Protein AF-0000000081605946 (afdb_homodimer)

Radius of gyration: 24.4 Å; Cα contacts (8 Å, |Δi|>4): 758; chains: 2; bounding box: 61×69×58 Å

Sequence (498 aa):
MGLWIIFPICLSLVSFIGTWSVYGLAFSNNHVCALTDWGNGNYCRANHTDAGCCWVPTISSSGTYPPENSLFTATINAGSFMFFLFCIFHHAHIMERHSSQSMLSKFALVFGVIAAMGAFAAGNCNPVHVSLLHYLGAAISFMCACFYTAILTVLTGKCALSGYEKVLYPLRIISTVIQVIVTVIYTVLFAQSEYFYIHLSAVFEWMLSMNLELFELSYAVEFFFFSSYMLSNLLNKQDEVKPLIMTMSMGLWIIFPICLSLVSFIGTWSVYGLAFSNNHVCALTDWGNGNYCRANHTDAGCCWVPTISSSGTYPPENSLFTATINAGSFMFFLFCIFHHAHIMERHSSQSMLSKFALVFGVIAAMGAFAAGNCNPVHVSLLHYLGAAISFMCACFYTAILTVLTGKCALSGYEKVLYPLRIISTVIQVIVTVIYTVLFAQSEYFYIHLSAVFEWMLSMNLELFELSYAVEFFFFSSYMLSNLLNKQDEVKPLIMTMS

Solvent-accessible surface area (backbone atoms only — not comparable to full-atom values): 23675 Å² total; per-residue (Å²): 114,40,71,50,24,51,51,32,45,47,37,27,46,44,40,50,54,33,55,54,49,16,38,50,46,17,40,76,68,32,51,34,38,52,79,80,41,74,56,88,73,42,68,15,72,67,33,74,51,88,84,31,24,57,38,28,51,33,76,65,62,23,26,53,49,83,60,23,22,26,49,30,26,43,25,34,41,54,31,19,54,44,45,34,50,51,32,51,51,51,37,20,47,40,50,64,75,40,54,90,48,39,67,62,37,47,52,27,35,51,27,29,44,49,12,21,52,13,32,36,40,24,33,27,24,42,60,84,72,34,35,70,58,10,51,51,13,42,50,42,15,54,52,24,41,43,52,20,46,47,45,50,40,54,45,41,70,72,43,87,75,64,80,53,44,86,61,48,35,62,54,41,47,52,50,36,53,51,41,48,52,32,48,52,52,22,53,59,27,49,72,43,87,50,66,66,38,37,29,53,17,19,56,29,46,53,50,37,52,51,50,50,32,51,57,47,35,62,45,25,60,43,28,31,67,44,60,53,46,26,63,15,53,44,40,44,57,51,54,62,52,46,56,58,57,57,70,70,100,113,40,72,52,24,50,52,32,44,48,37,27,45,46,41,51,54,33,54,53,48,15,37,50,44,16,39,75,67,33,50,33,38,52,79,80,40,74,58,88,71,43,69,15,74,68,33,74,51,89,84,30,24,56,38,28,53,32,76,64,61,25,26,54,50,84,59,24,22,25,49,29,26,42,27,33,40,53,30,19,52,44,46,35,49,48,31,52,51,53,37,18,47,40,49,65,76,39,54,91,47,39,66,62,39,49,54,28,34,52,27,29,44,49,12,21,51,13,32,37,40,23,34,30,24,42,61,82,72,35,35,69,57,10,52,51,13,43,51,42,15,55,54,26,40,42,52,19,47,47,44,49,38,53,46,41,70,73,41,86,76,64,80,52,44,86,61,48,34,61,53,40,46,53,51,34,52,49,39,49,52,32,48,53,52,21,54,59,26,50,71,43,87,49,67,67,38,38,30,53,16,19,55,29,47,52,50,37,52,52,52,51,33,51,56,46,35,63,45,25,61,43,29,32,66,44,61,54,47,25,61,14,54,45,40,44,55,52,54,61,50,45,56,57,58,58,69,69,99

Structure (mmCIF, N/CA/C/O backbone):
data_AF-0000000081605946-model_v1
#
loop_
_entity.id
_entity.type
_entity.pdbx_description
1 polymer 'Transmembrane protein 150A-like'
#
loop_
_atom_site.group_PDB
_atom_site.id
_atom_site.type_symbol
_atom_site.label_atom_id
_atom_site.label_alt_id
_atom_site.label_comp_id
_atom_site.label_asym_id
_atom_site.label_entity_id
_atom_site.label_seq_id
_atom_site.pdbx_PDB_ins_code
_atom_site.Cartn_x
_atom_site.Cartn_y
_atom_site.Cartn_z
_atom_site.occupancy
_atom_site.B_iso_or_equiv
_atom_site.auth_seq_id
_atom_site.auth_comp_id
_atom_site.auth_asym_id
_atom_site.auth_atom_id
_atom_site.pdbx_PDB_model_num
ATOM 1 N N . MET A 1 1 ? 6.293 15.75 20.141 1 62.41 1 MET A N 1
ATOM 2 C CA . MET A 1 1 ? 7.68 15.617 19.703 1 62.41 1 MET A CA 1
ATOM 3 C C . MET A 1 1 ? 8.141 14.172 19.812 1 62.41 1 MET A C 1
ATOM 5 O O . MET A 1 1 ? 7.617 13.406 20.625 1 62.41 1 MET A O 1
ATOM 9 N N . GLY A 1 2 ? 8.609 13.641 18.719 1 74.88 2 GLY A N 1
ATOM 10 C CA . GLY A 1 2 ? 9.391 12.414 18.812 1 74.88 2 GLY A CA 1
ATOM 11 C C . GLY A 1 2 ? 8.703 11.219 18.188 1 74.88 2 GLY A C 1
ATOM 12 O O . GLY A 1 2 ? 9.359 10.305 17.688 1 74.88 2 GLY A O 1
ATOM 13 N N . LEU A 1 3 ? 7.414 11.297 18.141 1 81.5 3 LEU A N 1
ATOM 14 C CA . LEU A 1 3 ? 6.754 10.086 17.672 1 81.5 3 LEU A CA 1
ATOM 15 C C . LEU A 1 3 ? 7.008 9.883 16.188 1 81.5 3 LEU A C 1
ATOM 17 O O . LEU A 1 3 ? 7.027 8.742 15.703 1 81.5 3 LEU A O 1
ATOM 21 N N . TRP A 1 4 ? 7.434 10.875 15.562 1 88.62 4 TRP A N 1
ATOM 22 C CA . TRP A 1 4 ? 7.645 10.812 14.117 1 88.62 4 TRP A CA 1
ATOM 23 C C . TRP A 1 4 ? 8.891 10 13.781 1 88.62 4 TRP A C 1
ATOM 25 O O . TRP A 1 4 ? 9.07 9.57 12.641 1 88.62 4 TRP A O 1
ATOM 35 N N . ILE A 1 5 ? 9.703 9.805 14.805 1 91.62 5 ILE A N 1
ATOM 36 C CA . ILE A 1 5 ? 10.953 9.07 14.633 1 91.62 5 ILE A CA 1
ATOM 37 C C . ILE A 1 5 ? 10.656 7.625 14.227 1 91.62 5 ILE A C 1
ATOM 39 O O . ILE A 1 5 ? 11.5 6.953 13.625 1 91.62 5 ILE A O 1
ATOM 43 N N . ILE A 1 6 ? 9.5 7.203 14.477 1 91.88 6 ILE A N 1
ATOM 44 C CA . ILE A 1 6 ? 9.133 5.812 14.234 1 91.88 6 ILE A CA 1
ATOM 45 C C . ILE A 1 6 ? 8.992 5.57 12.734 1 91.88 6 ILE A C 1
ATOM 47 O O . ILE A 1 6 ? 9.203 4.453 12.258 1 91.88 6 ILE A O 1
ATOM 51 N N . PHE A 1 7 ? 8.758 6.547 11.992 1 93 7 PHE A N 1
ATOM 52 C CA . PHE A 1 7 ? 8.43 6.387 10.586 1 93 7 PHE A CA 1
ATOM 53 C C . PHE A 1 7 ? 9.648 5.914 9.797 1 93 7 PHE A C 1
ATOM 55 O O . PHE A 1 7 ? 9.617 4.852 9.172 1 93 7 PHE A O 1
ATOM 62 N N . PRO A 1 8 ? 10.766 6.688 9.828 1 96.44 8 PRO A N 1
ATOM 63 C CA . PRO A 1 8 ? 11.938 6.199 9.109 1 96.44 8 PRO A CA 1
ATOM 64 C C . PRO A 1 8 ? 12.461 4.871 9.656 1 96.44 8 PRO A C 1
ATOM 66 O O . PRO A 1 8 ? 12.977 4.047 8.906 1 96.44 8 PRO A O 1
ATOM 69 N N . ILE A 1 9 ? 12.305 4.664 10.898 1 97.25 9 ILE A N 1
ATOM 70 C CA . ILE A 1 9 ? 12.75 3.418 11.508 1 97.25 9 ILE A CA 1
ATOM 71 C C . ILE A 1 9 ? 11.898 2.258 10.992 1 97.25 9 ILE A C 1
ATOM 73 O O . ILE A 1 9 ? 12.43 1.242 10.539 1 97.25 9 ILE A O 1
ATOM 77 N N . CYS A 1 10 ? 10.617 2.426 10.992 1 97.31 10 CYS A N 1
ATOM 78 C CA . CYS A 1 10 ? 9.727 1.382 10.508 1 97.31 10 CYS A CA 1
ATOM 79 C C . CYS A 1 10 ? 9.93 1.137 9.016 1 97.31 10 CYS A C 1
ATOM 81 O O . CYS A 1 10 ? 9.938 -0.01 8.562 1 97.31 10 CYS A O 1
ATOM 83 N N . LEU A 1 11 ? 10.055 2.193 8.32 1 98.12 11 LEU A N 1
ATOM 84 C CA . LEU A 1 11 ? 10.305 2.068 6.887 1 98.12 11 LEU A CA 1
ATOM 85 C C . LEU A 1 11 ? 11.539 1.218 6.621 1 98.12 11 LEU A C 1
ATOM 87 O O . LEU A 1 11 ? 11.484 0.263 5.84 1 98.12 11 LEU A O 1
ATOM 91 N N . SER A 1 12 ? 12.641 1.519 7.289 1 98.12 12 SER A N 1
ATOM 92 C CA . SER A 1 12 ? 13.891 0.806 7.086 1 98.12 12 SER A CA 1
ATOM 93 C C . SER A 1 12 ? 13.797 -0.638 7.566 1 98.12 12 SER A C 1
ATOM 95 O O . SER A 1 12 ? 14.266 -1.557 6.895 1 98.12 12 SER A O 1
ATOM 97 N N . LEU A 1 13 ? 13.125 -0.828 8.656 1 97.12 13 LEU A N 1
ATOM 98 C CA . LEU A 1 13 ? 13.039 -2.166 9.234 1 97.12 13 LEU A CA 1
ATOM 99 C C . LEU A 1 13 ? 12.125 -3.057 8.398 1 97.12 13 LEU A C 1
ATOM 101 O O . LEU A 1 13 ? 12.445 -4.223 8.148 1 97.12 13 LEU A O 1
ATOM 105 N N . VAL A 1 14 ? 11.023 -2.557 7.996 1 97.94 14 VAL A N 1
ATOM 106 C CA . VAL A 1 14 ? 10.102 -3.326 7.172 1 97.94 14 VAL A CA 1
ATOM 107 C C . VAL A 1 14 ? 10.789 -3.719 5.863 1 97.94 14 VAL A C 1
ATOM 109 O O . VAL A 1 14 ? 10.68 -4.863 5.414 1 97.94 14 VAL A O 1
ATOM 112 N N . SER A 1 15 ? 11.469 -2.793 5.258 1 98.06 15 SER A N 1
ATOM 113 C CA . SER A 1 15 ? 12.148 -3.066 3.996 1 98.06 15 SER A CA 1
ATOM 114 C C . SER A 1 15 ? 13.289 -4.062 4.188 1 98.06 15 SER A C 1
ATOM 116 O O . SER A 1 15 ? 13.43 -5.004 3.402 1 98.06 15 SER A O 1
ATOM 118 N N . PHE A 1 16 ? 14.047 -3.871 5.258 1 97.75 16 PHE A N 1
ATOM 119 C CA . PHE A 1 16 ? 15.203 -4.727 5.516 1 97.75 16 PHE A CA 1
ATOM 120 C C . PHE A 1 16 ? 14.758 -6.129 5.906 1 97.75 16 PHE A C 1
ATOM 122 O O . PHE A 1 16 ? 15.102 -7.105 5.238 1 97.75 16 PHE A O 1
ATOM 129 N N . ILE A 1 17 ? 13.945 -6.203 6.914 1 98.06 17 ILE A N 1
ATOM 130 C CA . ILE A 1 17 ? 13.508 -7.5 7.41 1 98.06 17 ILE A CA 1
ATOM 131 C C . ILE A 1 17 ? 12.656 -8.195 6.348 1 98.06 17 ILE A C 1
ATOM 133 O O . ILE A 1 17 ? 12.789 -9.406 6.137 1 98.06 17 ILE A O 1
ATOM 137 N N . GLY A 1 18 ? 11.789 -7.434 5.695 1 98.38 18 GLY A N 1
ATOM 138 C CA . GLY A 1 18 ? 10.938 -8.008 4.668 1 98.38 18 GLY A CA 1
ATOM 139 C C . GLY A 1 18 ? 11.719 -8.617 3.518 1 98.38 18 GLY A C 1
ATOM 140 O O . GLY A 1 18 ? 11.5 -9.773 3.156 1 98.38 18 GLY A O 1
ATOM 141 N N . THR A 1 19 ? 12.664 -7.906 2.955 1 97.81 19 THR A N 1
ATOM 142 C CA . THR A 1 19 ? 13.414 -8.359 1.79 1 97.81 19 THR A CA 1
ATOM 143 C C . THR A 1 19 ? 14.266 -9.578 2.137 1 97.81 19 THR A C 1
ATOM 145 O O . THR A 1 19 ? 14.305 -10.555 1.386 1 97.81 19 THR A O 1
ATOM 148 N N . TRP A 1 20 ? 14.852 -9.555 3.246 1 97.62 20 TRP A N 1
ATOM 149 C CA . TRP A 1 20 ? 15.711 -10.672 3.633 1 97.62 20 TRP A CA 1
ATOM 150 C C . TRP A 1 20 ? 14.883 -11.891 4.012 1 97.62 20 TRP A C 1
ATOM 152 O O . TRP A 1 20 ? 15.297 -13.031 3.777 1 97.62 20 TRP A O 1
ATOM 162 N N . SER A 1 21 ? 13.742 -11.703 4.602 1 98.44 21 SER A N 1
ATOM 163 C CA . SER A 1 21 ? 12.844 -12.82 4.898 1 98.44 21 SER A CA 1
ATOM 164 C C . SER A 1 21 ? 12.305 -13.453 3.621 1 98.44 21 SER A C 1
ATOM 166 O O . SER A 1 21 ? 12.148 -14.672 3.543 1 98.44 21 SER A O 1
ATOM 168 N N . VAL A 1 22 ? 12 -12.633 2.66 1 98.12 22 VAL A N 1
ATOM 169 C CA . VAL A 1 22 ? 11.562 -13.141 1.365 1 98.12 22 VAL A CA 1
ATOM 170 C C . VAL A 1 22 ? 12.641 -14.039 0.766 1 98.12 22 VAL A C 1
ATOM 172 O O . VAL A 1 22 ? 12.352 -15.156 0.323 1 98.12 22 VAL A O 1
ATOM 175 N N . TYR A 1 23 ? 13.859 -13.562 0.77 1 96.12 23 TYR A N 1
ATOM 176 C CA . TYR A 1 23 ? 14.969 -14.375 0.272 1 96.12 23 TYR A CA 1
ATOM 177 C C . TYR A 1 23 ? 15.094 -15.672 1.063 1 96.12 23 TYR A C 1
ATOM 179 O O . TYR A 1 23 ? 15.242 -16.75 0.481 1 96.12 23 TYR A O 1
ATOM 187 N N . GLY A 1 24 ? 15.062 -15.516 2.385 1 96.44 24 GLY A N 1
ATOM 188 C CA . GLY A 1 24 ? 15.148 -16.703 3.219 1 96.44 24 GLY A CA 1
ATOM 189 C C . GLY A 1 24 ? 14.094 -17.75 2.883 1 96.44 24 GLY A C 1
ATOM 190 O O . GLY A 1 24 ? 14.398 -18.938 2.807 1 96.44 24 GLY A O 1
ATOM 191 N N . LEU A 1 25 ? 12.914 -17.328 2.703 1 96.56 25 LEU A N 1
ATOM 192 C CA . LEU A 1 25 ? 11.82 -18.234 2.359 1 96.56 25 LEU A CA 1
ATOM 193 C C . LEU A 1 25 ? 12.039 -18.844 0.984 1 96.56 25 LEU A C 1
ATOM 195 O O . LEU A 1 25 ? 11.836 -20.047 0.803 1 96.56 25 LEU A O 1
ATOM 199 N N . ALA A 1 26 ? 12.406 -18.062 0.041 1 94.5 26 ALA A N 1
ATOM 200 C CA . ALA A 1 26 ? 12.672 -18.562 -1.309 1 94.5 26 ALA A CA 1
ATOM 201 C C . ALA A 1 26 ? 13.797 -19.578 -1.308 1 94.5 26 ALA A C 1
ATOM 203 O O . ALA A 1 26 ? 13.711 -20.609 -1.993 1 94.5 26 ALA A O 1
ATOM 204 N N . PHE A 1 27 ? 14.812 -19.266 -0.57 1 91.94 27 PHE A N 1
ATOM 205 C CA . PHE A 1 27 ? 15.945 -20.172 -0.464 1 91.94 27 PHE A CA 1
ATOM 206 C C . PHE A 1 27 ? 15.531 -21.484 0.19 1 91.94 27 PHE A C 1
ATOM 208 O O . PHE A 1 27 ? 15.883 -22.562 -0.294 1 91.94 27 PHE A O 1
ATOM 215 N N . SER A 1 28 ? 14.781 -21.375 1.291 1 92.88 28 SER A N 1
ATOM 216 C CA . SER A 1 28 ? 14.312 -22.578 1.988 1 92.88 28 SER A CA 1
ATOM 217 C C . SER A 1 28 ? 13.422 -23.422 1.087 1 92.88 28 SER A C 1
ATOM 219 O O . SER A 1 28 ? 13.391 -24.656 1.22 1 92.88 28 SER A O 1
ATOM 221 N N . ASN A 1 29 ? 12.727 -22.812 0.135 1 91.81 29 ASN A N 1
ATOM 222 C CA . ASN A 1 29 ? 11.836 -23.516 -0.78 1 91.81 29 ASN A CA 1
ATOM 223 C C . ASN A 1 29 ? 12.562 -23.938 -2.053 1 91.81 29 ASN A C 1
ATOM 225 O O . ASN A 1 29 ? 11.938 -24.422 -2.994 1 91.81 29 ASN A O 1
ATOM 229 N N . ASN A 1 30 ? 13.867 -23.641 -2.127 1 89 30 ASN A N 1
ATOM 230 C CA . ASN A 1 30 ? 14.727 -24.016 -3.242 1 89 30 ASN A CA 1
ATOM 231 C C . ASN A 1 30 ? 14.312 -23.328 -4.535 1 89 30 ASN A C 1
ATOM 233 O O . ASN A 1 30 ? 14.398 -23.906 -5.613 1 89 30 ASN A O 1
ATOM 237 N N . HIS A 1 31 ? 13.734 -22.219 -4.363 1 89.5 31 HIS A N 1
ATOM 238 C CA . HIS A 1 31 ? 13.344 -21.453 -5.539 1 89.5 31 HIS A CA 1
ATOM 239 C C . HIS A 1 31 ? 14.492 -20.578 -6.031 1 89.5 31 HIS A C 1
ATOM 241 O O . HIS A 1 31 ? 14.469 -20.094 -7.172 1 89.5 31 HIS A O 1
ATOM 247 N N . VAL A 1 32 ? 15.492 -20.328 -5.125 1 88.69 32 VAL A N 1
ATOM 248 C CA . VAL A 1 32 ? 16.672 -19.531 -5.484 1 88.69 32 VAL A CA 1
ATOM 249 C C . VAL A 1 32 ? 17.922 -20.156 -4.875 1 88.69 32 VAL A C 1
ATOM 251 O O . VAL A 1 32 ? 17.828 -21 -3.973 1 88.69 32 VAL A O 1
ATOM 254 N N . CYS A 1 33 ? 19.062 -19.734 -5.426 1 84.38 33 CYS A N 1
ATOM 255 C CA . CYS A 1 33 ? 20.328 -20.25 -4.93 1 84.38 33 CYS A CA 1
ATOM 256 C C . CYS A 1 33 ? 20.844 -19.391 -3.781 1 84.38 33 CYS A C 1
ATOM 258 O O . CYS A 1 33 ? 20.344 -18.281 -3.549 1 84.38 33 CYS A O 1
ATOM 260 N N . ALA A 1 34 ? 21.781 -20.016 -3.062 1 83.12 34 ALA A N 1
ATOM 261 C CA . ALA A 1 34 ? 22.422 -19.281 -1.977 1 83.12 34 ALA A CA 1
ATOM 262 C C . ALA A 1 34 ? 23.188 -18.062 -2.512 1 83.12 34 ALA A C 1
ATOM 264 O O . ALA A 1 34 ? 23.797 -18.141 -3.582 1 83.12 34 ALA A O 1
ATOM 265 N N . LEU A 1 35 ? 23.203 -17.047 -1.703 1 80.44 35 LEU A N 1
ATOM 266 C CA . LEU A 1 35 ? 23.906 -15.836 -2.09 1 80.44 35 LEU A CA 1
ATOM 267 C C . LEU A 1 35 ? 25.406 -16.094 -2.184 1 80.44 35 LEU A C 1
ATOM 269 O O . LEU A 1 35 ? 26.125 -15.375 -2.893 1 80.44 35 LEU A O 1
ATOM 273 N N . THR A 1 36 ? 25.844 -17.109 -1.509 1 75.12 36 THR A N 1
ATOM 274 C CA . THR A 1 36 ? 27.281 -17.406 -1.437 1 75.12 36 THR A CA 1
ATOM 275 C C . THR A 1 36 ? 27.688 -18.375 -2.545 1 75.12 36 THR A C 1
ATOM 277 O O . THR A 1 36 ? 28.875 -18.625 -2.75 1 75.12 36 THR A O 1
ATOM 280 N N . ASP A 1 37 ? 26.75 -18.891 -3.148 1 70.31 37 ASP A N 1
ATOM 281 C CA . ASP A 1 37 ? 27.062 -19.906 -4.145 1 70.31 37 ASP A CA 1
ATOM 282 C C . ASP A 1 37 ? 27.344 -19.281 -5.508 1 70.31 37 ASP A C 1
ATOM 284 O O . ASP A 1 37 ? 26.422 -19.078 -6.309 1 70.31 37 ASP A O 1
ATOM 288 N N . TRP A 1 38 ? 28.625 -18.984 -5.703 1 63.56 38 TRP A N 1
ATOM 289 C CA . TRP A 1 38 ? 29.047 -18.359 -6.953 1 63.56 38 TRP A CA 1
ATOM 290 C C . TRP A 1 38 ? 29.609 -19.406 -7.914 1 63.56 38 TRP A C 1
ATOM 292 O O . TRP A 1 38 ? 30.188 -19.062 -8.945 1 63.56 38 TRP A O 1
ATOM 302 N N . GLY A 1 39 ? 29.484 -20.578 -7.453 1 59.94 39 GLY A N 1
ATOM 303 C CA . GLY A 1 39 ? 30.125 -21.609 -8.242 1 59.94 39 GLY A CA 1
ATOM 304 C C . GLY A 1 39 ? 29.266 -22.109 -9.391 1 59.94 39 GLY A C 1
ATOM 305 O O . GLY A 1 39 ? 28.062 -21.844 -9.438 1 59.94 39 GLY A O 1
ATOM 306 N N . ASN A 1 40 ? 29.906 -22.641 -10.359 1 58.53 40 ASN A N 1
ATOM 307 C CA . ASN A 1 40 ? 29.281 -23.328 -11.484 1 58.53 40 ASN A CA 1
ATOM 308 C C . ASN A 1 40 ? 28.562 -24.594 -11.031 1 58.53 40 ASN A C 1
ATOM 310 O O . ASN A 1 40 ? 28.984 -25.234 -10.062 1 58.53 40 ASN A O 1
ATOM 314 N N . GLY A 1 41 ? 27.281 -24.875 -11.562 1 58.88 41 GLY A N 1
ATOM 315 C CA . GLY A 1 41 ? 26.594 -26.125 -11.289 1 58.88 41 GLY A CA 1
ATOM 316 C C . GLY A 1 41 ? 25.547 -26 -10.203 1 58.88 41 GLY A C 1
ATOM 317 O O . GLY A 1 41 ? 25.016 -27.016 -9.742 1 58.88 41 GLY A O 1
ATOM 318 N N . ASN A 1 42 ? 25.469 -24.828 -9.688 1 58.25 42 ASN A N 1
ATOM 319 C CA . ASN A 1 42 ? 24.422 -24.703 -8.68 1 58.25 42 ASN A CA 1
ATOM 320 C C . ASN A 1 42 ? 23.031 -24.719 -9.312 1 58.25 42 ASN A C 1
ATOM 322 O O . ASN A 1 42 ? 22.844 -24.203 -10.422 1 58.25 42 ASN A O 1
ATOM 326 N N . TYR A 1 43 ? 22.156 -25.656 -8.805 1 60.12 43 TYR A N 1
ATOM 327 C CA . TYR A 1 43 ? 20.812 -25.812 -9.359 1 60.12 43 TYR A CA 1
ATOM 328 C C . TYR A 1 43 ? 19.75 -25.469 -8.32 1 60.12 43 TYR A C 1
ATOM 330 O O . TYR A 1 43 ? 19.938 -25.688 -7.125 1 60.12 43 TYR A O 1
ATOM 338 N N . CYS A 1 44 ? 18.922 -24.438 -8.727 1 61.19 44 CYS A N 1
ATOM 339 C CA . CYS A 1 44 ? 17.688 -24.312 -7.961 1 61.19 44 CYS A CA 1
ATOM 340 C C . CYS A 1 44 ? 16.5 -24.812 -8.758 1 61.19 44 CYS A C 1
ATOM 342 O O . CYS A 1 44 ? 16.625 -25.094 -9.953 1 61.19 44 CYS A O 1
ATOM 344 N N . ARG A 1 45 ? 15.555 -25.312 -8.055 1 58.91 45 ARG A N 1
ATOM 345 C CA . ARG A 1 45 ? 14.383 -25.906 -8.68 1 58.91 45 ARG A CA 1
ATOM 346 C C . ARG A 1 45 ? 13.82 -25 -9.766 1 58.91 45 ARG A C 1
ATOM 348 O O . ARG A 1 45 ? 13.234 -25.484 -10.734 1 58.91 45 ARG A O 1
ATOM 355 N N . ALA A 1 46 ? 13.945 -23.734 -9.477 1 58.12 46 ALA A N 1
ATOM 356 C CA . ALA A 1 46 ? 13.344 -22.812 -10.445 1 58.12 46 ALA A CA 1
ATOM 357 C C . ALA A 1 46 ? 14.148 -22.766 -11.742 1 58.12 46 ALA A C 1
ATOM 359 O O . ALA A 1 46 ? 13.633 -22.406 -12.797 1 58.12 46 ALA A O 1
ATOM 360 N N . ASN A 1 47 ? 15.367 -22.984 -11.711 1 57.28 47 ASN A N 1
ATOM 361 C CA . ASN A 1 47 ? 16.219 -22.984 -12.898 1 57.28 47 ASN A CA 1
ATOM 362 C C . ASN A 1 47 ? 16.719 -24.391 -13.227 1 57.28 47 ASN A C 1
ATOM 364 O O . ASN A 1 47 ? 17.625 -24.906 -12.562 1 57.28 47 ASN A O 1
ATOM 368 N N . HIS A 1 48 ? 15.852 -25.156 -13.906 1 49.78 48 HIS A N 1
ATOM 369 C CA . HIS A 1 48 ? 16.25 -26.484 -14.344 1 49.78 48 HIS A CA 1
ATOM 370 C C . HIS A 1 48 ? 17.156 -26.406 -15.57 1 49.78 48 HIS A C 1
ATOM 372 O O . HIS A 1 48 ? 17.391 -27.422 -16.234 1 49.78 48 HIS A O 1
ATOM 378 N N . THR A 1 49 ? 17.406 -25.234 -15.938 1 50.28 49 THR A N 1
ATOM 379 C CA . THR A 1 49 ? 18.141 -25.297 -17.203 1 50.28 49 THR A CA 1
ATOM 380 C C . THR A 1 49 ? 19.547 -25.844 -16.984 1 50.28 49 THR A C 1
ATOM 382 O O . THR A 1 49 ? 20.062 -25.844 -15.859 1 50.28 49 THR A O 1
ATOM 385 N N . ASP A 1 50 ? 20 -26.578 -17.938 1 45.88 50 ASP A N 1
ATOM 386 C CA . ASP A 1 50 ? 21.359 -27.094 -18.047 1 45.88 50 ASP A CA 1
ATOM 387 C C . ASP A 1 50 ? 22.359 -26.047 -17.578 1 45.88 50 ASP A C 1
ATOM 389 O O . ASP A 1 50 ? 23.547 -26.344 -17.375 1 45.88 50 ASP A O 1
ATOM 393 N N . ALA A 1 51 ? 22.078 -24.812 -17.953 1 46.28 51 ALA A N 1
ATOM 394 C CA . ALA A 1 51 ? 23.109 -23.797 -17.703 1 46.28 51 ALA A CA 1
ATOM 395 C C . ALA A 1 51 ? 23.297 -23.547 -16.219 1 46.28 51 ALA A C 1
ATOM 397 O O . ALA A 1 51 ? 24.234 -22.844 -15.805 1 46.28 51 ALA A O 1
ATOM 398 N N . GLY A 1 52 ? 22.75 -24.328 -15.328 1 49.62 52 GLY A N 1
ATOM 399 C CA . GLY A 1 52 ? 22.891 -24.156 -13.891 1 49.62 52 GLY A CA 1
ATOM 400 C C . GLY A 1 52 ? 22.109 -22.969 -13.352 1 49.62 52 GLY A C 1
ATOM 401 O O . GLY A 1 52 ? 21.531 -22.203 -14.125 1 49.62 52 GLY A O 1
ATOM 402 N N . CYS A 1 53 ? 21.672 -23.031 -12.07 1 54.25 53 CYS A N 1
ATOM 403 C CA . CYS A 1 53 ? 20.844 -22.078 -11.344 1 54.25 53 CYS A CA 1
ATOM 404 C C . CYS A 1 53 ? 21.547 -20.719 -11.234 1 54.25 53 CYS A C 1
ATOM 406 O O . CYS A 1 53 ? 22.75 -20.625 -11.531 1 54.25 53 CYS A O 1
ATOM 408 N N . CYS A 1 54 ? 20.766 -19.625 -10.695 1 60.19 54 CYS A N 1
ATOM 409 C CA . CYS A 1 54 ? 21.141 -18.234 -10.453 1 60.19 54 CYS A CA 1
ATOM 410 C C . CYS A 1 54 ? 22.328 -18.156 -9.508 1 60.19 54 CYS A C 1
ATOM 412 O O . CYS A 1 54 ? 22.438 -18.938 -8.562 1 60.19 54 CYS A O 1
ATOM 414 N N . TRP A 1 55 ? 23.469 -17.688 -9.93 1 71.62 55 TRP A N 1
ATOM 415 C CA . TRP A 1 55 ? 24.594 -17.359 -9.062 1 71.62 55 TRP A CA 1
ATOM 416 C C . TRP A 1 55 ? 24.141 -16.5 -7.887 1 71.62 55 TRP A C 1
ATOM 418 O O . TRP A 1 55 ? 24.281 -16.906 -6.727 1 71.62 55 TRP A O 1
ATOM 428 N N . VAL A 1 56 ? 23.5 -15.391 -8.062 1 82.81 56 VAL A N 1
ATOM 429 C CA . VAL A 1 56 ? 22.938 -14.492 -7.062 1 82.81 56 VAL A CA 1
ATOM 430 C C . VAL A 1 56 ? 21.531 -14.055 -7.488 1 82.81 56 VAL A C 1
ATOM 432 O O . VAL A 1 56 ? 21.375 -13.398 -8.523 1 82.81 56 VAL A O 1
ATOM 435 N N . PRO A 1 57 ? 20.641 -14.562 -6.676 1 89.19 57 PRO A N 1
ATOM 436 C CA . PRO A 1 57 ? 19.281 -14.141 -7.039 1 89.19 57 PRO A CA 1
ATOM 437 C C . PRO A 1 57 ? 19.047 -12.641 -6.844 1 89.19 57 PRO A C 1
ATOM 439 O O . PRO A 1 57 ? 19.594 -12.047 -5.914 1 89.19 57 PRO A O 1
ATOM 442 N N . THR A 1 58 ? 18.297 -12.07 -7.77 1 90.75 58 THR A N 1
ATOM 443 C CA . THR A 1 58 ? 17.828 -10.703 -7.555 1 90.75 58 THR A CA 1
ATOM 444 C C . THR A 1 58 ? 16.797 -10.648 -6.434 1 90.75 58 THR A C 1
ATOM 446 O O . THR A 1 58 ? 16.25 -11.68 -6.031 1 90.75 58 THR A O 1
ATOM 449 N N . ILE A 1 59 ? 16.578 -9.516 -5.988 1 94.62 59 ILE A N 1
ATOM 450 C CA . ILE A 1 59 ? 15.531 -9.328 -4.988 1 94.62 59 ILE A CA 1
ATOM 451 C C . ILE A 1 59 ? 14.188 -9.789 -5.555 1 94.62 59 ILE A C 1
ATOM 453 O O . ILE A 1 59 ? 13.438 -10.5 -4.887 1 94.62 59 ILE A O 1
ATOM 457 N N . SER A 1 60 ? 13.898 -9.445 -6.785 1 93.69 60 SER A N 1
ATOM 458 C CA . SER A 1 60 ? 12.641 -9.797 -7.43 1 93.69 60 SER A CA 1
ATOM 459 C C . SER A 1 60 ? 12.523 -11.297 -7.645 1 93.69 60 SER A C 1
ATOM 461 O O . SER A 1 60 ? 11.438 -11.867 -7.535 1 93.69 60 SER A O 1
ATOM 463 N N . SER A 1 61 ? 13.672 -11.945 -8.055 1 90.81 61 SER A N 1
ATOM 464 C CA . SER A 1 61 ? 13.617 -13.391 -8.266 1 90.81 61 SER A CA 1
ATOM 465 C C . SER A 1 61 ? 13.32 -14.125 -6.961 1 90.81 61 SER A C 1
ATOM 467 O O . SER A 1 61 ? 12.672 -15.172 -6.969 1 90.81 61 SER A O 1
ATOM 469 N N . SER A 1 62 ? 13.742 -13.555 -5.824 1 93.06 62 SER A N 1
ATOM 470 C CA . SER A 1 62 ? 13.477 -14.148 -4.516 1 93.06 62 SER A CA 1
ATOM 471 C C . SER A 1 62 ? 11.992 -14.078 -4.172 1 93.06 62 SER A C 1
ATOM 473 O O . SER A 1 62 ? 11.516 -14.812 -3.303 1 93.06 62 SER A O 1
ATOM 475 N N . GLY A 1 63 ? 11.258 -13.188 -4.801 1 95.44 63 GLY A N 1
ATOM 476 C CA . GLY A 1 63 ? 9.844 -12.992 -4.516 1 95.44 63 GLY A CA 1
ATOM 477 C C . GLY A 1 63 ? 8.945 -13.383 -5.668 1 95.44 63 GLY A C 1
ATOM 478 O O . GLY A 1 63 ? 7.832 -12.867 -5.801 1 95.44 63 GLY A O 1
ATOM 479 N N . THR A 1 64 ? 9.359 -14.281 -6.484 1 93.69 64 THR A N 1
ATOM 480 C CA . THR A 1 64 ? 8.672 -14.57 -7.734 1 93.69 64 THR A CA 1
ATOM 481 C C . THR A 1 64 ? 7.609 -15.648 -7.535 1 93.69 64 THR A C 1
ATOM 483 O O . THR A 1 64 ? 6.496 -15.539 -8.055 1 93.69 64 THR A O 1
ATOM 486 N N . TYR A 1 65 ? 7.875 -16.672 -6.754 1 93.5 65 TYR A N 1
ATOM 487 C CA . TYR A 1 65 ? 7.027 -17.859 -6.676 1 93.5 65 TYR A CA 1
ATOM 488 C C . TYR A 1 65 ? 6.328 -17.938 -5.324 1 93.5 65 TYR A C 1
ATOM 490 O O . TYR A 1 65 ? 6.844 -17.438 -4.32 1 93.5 65 TYR A O 1
ATOM 498 N N . PRO A 1 66 ? 5.172 -18.547 -5.359 1 94.31 66 PRO A N 1
ATOM 499 C CA . PRO A 1 66 ? 4.523 -18.797 -4.07 1 94.31 66 PRO A CA 1
ATOM 500 C C . PRO A 1 66 ? 5.285 -19.812 -3.213 1 94.31 66 PRO A C 1
ATOM 502 O O . PRO A 1 66 ? 5.938 -20.703 -3.746 1 94.31 66 PRO A O 1
ATOM 505 N N . PRO A 1 67 ? 5.297 -19.625 -1.869 1 95.94 67 PRO A N 1
ATOM 506 C CA . PRO A 1 67 ? 4.473 -18.656 -1.149 1 95.94 67 PRO A CA 1
ATOM 507 C C . PRO A 1 67 ? 5.211 -17.344 -0.886 1 95.94 67 PRO A C 1
ATOM 509 O O . PRO A 1 67 ? 4.605 -16.375 -0.421 1 95.94 67 PRO A O 1
ATOM 512 N N . GLU A 1 68 ? 6.523 -17.297 -1.172 1 96.62 68 GLU A N 1
ATOM 513 C CA . GLU A 1 68 ? 7.32 -16.141 -0.787 1 96.62 68 GLU A CA 1
ATOM 514 C C . GLU A 1 68 ? 6.922 -14.898 -1.588 1 96.62 68 GLU A C 1
ATOM 516 O O . GLU A 1 68 ? 7.203 -13.773 -1.181 1 96.62 68 GLU A O 1
ATOM 521 N N . ASN A 1 69 ? 6.258 -15.094 -2.732 1 97.44 69 ASN A N 1
ATOM 522 C CA . ASN A 1 69 ? 5.805 -13.93 -3.484 1 97.44 69 ASN A CA 1
ATOM 523 C C . ASN A 1 69 ? 4.785 -13.109 -2.693 1 97.44 69 ASN A C 1
ATOM 525 O O . ASN A 1 69 ? 4.703 -11.891 -2.855 1 97.44 69 ASN A O 1
ATOM 529 N N . SER A 1 70 ? 3.988 -13.766 -1.832 1 98.31 70 SER A N 1
ATOM 530 C CA . SER A 1 70 ? 3.049 -13.062 -0.961 1 98.31 70 SER A CA 1
ATOM 531 C C . SER A 1 70 ? 3.777 -12.133 0.006 1 98.31 70 SER A C 1
ATOM 533 O O . SER A 1 70 ? 3.363 -10.992 0.207 1 98.31 70 SER A O 1
ATOM 535 N N . LEU A 1 71 ? 4.789 -12.656 0.554 1 98.19 71 LEU A N 1
ATOM 536 C CA . LEU A 1 71 ? 5.582 -11.836 1.463 1 98.19 71 LEU A CA 1
ATOM 537 C C . LEU A 1 71 ? 6.301 -10.727 0.706 1 98.19 71 LEU A C 1
ATOM 539 O O . LEU A 1 71 ? 6.438 -9.609 1.217 1 98.19 71 LEU A O 1
ATOM 543 N N . PHE A 1 72 ? 6.781 -11.031 -0.473 1 98.62 72 PHE A N 1
ATOM 544 C CA . PHE A 1 72 ? 7.441 -10.039 -1.312 1 98.62 72 PHE A CA 1
ATOM 545 C C . PHE A 1 72 ? 6.504 -8.867 -1.603 1 98.62 72 PHE A C 1
ATOM 547 O O . PHE A 1 72 ? 6.863 -7.711 -1.378 1 98.62 72 PHE A O 1
ATOM 554 N N . THR A 1 73 ? 5.293 -9.117 -2.092 1 98.62 73 THR A N 1
ATOM 555 C CA . THR A 1 73 ? 4.336 -8.062 -2.416 1 98.62 73 THR A CA 1
ATOM 556 C C . THR A 1 73 ? 3.965 -7.27 -1.17 1 98.62 73 THR A C 1
ATOM 558 O O . THR A 1 73 ? 3.896 -6.039 -1.21 1 98.62 73 THR A O 1
ATOM 561 N N . ALA A 1 74 ? 3.75 -7.965 -0.055 1 98.69 74 ALA A N 1
ATOM 562 C CA . ALA A 1 74 ? 3.426 -7.281 1.194 1 98.69 74 ALA A CA 1
ATOM 563 C C . ALA A 1 74 ? 4.543 -6.328 1.605 1 98.69 74 ALA A C 1
ATOM 565 O O . ALA A 1 74 ? 4.285 -5.188 1.999 1 98.69 74 ALA A O 1
ATOM 566 N N . THR A 1 75 ? 5.754 -6.785 1.504 1 98.69 75 THR A N 1
ATOM 567 C CA . THR A 1 75 ? 6.922 -6.016 1.917 1 98.69 75 THR A CA 1
ATOM 568 C C . THR A 1 75 ? 7.086 -4.777 1.044 1 98.69 75 THR A C 1
ATOM 570 O O . THR A 1 75 ? 7.238 -3.664 1.557 1 98.69 75 THR A O 1
ATOM 573 N N . ILE A 1 76 ? 7.055 -4.973 -0.265 1 98.75 76 ILE A N 1
ATOM 574 C CA . ILE A 1 76 ? 7.312 -3.877 -1.192 1 98.75 76 ILE A CA 1
ATOM 575 C C . ILE A 1 76 ? 6.176 -2.861 -1.12 1 98.75 76 ILE A C 1
ATOM 577 O O . ILE A 1 76 ? 6.406 -1.652 -1.191 1 98.75 76 ILE A O 1
ATOM 581 N N . ASN A 1 77 ? 4.945 -3.318 -0.956 1 98.75 77 ASN A N 1
ATOM 582 C CA . ASN A 1 77 ? 3.816 -2.398 -0.838 1 98.75 77 ASN A CA 1
ATOM 583 C C . ASN A 1 77 ? 3.875 -1.606 0.465 1 98.75 77 ASN A C 1
ATOM 585 O O . ASN A 1 77 ? 3.688 -0.388 0.464 1 98.75 77 ASN A O 1
ATOM 589 N N . ALA A 1 78 ? 4.113 -2.301 1.582 1 98.5 78 ALA A N 1
ATOM 590 C CA . ALA A 1 78 ? 4.277 -1.583 2.844 1 98.5 78 ALA A CA 1
ATOM 591 C C . ALA A 1 78 ? 5.402 -0.557 2.752 1 98.5 78 ALA A C 1
ATOM 593 O O . ALA A 1 78 ? 5.238 0.589 3.178 1 98.5 78 ALA A O 1
ATOM 594 N N . GLY A 1 79 ? 6.512 -0.986 2.197 1 98.31 79 GLY A N 1
ATOM 595 C CA . GLY A 1 79 ? 7.641 -0.09 2.018 1 98.31 79 GLY A CA 1
ATOM 596 C C . GLY A 1 79 ? 7.328 1.095 1.123 1 98.31 79 GLY A C 1
ATOM 597 O O . GLY A 1 79 ? 7.715 2.227 1.427 1 98.31 79 GLY A O 1
ATOM 598 N N . SER A 1 80 ? 6.668 0.844 0.018 1 98.31 80 SER A N 1
ATOM 599 C CA . SER A 1 80 ? 6.359 1.909 -0.93 1 98.31 80 SER A CA 1
ATOM 600 C C . SER A 1 80 ? 5.414 2.938 -0.316 1 98.31 80 SER A C 1
ATOM 602 O O . SER A 1 80 ? 5.59 4.141 -0.512 1 98.31 80 SER A O 1
ATOM 604 N N . PHE A 1 81 ? 4.426 2.477 0.403 1 97.88 81 PHE A N 1
ATOM 605 C CA . PHE A 1 81 ? 3.486 3.389 1.047 1 97.88 81 PHE A CA 1
ATOM 606 C C . PHE A 1 81 ? 4.184 4.215 2.121 1 97.88 81 PHE A C 1
ATOM 608 O O . PHE A 1 81 ? 3.971 5.426 2.217 1 97.88 81 PHE A O 1
ATOM 615 N N . MET A 1 82 ? 4.988 3.574 2.92 1 97.81 82 MET A N 1
ATOM 616 C CA . MET A 1 82 ? 5.723 4.285 3.961 1 97.81 82 MET A CA 1
ATOM 617 C C . MET A 1 82 ? 6.695 5.289 3.35 1 97.81 82 MET A C 1
ATOM 619 O O . MET A 1 82 ? 6.871 6.391 3.875 1 97.81 82 MET A O 1
ATOM 623 N N . PHE A 1 83 ? 7.344 4.863 2.289 1 98.25 83 PHE A N 1
ATOM 624 C CA . PHE A 1 83 ? 8.273 5.762 1.609 1 98.25 83 PHE A CA 1
ATOM 625 C C . PHE A 1 83 ? 7.535 6.965 1.033 1 98.25 83 PHE A C 1
ATOM 627 O O . PHE A 1 83 ? 8.039 8.086 1.08 1 98.25 83 PHE A O 1
ATOM 634 N N . PHE A 1 84 ? 6.398 6.75 0.481 1 98.12 84 PHE A N 1
ATOM 635 C CA . PHE A 1 84 ? 5.531 7.812 -0.017 1 98.12 84 PHE A CA 1
ATOM 636 C C . PHE A 1 84 ? 5.246 8.836 1.076 1 98.12 84 PHE A C 1
ATOM 638 O O . PHE A 1 84 ? 5.41 10.039 0.868 1 98.12 84 PHE A O 1
ATOM 645 N N . LEU A 1 85 ? 4.863 8.367 2.223 1 94.94 85 LEU A N 1
ATOM 646 C CA . LEU A 1 85 ? 4.582 9.242 3.352 1 94.94 85 LEU A CA 1
ATOM 647 C C . LEU A 1 85 ? 5.852 9.93 3.84 1 94.94 85 LEU A C 1
ATOM 649 O O . LEU A 1 85 ? 5.828 11.109 4.203 1 94.94 85 LEU A O 1
ATOM 653 N N . PHE A 1 86 ? 6.938 9.156 3.881 1 96.19 86 PHE A N 1
ATOM 654 C CA . PHE A 1 86 ? 8.234 9.711 4.242 1 96.19 86 PHE A CA 1
ATOM 655 C C . PHE A 1 86 ? 8.547 10.953 3.41 1 96.19 86 PHE A C 1
ATOM 657 O O . PHE A 1 86 ? 8.961 11.984 3.949 1 96.19 86 PHE A O 1
ATOM 664 N N . CYS A 1 87 ? 8.312 10.867 2.137 1 96.75 87 CYS A N 1
ATOM 665 C CA . CYS A 1 87 ? 8.602 11.969 1.226 1 96.75 87 CYS A CA 1
ATOM 666 C C . CYS A 1 87 ? 7.715 13.172 1.528 1 96.75 87 CYS A C 1
ATOM 668 O O . CYS A 1 87 ? 8.188 14.312 1.529 1 96.75 87 CYS A O 1
ATOM 670 N N . ILE A 1 88 ? 6.508 12.93 1.811 1 93.25 88 ILE A N 1
ATOM 671 C CA . ILE A 1 88 ? 5.559 14 2.098 1 93.25 88 ILE A CA 1
ATOM 672 C C . ILE A 1 88 ? 5.938 14.695 3.402 1 93.25 88 ILE A C 1
ATOM 674 O O . ILE A 1 88 ? 5.973 15.922 3.473 1 93.25 88 ILE A O 1
ATOM 678 N N . PHE A 1 89 ? 6.23 13.898 4.383 1 92.62 89 PHE A N 1
ATOM 679 C CA . PHE A 1 89 ? 6.555 14.445 5.691 1 92.62 89 PHE A CA 1
ATOM 680 C C . PHE A 1 89 ? 7.848 15.25 5.637 1 92.62 89 PHE A C 1
ATOM 682 O O . PHE A 1 89 ? 7.949 16.328 6.238 1 92.62 89 PHE A O 1
ATOM 689 N N . HIS A 1 90 ? 8.789 14.711 4.996 1 94.06 90 HIS A N 1
ATOM 690 C CA . HIS A 1 90 ? 10.047 15.445 4.879 1 94.06 90 HIS A CA 1
ATOM 691 C C . HIS A 1 90 ? 9.852 16.766 4.145 1 94.06 90 HIS A C 1
ATOM 693 O O . HIS A 1 90 ? 10.398 17.797 4.551 1 94.06 90 HIS A O 1
ATOM 699 N N . HIS A 1 91 ? 9.133 16.719 3.07 1 93.31 91 HIS A N 1
ATOM 700 C CA . HIS A 1 91 ? 8.805 17.938 2.34 1 93.31 91 HIS A CA 1
ATOM 701 C C . HIS A 1 91 ? 8.109 18.953 3.246 1 93.31 91 HIS A C 1
ATOM 703 O O . HIS A 1 91 ? 8.445 20.141 3.238 1 93.31 91 HIS A O 1
ATOM 709 N N . ALA A 1 92 ? 7.16 18.484 4.012 1 89.81 92 ALA A N 1
ATOM 710 C CA . ALA A 1 92 ? 6.426 19.359 4.93 1 89.81 92 ALA A CA 1
ATOM 711 C C . ALA A 1 92 ? 7.367 20 5.945 1 89.81 92 ALA A C 1
ATOM 713 O O . ALA A 1 92 ? 7.207 21.172 6.293 1 89.81 92 ALA A O 1
ATOM 714 N N . HIS A 1 93 ? 8.273 19.25 6.336 1 89.75 93 HIS A N 1
ATOM 715 C CA . HIS A 1 93 ? 9.227 19.75 7.316 1 89.75 93 HIS A CA 1
ATOM 716 C C . HIS A 1 93 ? 10.094 20.859 6.73 1 89.75 93 HIS A C 1
ATOM 718 O O . HIS A 1 93 ? 10.352 21.859 7.395 1 89.75 93 HIS A O 1
ATOM 724 N N . ILE A 1 94 ? 10.531 20.688 5.551 1 92.12 94 ILE A N 1
ATOM 725 C CA . ILE A 1 94 ? 11.344 21.688 4.879 1 92.12 94 ILE A CA 1
ATOM 726 C C . ILE A 1 94 ? 10.508 22.953 4.652 1 92.12 94 ILE A C 1
ATOM 728 O O . ILE A 1 94 ? 10.984 24.062 4.887 1 92.12 94 ILE A O 1
ATOM 732 N N . MET A 1 95 ? 9.312 22.781 4.238 1 89.12 95 MET A N 1
ATOM 733 C CA . MET A 1 95 ? 8.43 23.922 3.965 1 89.12 95 MET A CA 1
ATOM 734 C C . MET A 1 95 ? 8.148 24.719 5.238 1 89.12 95 MET A C 1
ATOM 736 O O . MET A 1 95 ? 7.98 25.938 5.191 1 89.12 95 MET A O 1
ATOM 740 N N . GLU A 1 96 ? 8.117 24.062 6.281 1 85.25 96 GLU A N 1
ATOM 741 C CA . GLU A 1 96 ? 7.852 24.703 7.559 1 85.25 96 GLU A CA 1
ATOM 742 C C . GLU A 1 96 ? 9.078 25.484 8.039 1 85.25 96 GLU A C 1
ATOM 744 O O . GLU A 1 96 ? 8.945 26.594 8.555 1 85.25 96 GLU A O 1
ATOM 749 N N . ARG A 1 97 ? 10.219 25 7.848 1 86.44 97 ARG A N 1
ATOM 750 C CA . ARG A 1 97 ? 11.398 25.547 8.516 1 86.44 97 ARG A CA 1
ATOM 751 C C . ARG A 1 97 ? 12.266 26.328 7.531 1 86.44 97 ARG A C 1
ATOM 753 O O . ARG A 1 97 ? 12.992 27.234 7.926 1 86.44 97 ARG A O 1
ATOM 760 N N . HIS A 1 98 ? 12.242 25.891 6.355 1 89.12 98 HIS A N 1
ATOM 761 C CA . HIS A 1 98 ? 13.148 26.484 5.367 1 89.12 98 HIS A CA 1
ATOM 762 C C . HIS A 1 98 ? 12.438 26.688 4.031 1 89.12 98 HIS A C 1
ATOM 764 O O . HIS A 1 98 ? 12.891 26.188 3.002 1 89.12 98 HIS A O 1
ATOM 770 N N . SER A 1 99 ? 11.523 27.547 3.996 1 86.88 99 SER A N 1
ATOM 771 C CA . SER A 1 99 ? 10.688 27.797 2.824 1 86.88 99 SER A CA 1
ATOM 772 C C . SER A 1 99 ? 11.523 28.312 1.653 1 86.88 99 SER A C 1
ATOM 774 O O . SER A 1 99 ? 11.102 28.219 0.499 1 86.88 99 SER A O 1
ATOM 776 N N . SER A 1 100 ? 12.742 28.844 1.893 1 90.5 100 SER A N 1
ATOM 777 C CA . SER A 1 100 ? 13.625 29.312 0.833 1 90.5 100 SER A CA 1
ATOM 778 C C . SER A 1 100 ? 14.086 28.156 -0.054 1 90.5 100 SER A C 1
ATOM 780 O O . SER A 1 100 ? 14.5 28.375 -1.195 1 90.5 100 SER A O 1
ATOM 782 N N . GLN A 1 101 ? 14.008 26.922 0.475 1 94.25 101 GLN A N 1
ATOM 783 C CA . GLN A 1 101 ? 14.422 25.75 -0.287 1 94.25 101 GLN A CA 1
ATOM 784 C C . GLN A 1 101 ? 13.211 24.984 -0.83 1 94.25 101 GLN A C 1
ATOM 786 O O . GLN A 1 101 ? 13.273 23.781 -1.039 1 94.25 101 GLN A O 1
ATOM 791 N N . SER A 1 102 ? 12.148 25.672 -1.026 1 92.75 102 SER A N 1
ATOM 792 C CA . SER A 1 102 ? 10.883 25.062 -1.434 1 92.75 102 SER A CA 1
ATOM 793 C C . SER A 1 102 ? 11.008 24.375 -2.787 1 92.75 102 SER A C 1
ATOM 795 O O . SER A 1 102 ? 10.453 23.297 -2.992 1 92.75 102 SER A O 1
ATOM 797 N N . MET A 1 103 ? 11.742 25.031 -3.689 1 95.44 103 MET A N 1
ATOM 798 C CA . MET A 1 103 ? 11.867 24.453 -5.023 1 95.44 103 MET A CA 1
ATOM 799 C C . MET A 1 103 ? 12.609 23.125 -4.973 1 95.44 103 MET A C 1
ATOM 801 O O . MET A 1 103 ? 12.164 22.141 -5.559 1 95.44 103 MET A O 1
ATOM 805 N N . LEU A 1 104 ? 13.711 23.078 -4.34 1 96.56 104 LEU A N 1
ATOM 806 C CA . LEU A 1 104 ? 14.484 21.859 -4.199 1 96.56 104 LEU A CA 1
ATOM 807 C C . LEU A 1 104 ? 13.664 20.781 -3.486 1 96.56 104 LEU A C 1
ATOM 809 O O . LEU A 1 104 ? 13.711 19.609 -3.863 1 96.56 104 LEU A O 1
ATOM 813 N N . SER A 1 105 ? 12.977 21.219 -2.516 1 96.38 105 SER A N 1
ATOM 814 C CA . SER A 1 105 ? 12.133 20.281 -1.768 1 96.38 105 SER A CA 1
ATOM 815 C C . SER A 1 105 ? 11.023 19.719 -2.645 1 96.38 105 SER A C 1
ATOM 817 O O . SER A 1 105 ? 10.68 18.531 -2.535 1 96.38 105 SER A O 1
ATOM 819 N N . LYS A 1 106 ? 10.453 20.5 -3.447 1 96.5 106 LYS A N 1
ATOM 820 C CA . LYS A 1 106 ? 9.422 20.047 -4.371 1 96.5 106 LYS A CA 1
ATOM 821 C C . LYS A 1 106 ? 9.977 19.016 -5.355 1 96.5 106 LYS A C 1
ATOM 823 O O . LYS A 1 106 ? 9.32 18.016 -5.656 1 96.5 106 LYS A O 1
ATOM 828 N N . PHE A 1 107 ? 11.141 19.297 -5.859 1 97.69 107 PHE A N 1
ATOM 829 C CA . PHE A 1 107 ? 11.789 18.328 -6.742 1 97.69 107 PHE A CA 1
ATOM 830 C C . PHE A 1 107 ? 12.016 17.016 -6.02 1 97.69 107 PHE A C 1
ATOM 832 O O . PHE A 1 107 ? 11.781 15.938 -6.582 1 97.69 107 PHE A O 1
ATOM 839 N N . ALA A 1 108 ? 12.461 17.062 -4.809 1 98.25 108 ALA A N 1
ATOM 840 C CA . ALA A 1 108 ? 12.648 15.859 -4.008 1 98.25 108 ALA A CA 1
ATOM 841 C C . ALA A 1 108 ? 11.336 15.094 -3.854 1 98.25 108 ALA A C 1
ATOM 843 O O . ALA A 1 108 ? 11.297 13.875 -4.047 1 98.25 108 ALA A O 1
ATOM 844 N N . LEU A 1 109 ? 10.32 15.836 -3.57 1 97.75 109 LEU A N 1
ATOM 845 C CA . LEU A 1 109 ? 9.008 15.227 -3.406 1 97.75 109 LEU A CA 1
ATOM 846 C C . LEU A 1 109 ? 8.578 14.508 -4.68 1 97.75 109 LEU A C 1
ATOM 848 O O . LEU A 1 109 ? 8.102 13.367 -4.621 1 97.75 109 LEU A O 1
ATOM 852 N N . VAL A 1 110 ? 8.789 15.141 -5.805 1 98.38 110 VAL A N 1
ATOM 853 C CA . VAL A 1 110 ? 8.391 14.562 -7.082 1 98.38 110 VAL A CA 1
ATOM 854 C C . VAL A 1 110 ? 9.172 13.273 -7.336 1 98.38 110 VAL A C 1
ATOM 856 O O . VAL A 1 110 ? 8.578 12.234 -7.629 1 98.38 110 VAL A O 1
ATOM 859 N N . PHE A 1 111 ? 10.438 13.297 -7.18 1 98.69 111 PHE A N 1
ATOM 860 C CA . PHE A 1 111 ? 11.258 12.102 -7.395 1 98.69 111 PHE A CA 1
ATOM 861 C C . PHE A 1 111 ? 10.906 11.016 -6.383 1 98.69 111 PHE A C 1
ATOM 863 O O . PHE A 1 111 ? 10.867 9.836 -6.723 1 98.69 111 PHE A O 1
ATOM 870 N N . GLY A 1 112 ? 10.672 11.43 -5.168 1 98.69 112 GLY A N 1
ATOM 871 C CA . GLY A 1 112 ? 10.297 10.477 -4.137 1 98.69 112 GLY A CA 1
ATOM 872 C C . GLY A 1 112 ? 8.977 9.781 -4.414 1 98.69 112 GLY A C 1
ATOM 873 O O . GLY A 1 112 ? 8.875 8.562 -4.305 1 98.69 112 GLY A O 1
ATOM 874 N N . VAL A 1 113 ? 7.996 10.562 -4.801 1 98.31 113 VAL A N 1
ATOM 875 C CA . VAL A 1 113 ? 6.672 10.016 -5.078 1 98.31 113 VAL A CA 1
ATOM 876 C C . VAL A 1 113 ? 6.738 9.094 -6.293 1 98.31 113 VAL A C 1
ATOM 878 O O . VAL A 1 113 ? 6.16 8.008 -6.285 1 98.31 113 VAL A O 1
ATOM 881 N N . ILE A 1 114 ? 7.449 9.461 -7.312 1 98.75 114 ILE A N 1
ATOM 882 C CA . ILE A 1 114 ? 7.59 8.625 -8.5 1 98.75 114 ILE A CA 1
ATOM 883 C C . ILE A 1 114 ? 8.344 7.348 -8.148 1 98.75 114 ILE A C 1
ATOM 885 O O . ILE A 1 114 ? 8.016 6.27 -8.648 1 98.75 114 ILE A O 1
ATOM 889 N N . ALA A 1 115 ? 9.328 7.469 -7.312 1 98.88 115 ALA A N 1
ATOM 890 C CA . ALA A 1 115 ? 10.047 6.285 -6.852 1 98.88 115 ALA A CA 1
ATOM 891 C C . ALA A 1 115 ? 9.117 5.328 -6.117 1 98.88 115 ALA A C 1
ATOM 893 O O . ALA A 1 115 ? 9.172 4.113 -6.324 1 98.88 115 ALA A O 1
ATOM 894 N N . ALA A 1 116 ? 8.281 5.871 -5.262 1 98.75 116 ALA A N 1
ATOM 895 C CA . ALA A 1 116 ? 7.316 5.055 -4.527 1 98.75 116 ALA A CA 1
ATOM 896 C C . ALA A 1 116 ? 6.34 4.371 -5.48 1 98.75 116 ALA A C 1
ATOM 898 O O . ALA A 1 116 ? 6.016 3.193 -5.309 1 98.75 116 ALA A O 1
ATOM 899 N N . MET A 1 117 ? 5.887 5.043 -6.484 1 98.62 117 MET A N 1
ATOM 900 C CA . MET A 1 117 ? 4.98 4.477 -7.48 1 98.62 117 MET A CA 1
ATOM 901 C C . MET A 1 117 ? 5.668 3.373 -8.273 1 98.62 117 MET A C 1
ATOM 903 O O . MET A 1 117 ? 5.043 2.365 -8.617 1 98.62 117 MET A O 1
ATOM 907 N N . GLY A 1 118 ? 6.895 3.635 -8.648 1 98.81 118 GLY A N 1
ATOM 908 C CA . GLY A 1 118 ? 7.66 2.6 -9.328 1 98.81 118 GLY A CA 1
ATOM 909 C C . GLY A 1 118 ? 7.793 1.326 -8.516 1 98.81 118 GLY A C 1
ATOM 910 O O . GLY A 1 118 ? 7.625 0.225 -9.039 1 98.81 118 GLY A O 1
ATOM 911 N N . ALA A 1 119 ? 8.117 1.471 -7.246 1 98.75 119 ALA A N 1
ATOM 912 C CA . ALA A 1 119 ? 8.219 0.317 -6.355 1 98.75 119 ALA A CA 1
ATOM 913 C C . ALA A 1 119 ? 6.871 -0.39 -6.223 1 98.75 119 ALA A C 1
ATOM 915 O O . ALA A 1 119 ? 6.809 -1.621 -6.188 1 98.75 119 ALA A O 1
ATOM 916 N N . PHE A 1 120 ? 5.832 0.372 -6.117 1 98.81 120 PHE A N 1
ATOM 917 C CA . PHE A 1 120 ? 4.484 -0.182 -6.066 1 98.81 120 PHE A CA 1
ATOM 918 C C . PHE A 1 120 ? 4.207 -1.044 -7.289 1 98.81 120 PHE A C 1
ATOM 920 O O . PHE A 1 120 ? 3.709 -2.164 -7.168 1 98.81 120 PHE A O 1
ATOM 927 N N . ALA A 1 121 ? 4.52 -0.534 -8.414 1 98.62 121 ALA A N 1
ATOM 928 C CA . ALA A 1 121 ? 4.328 -1.286 -9.656 1 98.62 121 ALA A CA 1
ATOM 929 C C . ALA A 1 121 ? 5.184 -2.549 -9.664 1 98.62 121 ALA A C 1
ATOM 931 O O . ALA A 1 121 ? 4.688 -3.643 -9.938 1 98.62 121 ALA A O 1
ATOM 932 N N . ALA A 1 122 ? 6.434 -2.371 -9.367 1 98.56 122 ALA A N 1
ATOM 933 C CA . ALA A 1 122 ? 7.355 -3.506 -9.367 1 98.56 122 ALA A CA 1
ATOM 934 C C . ALA A 1 122 ? 6.926 -4.562 -8.359 1 98.56 122 ALA A C 1
ATOM 936 O O . ALA A 1 122 ? 7.027 -5.766 -8.625 1 98.56 122 ALA A O 1
ATOM 937 N N . GLY A 1 123 ? 6.441 -4.105 -7.207 1 98.38 123 GLY A N 1
ATOM 938 C CA . GLY A 1 123 ? 6.07 -5.016 -6.137 1 98.38 123 GLY A CA 1
ATOM 939 C C . GLY A 1 123 ? 4.82 -5.816 -6.438 1 98.38 123 GLY A C 1
ATOM 940 O O . GLY A 1 123 ? 4.664 -6.941 -5.961 1 98.38 123 GLY A O 1
ATOM 941 N N . ASN A 1 124 ? 3.943 -5.301 -7.227 1 98.56 124 ASN A N 1
ATOM 942 C CA . ASN A 1 124 ? 2.672 -5.973 -7.477 1 98.56 124 ASN A CA 1
ATOM 943 C C . ASN A 1 124 ? 2.699 -6.738 -8.797 1 98.56 124 ASN A C 1
ATOM 945 O O . ASN A 1 124 ? 1.85 -7.602 -9.031 1 98.56 124 ASN A O 1
ATOM 949 N N . CYS A 1 125 ? 3.607 -6.441 -9.688 1 98.31 125 CYS A N 1
ATOM 950 C CA . CYS A 1 125 ? 3.727 -7.141 -10.961 1 98.31 125 CYS A CA 1
ATOM 951 C C . CYS A 1 125 ? 4.746 -8.273 -10.867 1 98.31 125 CYS A C 1
ATOM 953 O O . CYS A 1 125 ? 5.922 -8.031 -10.586 1 98.31 125 CYS A O 1
ATOM 955 N N . ASN A 1 126 ? 4.27 -9.477 -11.102 1 97 126 ASN A N 1
ATOM 956 C CA . ASN A 1 126 ? 5.156 -10.633 -11.078 1 97 126 ASN A CA 1
ATOM 957 C C . ASN A 1 126 ? 6.207 -10.555 -12.188 1 97 126 ASN A C 1
ATOM 959 O O . ASN A 1 126 ? 5.875 -10.312 -13.352 1 97 126 ASN A O 1
ATOM 963 N N . PRO A 1 127 ? 7.461 -10.75 -11.812 1 94.38 127 PRO A N 1
ATOM 964 C CA . PRO A 1 127 ? 8.523 -10.547 -12.805 1 94.38 127 PRO A CA 1
ATOM 965 C C . PRO A 1 127 ? 8.461 -11.555 -13.953 1 94.38 127 PRO A C 1
ATOM 967 O O . PRO A 1 127 ? 9.047 -11.328 -15.016 1 94.38 127 PRO A O 1
ATOM 970 N N . VAL A 1 128 ? 7.809 -12.672 -13.812 1 92.88 128 VAL A N 1
ATOM 971 C CA . VAL A 1 128 ? 7.711 -13.688 -14.859 1 92.88 128 VAL A CA 1
ATOM 972 C C . VAL A 1 128 ? 6.465 -13.438 -15.703 1 92.88 128 VAL A C 1
ATOM 974 O O . VAL A 1 128 ? 6.531 -13.438 -16.938 1 92.88 128 VAL A O 1
ATOM 977 N N . HIS A 1 129 ? 5.387 -13.086 -15.094 1 94.56 129 HIS A N 1
ATOM 978 C CA . HIS A 1 129 ? 4.098 -13.055 -15.773 1 94.56 129 HIS A CA 1
ATOM 979 C C . HIS A 1 129 ? 3.771 -11.648 -16.266 1 94.56 129 HIS A C 1
ATOM 981 O O . HIS A 1 129 ? 2.98 -11.484 -17.203 1 94.56 129 HIS A O 1
ATOM 987 N N . VAL A 1 130 ? 4.266 -10.711 -15.57 1 97.38 130 VAL A N 1
ATOM 988 C CA . VAL A 1 130 ? 4.07 -9.312 -15.938 1 97.38 130 VAL A CA 1
ATOM 989 C C . VAL A 1 130 ? 5.414 -8.586 -15.945 1 97.38 130 VAL A C 1
ATOM 991 O O . VAL A 1 130 ? 5.57 -7.555 -15.289 1 97.38 130 VAL A O 1
ATOM 994 N N . SER A 1 131 ? 6.32 -8.992 -16.812 1 95.81 131 SER A N 1
ATOM 995 C CA . SER A 1 131 ? 7.738 -8.641 -16.766 1 95.81 131 SER A CA 1
ATOM 996 C C . SER A 1 131 ? 7.957 -7.176 -17.141 1 95.81 131 SER A C 1
ATOM 998 O O . SER A 1 131 ? 8.688 -6.461 -16.453 1 95.81 131 SER A O 1
ATOM 1000 N N . LEU A 1 132 ? 7.324 -6.711 -18.172 1 96.56 132 LEU A N 1
ATOM 1001 C CA . LEU A 1 132 ? 7.547 -5.352 -18.656 1 96.56 132 LEU A CA 1
ATOM 1002 C C . LEU A 1 132 ? 7.23 -4.336 -17.562 1 96.56 132 LEU A C 1
ATOM 1004 O O . LEU A 1 132 ? 8.055 -3.473 -17.25 1 96.56 132 LEU A O 1
ATOM 1008 N N . LEU A 1 133 ? 6.086 -4.434 -16.938 1 97.75 133 LEU A N 1
ATOM 1009 C CA . LEU A 1 133 ? 5.672 -3.473 -15.922 1 97.75 133 LEU A CA 1
ATOM 1010 C C . LEU A 1 133 ? 6.52 -3.615 -14.664 1 97.75 133 LEU A C 1
ATOM 1012 O O . LEU A 1 133 ? 6.836 -2.623 -14.008 1 97.75 133 LEU A O 1
ATOM 1016 N N . HIS A 1 134 ? 6.871 -4.836 -14.336 1 97.75 134 HIS A N 1
ATOM 1017 C CA . HIS A 1 134 ? 7.73 -5.07 -13.18 1 97.75 134 HIS A CA 1
ATOM 1018 C C . HIS A 1 134 ? 9.07 -4.355 -13.344 1 97.75 134 HIS A C 1
ATOM 1020 O O . HIS A 1 134 ? 9.469 -3.57 -12.477 1 97.75 134 HIS A O 1
ATOM 1026 N N . TYR A 1 135 ? 9.719 -4.547 -14.469 1 95.88 135 TYR A N 1
ATOM 1027 C CA . TYR A 1 135 ? 11.078 -4.047 -14.641 1 95.88 135 TYR A CA 1
ATOM 1028 C C . TYR A 1 135 ? 11.078 -2.549 -14.914 1 95.88 135 TYR A C 1
ATOM 1030 O O . TYR A 1 135 ? 12 -1.835 -14.516 1 95.88 135 TYR A O 1
ATOM 1038 N N . LEU A 1 136 ? 10.062 -2.068 -15.578 1 97.75 136 LEU A N 1
ATOM 1039 C CA . LEU A 1 136 ? 9.922 -0.623 -15.703 1 97.75 136 LEU A CA 1
ATOM 1040 C C . LEU A 1 136 ? 9.719 0.025 -14.336 1 97.75 136 LEU A C 1
ATOM 1042 O O . LEU A 1 136 ? 10.328 1.055 -14.039 1 97.75 136 LEU A O 1
ATOM 1046 N N . GLY A 1 137 ? 8.867 -0.561 -13.547 1 98.56 137 GLY A N 1
ATOM 1047 C CA . GLY A 1 137 ? 8.664 -0.065 -12.195 1 98.56 137 GLY A CA 1
ATOM 1048 C C . GLY A 1 137 ? 9.93 -0.072 -11.359 1 98.56 137 GLY A C 1
ATOM 1049 O O . GLY A 1 137 ? 10.227 0.906 -10.672 1 98.56 137 GLY A O 1
ATOM 1050 N N . ALA A 1 138 ? 10.633 -1.167 -11.43 1 97.94 138 ALA A N 1
ATOM 1051 C CA . ALA A 1 138 ? 11.883 -1.283 -10.688 1 97.94 138 ALA A CA 1
ATOM 1052 C C . ALA A 1 138 ? 12.891 -0.229 -11.133 1 97.94 138 ALA A C 1
ATOM 1054 O O . ALA A 1 138 ? 13.523 0.431 -10.305 1 97.94 138 ALA A O 1
ATOM 1055 N N . ALA A 1 139 ? 13.008 -0.06 -12.43 1 97.31 139 ALA A N 1
ATOM 1056 C CA . ALA A 1 139 ? 13.938 0.917 -12.984 1 97.31 139 ALA A CA 1
ATOM 1057 C C . ALA A 1 139 ? 13.586 2.332 -12.539 1 97.31 139 ALA A C 1
ATOM 1059 O O . ALA A 1 139 ? 14.453 3.09 -12.102 1 97.31 139 ALA A O 1
ATOM 1060 N N . ILE A 1 140 ? 12.375 2.656 -12.609 1 98.44 140 ILE A N 1
ATOM 1061 C CA . ILE A 1 140 ? 11.898 3.975 -12.203 1 98.44 140 ILE A CA 1
ATOM 1062 C C . ILE A 1 140 ? 12.141 4.18 -10.711 1 98.44 140 ILE A C 1
ATOM 1064 O O . ILE A 1 140 ? 12.625 5.234 -10.289 1 98.44 140 ILE A O 1
ATOM 1068 N N . SER A 1 141 ? 11.82 3.219 -9.961 1 98.69 141 SER A N 1
ATOM 1069 C CA . SER A 1 141 ? 11.992 3.318 -8.508 1 98.69 141 SER A CA 1
ATOM 1070 C C . SER A 1 141 ? 13.453 3.561 -8.141 1 98.69 141 SER A C 1
ATOM 1072 O O . SER A 1 141 ? 13.758 4.48 -7.383 1 98.69 141 SER A O 1
ATOM 1074 N N . PHE A 1 142 ? 14.352 2.797 -8.711 1 98.38 142 PHE A N 1
ATOM 1075 C CA . PHE A 1 142 ? 15.758 2.885 -8.359 1 98.38 142 PHE A CA 1
ATOM 1076 C C . PHE A 1 142 ? 16.359 4.211 -8.828 1 98.38 142 PHE A C 1
ATOM 1078 O O . PHE A 1 142 ? 17.094 4.859 -8.094 1 98.38 142 PHE A O 1
ATOM 1085 N N . MET A 1 143 ? 15.992 4.605 -10.008 1 98.06 143 MET A N 1
ATOM 1086 C CA . MET A 1 143 ? 16.547 5.84 -10.562 1 98.06 143 MET A CA 1
ATOM 1087 C C . MET A 1 143 ? 16.016 7.055 -9.805 1 98.06 143 MET A C 1
ATOM 1089 O O . MET A 1 143 ? 16.797 7.926 -9.414 1 98.06 143 MET A O 1
ATOM 1093 N N . CYS A 1 144 ? 14.781 7.098 -9.602 1 98.69 144 CYS A N 1
ATOM 1094 C CA . CYS A 1 144 ? 14.188 8.242 -8.922 1 98.69 144 CYS A CA 1
ATOM 1095 C C . CYS A 1 144 ? 14.594 8.281 -7.457 1 98.69 144 CYS A C 1
ATOM 1097 O O . CYS A 1 144 ? 14.75 9.359 -6.879 1 98.69 144 CYS A O 1
ATOM 1099 N N . ALA A 1 145 ? 14.734 7.105 -6.863 1 98.38 145 ALA A N 1
ATOM 1100 C CA . ALA A 1 145 ? 15.242 7.074 -5.492 1 98.38 145 ALA A CA 1
ATOM 1101 C C . ALA A 1 145 ? 16.656 7.637 -5.422 1 98.38 145 ALA A C 1
ATOM 1103 O O . ALA A 1 145 ? 17.031 8.305 -4.449 1 98.38 145 ALA A O 1
ATOM 1104 N N . CYS A 1 146 ? 17.406 7.336 -6.43 1 98.19 146 CYS A N 1
ATOM 1105 C CA . CYS A 1 146 ? 18.766 7.867 -6.5 1 98.19 146 CYS A CA 1
ATOM 1106 C C . CYS A 1 146 ? 18.75 9.391 -6.562 1 98.19 146 CYS A C 1
ATOM 1108 O O . CYS A 1 146 ? 19.484 10.047 -5.816 1 98.19 146 CYS A O 1
ATOM 1110 N N . PHE A 1 147 ? 17.938 9.961 -7.379 1 98.38 147 PHE A N 1
ATOM 1111 C CA . PHE A 1 147 ? 17.812 11.406 -7.461 1 98.38 147 PHE A CA 1
ATOM 1112 C C . PHE A 1 147 ? 17.281 11.977 -6.148 1 98.38 147 PHE A C 1
ATOM 1114 O O . PHE A 1 147 ? 17.734 13.031 -5.695 1 98.38 147 PHE A O 1
ATOM 1121 N N . TYR A 1 148 ? 16.359 11.328 -5.609 1 98.62 148 TYR A N 1
ATOM 1122 C CA . TYR A 1 148 ? 15.797 11.75 -4.328 1 98.62 148 TYR A CA 1
ATOM 1123 C C . TYR A 1 148 ? 16.891 11.859 -3.27 1 98.62 148 TYR A C 1
ATOM 1125 O O . TYR A 1 148 ? 16.969 12.859 -2.557 1 98.62 148 TYR A O 1
ATOM 1133 N N . THR A 1 149 ? 17.719 10.828 -3.152 1 98.25 149 THR A N 1
ATOM 1134 C CA . THR A 1 149 ? 18.781 10.805 -2.154 1 98.25 149 THR A CA 1
ATOM 1135 C C . THR A 1 149 ? 19.766 11.945 -2.389 1 98.25 149 THR A C 1
ATOM 1137 O O . THR A 1 149 ? 20.219 12.578 -1.436 1 98.25 149 THR A O 1
ATOM 1140 N N . ALA A 1 150 ? 20.031 12.203 -3.613 1 98.5 150 ALA A N 1
ATOM 1141 C CA . ALA A 1 150 ? 20.953 13.297 -3.945 1 98.5 150 ALA A CA 1
ATOM 1142 C C . ALA A 1 150 ? 20.391 14.641 -3.506 1 98.5 150 ALA A C 1
ATOM 1144 O O . ALA A 1 150 ? 21.078 15.438 -2.875 1 98.5 150 ALA A O 1
ATOM 1145 N N . ILE A 1 151 ? 19.156 14.859 -3.799 1 98.44 151 ILE A N 1
ATOM 1146 C CA . ILE A 1 151 ? 18.531 16.141 -3.465 1 98.44 151 ILE A CA 1
ATOM 1147 C C . ILE A 1 151 ? 18.406 16.266 -1.948 1 98.44 151 ILE A C 1
ATOM 1149 O O . ILE A 1 151 ? 18.656 17.344 -1.395 1 98.44 151 ILE A O 1
ATOM 1153 N N . LEU A 1 152 ? 18.078 15.188 -1.268 1 97.75 152 LEU A N 1
ATOM 1154 C CA . LEU A 1 152 ? 17.969 15.242 0.186 1 97.75 152 LEU A CA 1
ATOM 1155 C C . LEU A 1 152 ? 19.312 15.555 0.819 1 97.75 152 LEU A C 1
ATOM 1157 O O . LEU A 1 152 ? 19.375 16.234 1.851 1 97.75 152 LEU A O 1
ATOM 1161 N N . THR A 1 153 ? 20.344 15 0.254 1 97.62 153 THR A N 1
ATOM 1162 C CA . THR A 1 153 ? 21.688 15.281 0.753 1 97.62 153 THR A CA 1
ATOM 1163 C C . THR A 1 153 ? 22.016 16.766 0.586 1 97.62 153 THR A C 1
ATOM 1165 O O . THR A 1 153 ? 22.547 17.391 1.502 1 97.62 153 THR A O 1
ATOM 1168 N N . VAL A 1 154 ? 21.688 17.375 -0.551 1 97.06 154 VAL A N 1
ATOM 1169 C CA . VAL A 1 154 ? 21.891 18.797 -0.77 1 97.06 154 VAL A CA 1
ATOM 1170 C C . VAL A 1 154 ? 21.094 19.594 0.264 1 97.06 154 VAL A C 1
ATOM 1172 O O . VAL A 1 154 ? 21.609 20.547 0.849 1 97.06 154 VAL A O 1
ATOM 1175 N N . LEU A 1 155 ? 19.906 19.172 0.52 1 96.25 155 LEU A N 1
ATOM 1176 C CA . LEU A 1 155 ? 19.047 19.859 1.486 1 96.25 1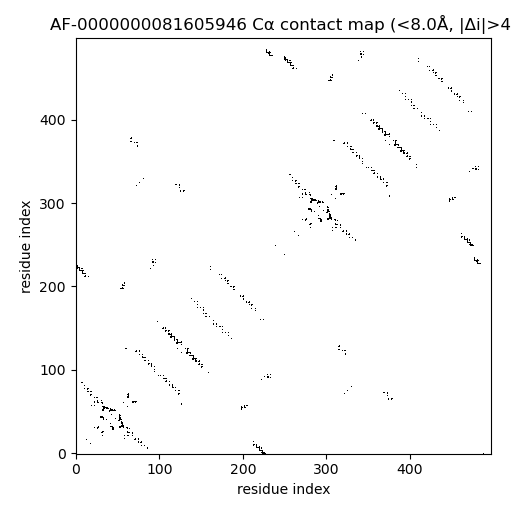55 LEU A CA 1
ATOM 1177 C C . LEU A 1 155 ? 19.625 19.75 2.893 1 96.25 155 LEU A C 1
ATOM 1179 O O . LEU A 1 155 ? 19.484 20.672 3.697 1 96.25 155 LEU A O 1
ATOM 1183 N N . THR A 1 156 ? 20.219 18.594 3.184 1 94.88 156 THR A N 1
ATOM 1184 C CA . THR A 1 156 ? 20.859 18.438 4.477 1 94.88 156 THR A CA 1
ATOM 1185 C C . THR A 1 156 ? 21.969 19.469 4.668 1 94.88 156 THR A C 1
ATOM 1187 O O . THR A 1 156 ? 22.141 20.016 5.762 1 94.88 156 THR A O 1
ATOM 1190 N N . GLY A 1 157 ? 22.672 19.781 3.672 1 93.94 157 GLY A N 1
ATOM 1191 C CA . GLY A 1 157 ? 23.734 20.766 3.727 1 93.94 157 GLY A CA 1
ATOM 1192 C C . GLY A 1 157 ? 23.219 22.188 3.818 1 93.94 157 GLY A C 1
ATOM 1193 O O . GLY A 1 157 ? 23.828 23.031 4.473 1 93.94 157 GLY A O 1
ATOM 1194 N N . LYS A 1 158 ? 22.109 22.406 3.262 1 93.19 158 LYS A N 1
ATOM 1195 C CA . LYS A 1 158 ? 21.594 23.766 3.162 1 93.19 158 LYS A CA 1
ATOM 1196 C C . LYS A 1 158 ? 20.734 24.109 4.371 1 93.19 158 LYS A C 1
ATOM 1198 O O . LYS A 1 158 ? 20.609 25.281 4.734 1 93.19 158 LYS A O 1
ATOM 1203 N N . CYS A 1 159 ? 20.109 23.031 4.863 1 88.25 159 CYS A N 1
ATOM 1204 C CA . CYS A 1 159 ? 19.125 23.281 5.906 1 88.25 159 CYS A CA 1
ATOM 1205 C C . CYS A 1 159 ? 19.609 22.75 7.25 1 88.25 159 CYS A C 1
ATOM 1207 O O . CYS A 1 159 ? 20.109 21.625 7.336 1 88.25 159 CYS A O 1
ATOM 1209 N N . ALA A 1 160 ? 19.781 23.562 8.195 1 80.06 160 ALA A N 1
ATOM 1210 C CA . ALA A 1 160 ? 20.031 23.078 9.547 1 80.06 160 ALA A CA 1
ATOM 1211 C C . ALA A 1 160 ? 18.75 22.578 10.195 1 80.06 160 ALA A C 1
ATOM 1213 O O . ALA A 1 160 ? 18.078 23.312 10.93 1 80.06 160 ALA A O 1
ATOM 1214 N N . LEU A 1 161 ? 18.422 21.312 10.016 1 76.44 161 LEU A N 1
ATOM 1215 C CA . LEU A 1 161 ? 17.125 20.797 10.43 1 76.44 161 LEU A CA 1
ATOM 1216 C C . LEU A 1 161 ? 17.219 20.109 11.789 1 76.44 161 LEU A C 1
ATOM 1218 O O . LEU A 1 161 ? 16.234 20.016 12.516 1 76.44 161 LEU A O 1
ATOM 1222 N N . SER A 1 162 ? 18.328 19.562 12.18 1 77.12 162 SER A N 1
ATOM 1223 C CA . SER A 1 162 ? 18.438 18.75 13.375 1 77.12 162 SER A CA 1
ATOM 1224 C C . SER A 1 162 ? 19.547 19.266 14.297 1 77.12 162 SER A C 1
ATOM 1226 O O . SER A 1 162 ? 19.562 18.938 15.492 1 77.12 162 SER A O 1
ATOM 1228 N N . GLY A 1 163 ? 20.422 20.016 13.867 1 83.94 163 GLY A N 1
ATOM 1229 C CA . GLY A 1 163 ? 21.594 20.422 14.617 1 83.94 163 GLY A CA 1
ATOM 1230 C C . GLY A 1 163 ? 22.734 19.406 14.547 1 83.94 163 GLY A C 1
ATOM 1231 O O . GLY A 1 163 ? 23.812 19.656 15.07 1 83.94 163 GLY A O 1
ATOM 1232 N N . TYR A 1 164 ? 22.5 18.234 13.938 1 87.56 164 TYR A N 1
ATOM 1233 C CA . TYR A 1 164 ? 23.484 17.172 13.852 1 87.56 164 TYR A CA 1
ATOM 1234 C C . TYR A 1 164 ? 24.062 17.062 12.445 1 87.56 164 TYR A C 1
ATOM 1236 O O . TYR A 1 164 ? 24.578 16.016 12.055 1 87.56 164 TYR A O 1
ATOM 1244 N N . GLU A 1 165 ? 23.906 18.109 11.703 1 88.38 165 GLU A N 1
ATOM 1245 C CA . GLU A 1 165 ? 24.281 18.094 10.289 1 88.38 165 GLU A CA 1
ATOM 1246 C C . GLU A 1 165 ? 25.797 17.891 10.133 1 88.38 165 GLU A C 1
ATOM 1248 O O . GLU A 1 165 ? 26.25 17.344 9.125 1 88.38 165 GLU A O 1
ATOM 1253 N N . LYS A 1 166 ? 26.594 18.328 11.125 1 89.62 166 LYS A N 1
ATOM 1254 C CA . LYS A 1 166 ? 28.047 18.172 11.039 1 89.62 166 LYS A CA 1
ATOM 1255 C C . LYS A 1 166 ? 28.438 16.703 10.867 1 89.62 166 LYS A C 1
ATOM 1257 O O . LYS A 1 166 ? 29.438 16.406 10.211 1 89.62 166 LYS A O 1
ATOM 1262 N N . VAL A 1 167 ? 27.703 15.844 11.422 1 92.88 167 VAL A N 1
ATOM 1263 C CA . VAL A 1 167 ? 27.984 14.414 11.344 1 92.88 167 VAL A CA 1
ATOM 1264 C C . VAL A 1 167 ? 27.156 13.781 10.234 1 92.88 167 VAL A C 1
ATOM 1266 O O . VAL A 1 167 ? 27.656 12.953 9.461 1 92.88 167 VAL A O 1
ATOM 1269 N N . LEU A 1 168 ? 25.969 14.188 10.125 1 95.06 168 LEU A N 1
ATOM 1270 C CA . LEU A 1 168 ? 25.031 13.547 9.211 1 95.06 168 LEU A CA 1
ATOM 1271 C C . LEU A 1 168 ? 25.328 13.93 7.766 1 95.06 168 LEU A C 1
ATOM 1273 O O . LEU A 1 168 ? 25.172 13.109 6.859 1 95.06 168 LEU A O 1
ATOM 1277 N N . TYR A 1 169 ? 25.734 15.125 7.598 1 96.12 169 TYR A N 1
ATOM 1278 C CA . TYR A 1 169 ? 25.922 15.602 6.23 1 96.12 169 TYR A CA 1
ATOM 1279 C C . TYR A 1 169 ? 27.016 14.797 5.52 1 96.12 169 TYR A C 1
ATOM 1281 O O . TYR A 1 169 ? 26.766 14.234 4.445 1 96.12 169 TYR A O 1
ATOM 1289 N N . PRO A 1 170 ? 28.234 14.711 6.07 1 96.81 170 PRO A N 1
ATOM 1290 C CA . PRO A 1 170 ? 29.25 13.906 5.387 1 96.81 170 PRO A CA 1
ATOM 1291 C C . PRO A 1 170 ? 28.812 12.453 5.211 1 96.81 170 PRO A C 1
ATOM 1293 O O . PRO A 1 170 ? 29.125 11.836 4.191 1 96.81 170 PRO A O 1
ATOM 1296 N N . LEU A 1 171 ? 28.156 11.805 6.145 1 97.19 171 LEU A N 1
ATOM 1297 C CA . LEU A 1 171 ? 27.688 10.438 6.035 1 97.19 171 LEU A CA 1
ATOM 1298 C C . LEU A 1 171 ? 26.688 10.297 4.883 1 97.19 171 LEU A C 1
ATOM 1300 O O . LEU A 1 171 ? 26.75 9.328 4.125 1 97.19 171 LEU A O 1
ATOM 1304 N N . ARG A 1 172 ? 25.844 11.266 4.754 1 97.75 172 ARG A N 1
ATOM 1305 C CA . ARG A 1 172 ? 24.844 11.234 3.693 1 97.75 172 ARG A CA 1
ATOM 1306 C C . ARG A 1 172 ? 25.484 11.5 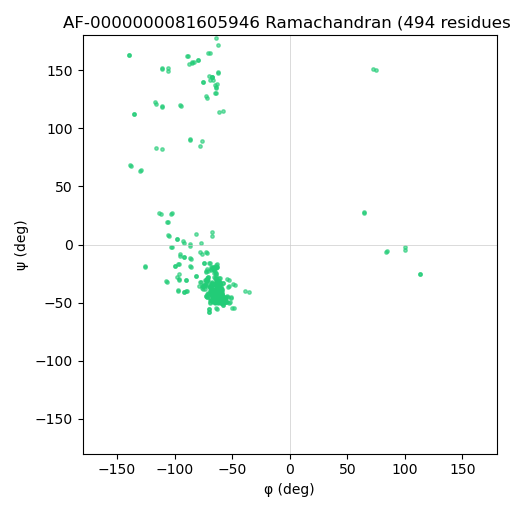2.332 1 97.75 172 ARG A C 1
ATOM 1308 O O . ARG A 1 172 ? 25.031 10.969 1.315 1 97.75 172 ARG A O 1
ATOM 1315 N N . ILE A 1 173 ? 26.516 12.305 2.309 1 98.19 173 ILE A N 1
ATOM 1316 C CA . ILE A 1 173 ? 27.266 12.484 1.073 1 98.19 173 ILE A CA 1
ATOM 1317 C C . ILE A 1 173 ? 27.875 11.148 0.64 1 98.19 173 ILE A C 1
ATOM 1319 O O . ILE A 1 173 ? 27.734 10.75 -0.52 1 98.19 173 ILE A O 1
ATOM 1323 N N . ILE A 1 174 ? 28.516 10.469 1.553 1 98.56 174 ILE A N 1
ATOM 1324 C CA . ILE A 1 174 ? 29.125 9.18 1.251 1 98.56 174 ILE A CA 1
ATOM 1325 C C . ILE A 1 174 ? 28.062 8.203 0.767 1 98.56 174 ILE A C 1
ATOM 1327 O O . ILE A 1 174 ? 28.234 7.547 -0.261 1 98.56 174 ILE A O 1
ATOM 1331 N N . SER A 1 175 ? 27.016 8.109 1.445 1 98.62 175 SER A N 1
ATOM 1332 C CA . SER A 1 175 ? 25.906 7.215 1.085 1 98.62 175 SER A CA 1
ATOM 1333 C C . SER A 1 175 ? 25.375 7.535 -0.305 1 98.62 175 SER A C 1
ATOM 1335 O O . SER A 1 175 ? 25.094 6.629 -1.091 1 98.62 175 SER A O 1
ATOM 1337 N N . THR A 1 176 ? 25.203 8.805 -0.552 1 98.69 176 THR A N 1
ATOM 1338 C CA . THR A 1 176 ? 24.672 9.242 -1.84 1 98.69 176 THR A CA 1
ATOM 1339 C C . THR A 1 176 ? 25.641 8.875 -2.969 1 98.69 176 THR A C 1
ATOM 1341 O O . THR A 1 176 ? 25.203 8.414 -4.027 1 98.69 176 THR A O 1
ATOM 1344 N N . VAL A 1 177 ? 26.875 9.117 -2.744 1 98.69 177 VAL A N 1
ATOM 1345 C CA . VAL A 1 177 ? 27.891 8.766 -3.746 1 98.69 177 VAL A CA 1
ATOM 1346 C C . VAL A 1 177 ? 27.828 7.262 -4.016 1 98.69 177 VAL A C 1
ATOM 1348 O O . VAL A 1 177 ? 27.828 6.832 -5.172 1 98.69 177 VAL A O 1
ATOM 1351 N N . ILE A 1 178 ? 27.812 6.48 -3.002 1 98.69 178 ILE A N 1
ATOM 1352 C CA . ILE A 1 178 ? 27.672 5.035 -3.146 1 98.69 178 ILE A CA 1
ATOM 1353 C C . ILE A 1 178 ? 26.406 4.707 -3.912 1 98.69 178 ILE A C 1
ATOM 1355 O O . ILE A 1 178 ? 26.422 3.9 -4.848 1 98.69 178 ILE A O 1
ATOM 1359 N N . GLN A 1 179 ? 25.297 5.32 -3.57 1 98.75 179 GLN A N 1
ATOM 1360 C CA . GLN A 1 179 ? 24.016 5.066 -4.207 1 98.75 179 GLN A CA 1
ATOM 1361 C C . GLN A 1 179 ? 24.078 5.328 -5.707 1 98.75 179 GLN A C 1
ATOM 1363 O O . GLN A 1 179 ? 23.578 4.535 -6.504 1 98.75 179 GLN A O 1
ATOM 1368 N N . VAL A 1 180 ? 24.641 6.426 -6.047 1 98.56 180 VAL A N 1
ATOM 1369 C CA . VAL A 1 180 ? 24.75 6.793 -7.457 1 98.56 180 VAL A CA 1
ATOM 1370 C C . VAL A 1 180 ? 25.594 5.77 -8.195 1 98.56 180 VAL A C 1
ATOM 1372 O O . VAL A 1 180 ? 25.203 5.258 -9.25 1 98.56 180 VAL A O 1
ATOM 1375 N N . ILE A 1 181 ? 26.734 5.41 -7.648 1 98.62 181 ILE A N 1
ATOM 1376 C CA . ILE A 1 181 ? 27.656 4.488 -8.289 1 98.62 181 ILE A CA 1
ATOM 1377 C C . ILE A 1 181 ? 27 3.119 -8.445 1 98.62 181 ILE A C 1
ATOM 1379 O O . ILE A 1 181 ? 27 2.549 -9.539 1 98.62 181 ILE A O 1
ATOM 1383 N N . VAL A 1 182 ? 26.438 2.635 -7.418 1 98.5 182 VAL A N 1
ATOM 1384 C CA . VAL A 1 182 ? 25.844 1.304 -7.426 1 98.5 182 VAL A CA 1
ATOM 1385 C C . VAL A 1 182 ? 24.656 1.275 -8.383 1 98.5 182 VAL A C 1
ATOM 1387 O O . VAL A 1 182 ? 24.438 0.285 -9.078 1 98.5 182 VAL A O 1
ATOM 1390 N N . THR A 1 183 ? 23.844 2.344 -8.391 1 98.31 183 THR A N 1
ATOM 1391 C CA . THR A 1 183 ? 22.688 2.396 -9.281 1 98.31 183 THR A CA 1
ATOM 1392 C C . THR A 1 183 ? 23.141 2.367 -10.742 1 98.31 183 THR A C 1
ATOM 1394 O O . THR A 1 183 ? 22.547 1.662 -11.562 1 98.31 183 THR A O 1
ATOM 1397 N N . VAL A 1 184 ? 24.156 3.125 -11.086 1 98 184 VAL A N 1
ATOM 1398 C CA . VAL A 1 184 ? 24.656 3.164 -12.453 1 98 184 VAL A CA 1
ATOM 1399 C C . VAL A 1 184 ? 25.203 1.79 -12.844 1 98 184 VAL A C 1
ATOM 1401 O O . VAL A 1 184 ? 24.859 1.261 -13.906 1 98 184 VAL A O 1
ATOM 1404 N N . ILE A 1 185 ? 26.016 1.158 -12.023 1 98 185 ILE A N 1
ATOM 1405 C CA . ILE A 1 185 ? 26.594 -0.151 -12.312 1 98 185 ILE A CA 1
ATOM 1406 C C . ILE A 1 185 ? 25.469 -1.185 -12.453 1 98 185 ILE A C 1
ATOM 1408 O O . ILE A 1 185 ? 25.469 -1.971 -13.406 1 98 185 ILE A O 1
ATOM 1412 N N . TYR A 1 186 ? 24.531 -1.195 -11.5 1 97.31 186 TYR A N 1
ATOM 1413 C CA . TYR A 1 186 ? 23.391 -2.1 -11.57 1 97.31 186 TYR A CA 1
ATOM 1414 C C . TYR A 1 186 ? 22.672 -1.971 -12.914 1 97.31 186 TYR A C 1
ATOM 1416 O O . TYR A 1 186 ? 22.406 -2.973 -13.578 1 97.31 186 TYR A O 1
ATOM 1424 N N . THR A 1 187 ? 22.359 -0.708 -13.297 1 96.62 187 THR A N 1
ATOM 1425 C CA . THR A 1 187 ? 21.578 -0.451 -14.5 1 96.62 187 THR A CA 1
ATOM 1426 C C . THR A 1 187 ? 22.312 -0.929 -15.742 1 96.62 187 THR A C 1
ATOM 1428 O O . THR A 1 187 ? 21.734 -1.583 -16.609 1 96.62 187 THR A O 1
ATOM 1431 N N . VAL A 1 188 ? 23.562 -0.665 -15.859 1 96.69 188 VAL A N 1
ATOM 1432 C CA . VAL A 1 188 ? 24.375 -1.035 -17.016 1 96.69 188 VAL A CA 1
ATOM 1433 C C . VAL A 1 188 ? 24.5 -2.555 -17.094 1 96.69 188 VAL A C 1
ATOM 1435 O O . VAL A 1 188 ? 24.344 -3.141 -18.172 1 96.69 188 VAL A O 1
ATOM 1438 N N . LEU A 1 189 ? 24.75 -3.188 -15.969 1 95.62 189 LEU A N 1
ATOM 1439 C CA . LEU A 1 189 ? 24.922 -4.637 -15.945 1 95.62 189 LEU A CA 1
ATOM 1440 C C . LEU A 1 189 ? 23.594 -5.336 -16.25 1 95.62 189 LEU A C 1
ATOM 1442 O O . LEU A 1 189 ? 23.562 -6.297 -17.016 1 95.62 189 LEU A O 1
ATOM 1446 N N . PHE A 1 190 ? 22.531 -4.879 -15.68 1 93.31 190 PHE A N 1
ATOM 1447 C CA . PHE A 1 190 ? 21.219 -5.508 -15.836 1 93.31 190 PHE A CA 1
ATOM 1448 C C . PHE A 1 190 ? 20.734 -5.41 -17.281 1 93.31 190 PHE A C 1
ATOM 1450 O O . PHE A 1 190 ? 20 -6.27 -17.75 1 93.31 190 PHE A O 1
ATOM 1457 N N . ALA A 1 191 ? 21.156 -4.422 -17.969 1 92.38 191 ALA A N 1
ATOM 1458 C CA . ALA A 1 191 ? 20.734 -4.203 -19.359 1 92.38 191 ALA A CA 1
ATOM 1459 C C . ALA A 1 191 ? 21.484 -5.145 -20.297 1 92.38 191 ALA A C 1
ATOM 1461 O O . ALA A 1 191 ? 21.125 -5.246 -21.484 1 92.38 191 ALA A O 1
ATOM 1462 N N . GLN A 1 192 ? 22.422 -5.852 -19.766 1 90.38 192 GLN A N 1
ATOM 1463 C CA . GLN A 1 192 ? 23.156 -6.801 -20.594 1 90.38 192 GLN A CA 1
ATOM 1464 C C . GLN A 1 192 ? 22.359 -8.094 -20.781 1 90.38 192 GLN A C 1
ATOM 1466 O O . GLN A 1 192 ? 21.438 -8.367 -20.031 1 90.38 192 GLN A O 1
ATOM 1471 N N . SER A 1 193 ? 22.672 -8.859 -21.812 1 85.75 193 SER A N 1
ATOM 1472 C CA . SER A 1 193 ? 21.953 -10.086 -22.125 1 85.75 193 SER A CA 1
ATOM 1473 C C . SER A 1 193 ? 22.656 -11.312 -21.562 1 85.75 193 SER A C 1
ATOM 1475 O O . SER A 1 193 ? 22.031 -12.367 -21.391 1 85.75 193 SER A O 1
ATOM 1477 N N . GLU A 1 194 ? 23.938 -11.047 -21.234 1 83.94 194 GLU A N 1
ATOM 1478 C CA . GLU A 1 194 ? 2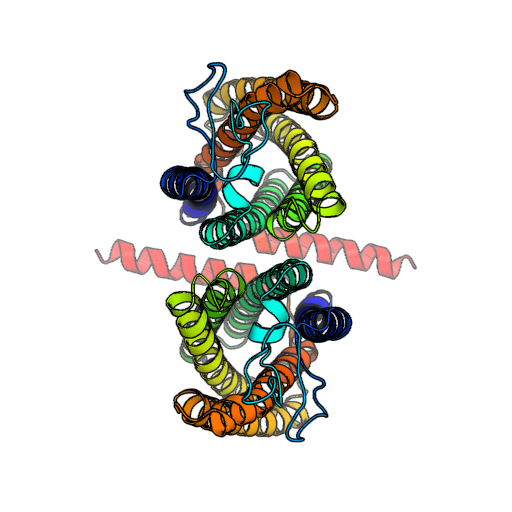4.719 -12.188 -20.766 1 83.94 194 GLU A CA 1
ATOM 1479 C C . GLU A 1 194 ? 24.344 -12.562 -19.328 1 83.94 194 GLU A C 1
ATOM 1481 O O . GLU A 1 194 ? 24.219 -11.688 -18.469 1 83.94 194 GLU A O 1
ATOM 1486 N N . TYR A 1 195 ? 24.281 -13.805 -19.094 1 80.12 195 TYR A N 1
ATOM 1487 C CA . TYR A 1 195 ? 23.828 -14.391 -17.844 1 80.12 195 TYR A CA 1
ATOM 1488 C C . TYR A 1 195 ? 24.688 -13.914 -16.672 1 80.12 195 TYR A C 1
ATOM 1490 O O . TYR A 1 195 ? 24.172 -13.539 -15.625 1 80.12 195 TYR A O 1
ATOM 1498 N N . PHE A 1 196 ? 25.953 -13.875 -16.891 1 80.06 196 PHE A N 1
ATOM 1499 C CA . PHE A 1 196 ? 26.875 -13.469 -15.836 1 80.06 196 PHE A CA 1
ATOM 1500 C C . PHE A 1 196 ? 26.594 -12.039 -15.391 1 80.06 196 PHE A C 1
ATOM 1502 O O . PHE A 1 196 ? 26.578 -11.75 -14.195 1 80.06 196 PHE A O 1
ATOM 1509 N N . TYR A 1 197 ? 26.375 -11.164 -16.328 1 87.12 197 TYR A N 1
ATOM 1510 C CA . TYR A 1 197 ? 26.188 -9.75 -16.016 1 87.12 197 TYR A CA 1
ATOM 1511 C C . TYR A 1 197 ? 24.875 -9.531 -15.266 1 87.12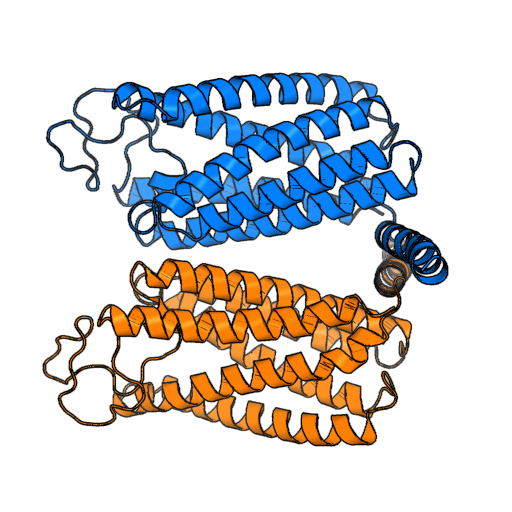 197 TYR A C 1
ATOM 1513 O O . TYR A 1 197 ? 24.797 -8.695 -14.367 1 87.12 197 TYR A O 1
ATOM 1521 N N . ILE A 1 198 ? 23.938 -10.281 -15.562 1 84 198 ILE A N 1
ATOM 1522 C CA . ILE A 1 198 ? 22.641 -10.172 -14.883 1 84 198 ILE A CA 1
ATOM 1523 C C . ILE A 1 198 ? 22.781 -10.602 -13.43 1 84 198 ILE A C 1
ATOM 1525 O O . ILE A 1 198 ? 22.266 -9.945 -12.523 1 84 198 ILE A O 1
ATOM 1529 N N . HIS A 1 199 ? 23.484 -11.602 -13.227 1 84.06 199 HIS A N 1
ATOM 1530 C CA . HIS A 1 199 ? 23.656 -12.086 -11.859 1 84.06 199 HIS A CA 1
ATOM 1531 C C . HIS A 1 199 ? 24.594 -11.188 -11.07 1 84.06 199 HIS A C 1
ATOM 1533 O O . HIS A 1 199 ? 24.438 -11.023 -9.859 1 84.06 199 HIS A O 1
ATOM 1539 N N . LEU A 1 200 ? 25.578 -10.672 -11.773 1 88.75 200 LEU A N 1
ATOM 1540 C CA . LEU A 1 200 ? 26.422 -9.68 -11.109 1 88.75 200 LEU A CA 1
ATOM 1541 C C . LEU A 1 200 ? 25.625 -8.438 -10.742 1 88.75 200 LEU A C 1
ATOM 1543 O O . LEU A 1 200 ? 25.844 -7.84 -9.688 1 88.75 200 LEU A O 1
ATOM 1547 N N . SER A 1 201 ? 24.734 -8.094 -11.547 1 93.12 201 SER A N 1
ATOM 1548 C CA . SER A 1 201 ? 23.891 -6.941 -11.258 1 93.12 201 SER A CA 1
ATOM 1549 C C . SER A 1 201 ? 23.062 -7.168 -10 1 93.12 201 SER A C 1
ATOM 1551 O O . SER A 1 201 ? 22.75 -6.219 -9.273 1 93.12 201 SER A O 1
ATOM 1553 N N . ALA A 1 202 ? 22.719 -8.406 -9.711 1 92.06 202 ALA A N 1
ATOM 1554 C CA . ALA A 1 202 ? 21.969 -8.727 -8.5 1 92.06 202 ALA A CA 1
ATOM 1555 C C . ALA A 1 202 ? 22.719 -8.312 -7.246 1 92.06 202 ALA A C 1
ATOM 1557 O O . ALA A 1 202 ? 22.125 -7.836 -6.281 1 92.06 202 ALA A O 1
ATOM 1558 N N . VAL A 1 203 ? 24 -8.484 -7.281 1 92.56 203 VAL A N 1
ATOM 1559 C CA . VAL A 1 203 ? 24.828 -8.062 -6.156 1 92.56 203 VAL A CA 1
ATOM 1560 C C . VAL A 1 203 ? 24.672 -6.559 -5.934 1 92.56 203 VAL A C 1
ATOM 1562 O O . VAL A 1 203 ? 24.453 -6.109 -4.805 1 92.56 203 VAL A O 1
ATOM 1565 N N . PHE A 1 204 ? 24.703 -5.844 -6.973 1 95.69 204 PHE A N 1
ATOM 1566 C CA . PHE A 1 204 ? 24.594 -4.395 -6.887 1 95.69 204 PHE A CA 1
ATOM 1567 C C . PHE A 1 204 ? 23.172 -3.979 -6.535 1 95.69 204 PHE A C 1
ATOM 1569 O O . PHE A 1 204 ? 22.953 -2.959 -5.875 1 95.69 204 PHE A O 1
ATOM 1576 N N . GLU A 1 205 ? 22.25 -4.746 -6.938 1 96.06 205 GLU A N 1
ATOM 1577 C CA . GLU A 1 205 ? 20.859 -4.504 -6.531 1 96.06 205 GLU A CA 1
ATOM 1578 C C . GLU A 1 205 ? 20.703 -4.598 -5.016 1 96.06 205 GLU A C 1
ATOM 1580 O O . GLU A 1 205 ? 20.062 -3.746 -4.395 1 96.06 205 GLU A O 1
ATOM 1585 N N . TRP A 1 206 ? 21.25 -5.594 -4.453 1 95.81 206 TRP A N 1
ATOM 1586 C CA . TRP A 1 206 ? 21.203 -5.77 -3.006 1 95.81 206 TRP A CA 1
ATOM 1587 C C . TRP A 1 206 ? 21.922 -4.629 -2.293 1 95.81 206 TRP A C 1
ATOM 1589 O O . TRP A 1 206 ? 21.422 -4.102 -1.295 1 95.81 206 TRP A O 1
ATOM 1599 N N . MET A 1 207 ? 23.047 -4.254 -2.812 1 97.12 207 MET A N 1
ATOM 1600 C CA . MET A 1 207 ? 23.797 -3.135 -2.238 1 97.12 207 MET A CA 1
ATOM 1601 C C . MET A 1 207 ? 22.969 -1.849 -2.309 1 97.12 207 MET A C 1
ATOM 1603 O O . MET A 1 207 ? 22.922 -1.091 -1.339 1 97.12 207 MET A O 1
ATOM 1607 N N . LEU A 1 208 ? 22.422 -1.641 -3.432 1 97.94 208 LEU A N 1
ATOM 1608 C CA . LEU A 1 208 ? 21.594 -0.471 -3.676 1 97.94 208 LEU A CA 1
ATOM 1609 C C . LEU A 1 208 ? 20.438 -0.405 -2.672 1 97.94 208 LEU A C 1
ATOM 1611 O O . LEU A 1 208 ? 20.203 0.641 -2.064 1 97.94 208 LEU A O 1
ATOM 1615 N N . SER A 1 209 ? 19.75 -1.497 -2.486 1 97.44 209 SER A N 1
ATOM 1616 C CA . SER A 1 209 ? 18.625 -1.571 -1.577 1 97.44 209 SER A CA 1
ATOM 1617 C C . SER A 1 209 ? 19.047 -1.339 -0.132 1 97.44 209 SER A C 1
ATOM 1619 O O . SER A 1 209 ? 18.422 -0.558 0.589 1 97.44 209 SER A O 1
ATOM 1621 N N . MET A 1 210 ? 20.109 -1.92 0.274 1 97.81 210 MET A N 1
ATOM 1622 C CA . MET A 1 210 ? 20.594 -1.782 1.646 1 97.81 210 MET A CA 1
ATOM 1623 C C . MET A 1 210 ? 21.047 -0.352 1.923 1 97.81 210 MET A C 1
ATOM 1625 O O . MET A 1 210 ? 20.75 0.206 2.98 1 97.81 210 MET A O 1
ATOM 1629 N N . ASN A 1 211 ? 21.75 0.176 1.015 1 98.38 211 ASN A N 1
ATOM 1630 C CA . ASN A 1 211 ? 22.219 1.551 1.176 1 98.38 211 ASN A CA 1
ATOM 1631 C C . ASN A 1 211 ? 21.047 2.527 1.264 1 98.38 211 ASN A C 1
ATOM 1633 O O . ASN A 1 211 ? 21.078 3.473 2.053 1 98.38 211 ASN A O 1
ATOM 1637 N N . LEU A 1 212 ? 20.078 2.326 0.449 1 98.19 212 LEU A N 1
ATOM 1638 C CA . LEU A 1 212 ? 18.891 3.182 0.483 1 98.19 212 LEU A CA 1
ATOM 1639 C C . LEU A 1 212 ? 18.203 3.094 1.838 1 98.19 212 LEU A C 1
ATOM 1641 O O . LEU A 1 212 ? 17.766 4.109 2.389 1 98.19 212 LEU A O 1
ATOM 1645 N N . GLU A 1 213 ? 18.078 1.914 2.381 1 98.12 213 GLU A N 1
ATOM 1646 C CA . GLU A 1 213 ? 17.438 1.717 3.68 1 98.12 213 GLU A CA 1
ATOM 1647 C C . GLU A 1 213 ? 18.219 2.416 4.789 1 98.12 213 GLU A C 1
ATOM 1649 O O . GLU A 1 213 ? 17.625 3.021 5.684 1 98.12 213 GLU A O 1
ATOM 1654 N N . LEU A 1 214 ? 19.484 2.312 4.695 1 97.88 214 LEU A N 1
ATOM 1655 C CA . LEU A 1 214 ? 20.312 2.992 5.68 1 97.88 214 LEU A CA 1
ATOM 1656 C C . LEU A 1 214 ? 20.188 4.508 5.551 1 97.88 214 LEU A C 1
ATOM 1658 O O . LEU A 1 214 ? 20.156 5.219 6.555 1 97.88 214 LEU A O 1
ATOM 1662 N N . PHE A 1 215 ? 20.188 4.961 4.359 1 98.06 215 PHE A N 1
ATOM 1663 C CA . PHE A 1 215 ? 20 6.383 4.102 1 98.06 215 PHE A CA 1
ATOM 1664 C C . PHE A 1 215 ? 18.688 6.879 4.715 1 98.06 215 PHE A C 1
ATOM 1666 O O . PHE A 1 215 ? 18.672 7.91 5.387 1 98.06 215 PHE A O 1
ATOM 1673 N N . GLU A 1 216 ? 17.625 6.172 4.488 1 97.69 216 GLU A N 1
ATOM 1674 C CA . GLU A 1 216 ? 16.312 6.52 5.047 1 97.69 216 GLU A CA 1
ATOM 1675 C C . GLU A 1 216 ? 16.344 6.484 6.574 1 97.69 216 GLU A C 1
ATOM 1677 O O . GLU A 1 216 ? 15.758 7.352 7.227 1 97.69 216 GLU A O 1
ATOM 1682 N N . LEU A 1 217 ? 17 5.492 7.082 1 97.56 217 LEU A N 1
ATOM 1683 C CA . LEU A 1 217 ? 17.109 5.348 8.531 1 97.56 217 LEU A CA 1
ATOM 1684 C C . LEU A 1 217 ? 17.812 6.551 9.148 1 97.56 217 LEU A C 1
ATOM 1686 O O . LEU A 1 217 ? 17.453 6.984 10.25 1 97.56 217 LEU A O 1
ATOM 1690 N N . SER A 1 218 ? 18.75 7.129 8.5 1 96.69 218 SER A N 1
ATOM 1691 C CA . SER A 1 218 ? 19.516 8.25 9.016 1 96.69 218 SER A CA 1
ATOM 1692 C C . SER A 1 218 ? 18.641 9.469 9.25 1 96.69 218 SER A C 1
ATOM 1694 O O . SER A 1 218 ? 19.016 10.375 10 1 96.69 218 SER A O 1
ATOM 1696 N N . TYR A 1 219 ? 17.484 9.523 8.695 1 96.56 219 TYR A N 1
ATOM 1697 C CA . TYR A 1 219 ? 16.609 10.68 8.852 1 96.56 219 TYR A CA 1
ATOM 1698 C C . TYR A 1 219 ? 15.75 10.562 10.102 1 96.56 219 TYR A C 1
ATOM 1700 O O . TYR A 1 219 ? 14.945 11.445 10.398 1 96.56 219 TYR A O 1
ATOM 1708 N N . ALA A 1 220 ? 15.945 9.461 10.805 1 95.25 220 ALA A N 1
ATOM 1709 C CA . ALA A 1 220 ? 15.289 9.336 12.109 1 95.25 220 ALA A CA 1
ATOM 1710 C C . ALA A 1 220 ? 15.625 10.523 13 1 95.25 220 ALA A C 1
ATOM 1712 O O . ALA A 1 220 ? 14.789 10.969 13.789 1 95.25 220 ALA A O 1
ATOM 1713 N N . VAL A 1 221 ? 16.734 11.086 12.836 1 93.31 221 VAL A N 1
ATOM 1714 C CA . VAL A 1 221 ? 17.172 12.211 13.656 1 93.31 221 VAL A CA 1
ATOM 1715 C C . VAL A 1 221 ? 16.297 13.43 13.375 1 93.31 221 VAL A C 1
ATOM 1717 O O . VAL A 1 221 ? 15.766 14.055 14.297 1 93.31 221 VAL A O 1
ATOM 1720 N N . GLU A 1 222 ? 16.062 13.789 12.141 1 91.94 222 GLU A N 1
ATOM 1721 C CA . GLU A 1 222 ? 15.227 14.93 11.781 1 91.94 222 GLU A CA 1
ATOM 1722 C C . GLU A 1 222 ? 13.773 14.688 12.195 1 91.94 222 GLU A C 1
ATOM 1724 O O . GLU A 1 222 ? 13.102 15.609 12.672 1 91.94 222 GLU A O 1
ATOM 1729 N N . PHE A 1 223 ? 13.367 13.477 11.977 1 91.88 223 PHE A N 1
ATOM 1730 C CA . PHE A 1 223 ? 11.969 13.148 12.25 1 91.88 223 PHE A CA 1
ATOM 1731 C C . PHE A 1 223 ? 11.672 13.25 13.742 1 91.88 223 PHE A C 1
ATOM 1733 O O . PHE A 1 223 ? 10.531 13.484 14.133 1 91.88 223 PHE A O 1
ATOM 1740 N N . PHE A 1 224 ? 12.711 13.109 14.508 1 89.94 224 PHE A N 1
ATOM 1741 C CA . PHE A 1 224 ? 12.555 13.281 15.945 1 89.94 224 PHE A CA 1
ATOM 1742 C C . PHE A 1 224 ? 12.141 14.703 16.281 1 89.94 224 PHE A C 1
ATOM 1744 O O . PHE A 1 224 ? 11.445 14.938 17.281 1 89.94 224 PHE A O 1
ATOM 1751 N N . PHE A 1 225 ? 12.461 15.656 15.422 1 85.25 225 PHE A N 1
ATOM 1752 C CA . PHE A 1 225 ? 12.234 17.062 15.719 1 85.25 225 PHE A CA 1
ATOM 1753 C C . PHE A 1 225 ? 11.039 17.609 14.953 1 85.25 225 PHE A C 1
ATOM 1755 O O . PHE A 1 225 ? 10.781 18.812 14.945 1 85.25 225 PHE A O 1
ATOM 1762 N N . PHE A 1 226 ? 10.32 16.781 14.297 1 85.19 226 PHE A N 1
ATOM 1763 C CA . PHE A 1 226 ? 9.141 17.203 13.562 1 85.19 226 PHE A CA 1
ATOM 1764 C C . PHE A 1 226 ? 8.078 17.75 14.508 1 85.19 226 PHE A C 1
ATOM 1766 O O . PHE A 1 226 ? 7.867 17.219 15.594 1 85.19 226 PHE A O 1
ATOM 1773 N N . SER A 1 227 ? 7.559 18.875 14.07 1 79.06 227 SER A N 1
ATOM 1774 C CA . SER A 1 227 ? 6.438 19.438 14.82 1 79.06 227 SER A CA 1
ATOM 1775 C C . SER A 1 227 ? 5.117 18.781 14.406 1 79.06 227 SER A C 1
ATOM 1777 O O . SER A 1 227 ? 4.984 18.297 13.281 1 79.06 227 SER A O 1
ATOM 1779 N N . SER A 1 228 ? 4.148 18.812 15.234 1 73.31 228 SER A N 1
ATOM 1780 C CA . SER A 1 228 ? 2.824 18.281 14.93 1 73.31 228 SER A CA 1
ATOM 1781 C C . SER A 1 228 ? 2.088 19.188 13.938 1 73.31 228 SER A C 1
ATOM 1783 O O . SER A 1 228 ? 1.077 18.781 13.359 1 73.31 228 SER A O 1
ATOM 1785 N N . TYR A 1 229 ? 2.678 20.297 13.656 1 73.38 229 TYR A N 1
ATOM 1786 C CA . TYR A 1 229 ? 1.987 21.281 12.82 1 73.38 229 TYR A CA 1
ATOM 1787 C C . TYR A 1 229 ? 2.537 21.266 11.398 1 73.38 229 TYR A C 1
ATOM 1789 O O . TYR A 1 229 ? 2.012 21.953 10.516 1 73.38 229 TYR A O 1
ATOM 1797 N N . MET A 1 230 ? 3.465 20.469 11.234 1 76.25 230 MET A N 1
ATOM 1798 C CA . MET A 1 230 ? 4.184 20.516 9.961 1 76.25 230 MET A CA 1
ATOM 1799 C C . MET A 1 230 ? 3.246 20.234 8.797 1 76.25 230 MET A C 1
ATOM 1801 O O . MET A 1 230 ? 3.275 20.922 7.781 1 76.25 230 MET A O 1
ATOM 1805 N N . LEU A 1 231 ? 2.406 19.281 8.93 1 73.06 231 LEU A N 1
ATOM 1806 C CA . LEU A 1 231 ? 1.502 18.906 7.848 1 73.06 231 LEU A CA 1
ATOM 1807 C C . LEU A 1 231 ? 0.459 20 7.609 1 73.06 231 LEU A C 1
ATOM 1809 O O . LEU A 1 231 ? 0.124 20.297 6.461 1 73.06 231 LEU A O 1
ATOM 1813 N N . SER A 1 232 ? 0.031 20.594 8.594 1 72.38 232 SER A N 1
ATOM 1814 C CA . SER A 1 232 ? -0.947 21.672 8.469 1 72.38 232 SER A CA 1
ATOM 1815 C C . SER A 1 232 ? -0.342 22.891 7.781 1 72.38 232 SER A C 1
ATOM 1817 O O . SER A 1 232 ? -0.987 23.516 6.938 1 72.38 232 SER A O 1
ATOM 1819 N N . ASN A 1 233 ? 0.804 23.203 8.133 1 73.31 233 ASN A N 1
ATOM 1820 C CA . ASN A 1 233 ? 1.484 24.344 7.508 1 73.31 233 ASN A CA 1
ATOM 1821 C C . ASN A 1 233 ? 1.665 24.125 6.008 1 73.31 233 ASN A C 1
ATOM 1823 O O . ASN A 1 233 ? 1.521 25.062 5.223 1 73.31 233 ASN A O 1
ATOM 1827 N N . LEU A 1 234 ? 1.901 22.922 5.68 1 74 234 LEU A N 1
ATOM 1828 C CA . LEU A 1 234 ? 2.053 22.578 4.27 1 74 234 LEU A CA 1
ATOM 1829 C C . LEU A 1 234 ? 0.736 22.766 3.523 1 74 234 LEU A C 1
ATOM 1831 O O . LEU A 1 234 ? 0.708 23.359 2.441 1 74 234 LEU A O 1
ATOM 1835 N N . LEU A 1 235 ? -0.283 22.281 4.066 1 72.06 235 LEU A N 1
ATOM 1836 C CA . LEU A 1 235 ? -1.591 22.328 3.424 1 72.06 235 LEU A CA 1
ATOM 1837 C C . LEU A 1 235 ? -2.102 23.75 3.342 1 72.06 235 LEU A C 1
ATOM 1839 O O . LEU A 1 235 ? -2.746 24.141 2.359 1 72.06 235 LEU A O 1
ATOM 1843 N N . ASN A 1 236 ? -1.799 24.641 4.285 1 70.31 236 ASN A N 1
ATOM 1844 C CA . ASN A 1 236 ? -2.201 26.047 4.297 1 70.31 236 ASN A CA 1
ATOM 1845 C C . ASN A 1 236 ? -1.438 26.859 3.254 1 70.31 236 ASN A C 1
ATOM 1847 O O . ASN A 1 236 ? -2.002 27.75 2.625 1 70.31 236 ASN A O 1
ATOM 1851 N N . LYS A 1 237 ? -0.259 26.656 3.141 1 69.75 237 LYS A N 1
ATOM 1852 C CA . LYS A 1 237 ? 0.542 27.359 2.139 1 69.75 237 LYS A CA 1
ATOM 1853 C C . LYS A 1 237 ? 0.037 27.062 0.729 1 69.75 237 LYS A C 1
ATOM 1855 O O . LYS A 1 237 ? 0.054 27.938 -0.137 1 69.75 237 LYS A O 1
ATOM 1860 N N . GLN A 1 238 ? -0.468 25.891 0.539 1 66.31 238 GLN A N 1
ATOM 1861 C CA . GLN A 1 238 ? -1.025 25.516 -0.759 1 66.31 238 GLN A CA 1
ATOM 1862 C C . GLN A 1 238 ? -2.336 26.266 -1.022 1 66.31 238 GLN A C 1
ATOM 1864 O O . GLN A 1 238 ? -2.602 26.672 -2.15 1 66.31 238 GLN A O 1
ATOM 1869 N N . ASP A 1 239 ? -3.154 26.344 0.012 1 62.41 239 ASP A N 1
ATOM 1870 C CA . ASP A 1 239 ? -4.426 27.047 -0.102 1 62.41 239 ASP A CA 1
ATOM 1871 C C . ASP A 1 239 ? -4.211 28.531 -0.397 1 62.41 239 ASP A C 1
ATOM 1873 O O . ASP A 1 239 ? -5.027 29.156 -1.07 1 62.41 239 ASP A O 1
ATOM 1877 N N . GLU A 1 240 ? -3.135 29.016 0.131 1 57.16 240 GLU A N 1
ATOM 1878 C CA . GLU A 1 240 ? -2.805 30.406 -0.117 1 57.16 240 GLU A CA 1
ATOM 1879 C C . GLU A 1 240 ? -2.361 30.625 -1.561 1 57.16 240 GLU A C 1
ATOM 1881 O O . GLU A 1 240 ? -2.584 31.703 -2.131 1 57.16 240 GLU A O 1
ATOM 1886 N N . VAL A 1 241 ? -1.824 29.703 -2.07 1 54.56 241 VAL A N 1
ATOM 1887 C CA . VAL A 1 241 ? -1.31 29.844 -3.428 1 54.56 241 VAL A CA 1
ATOM 1888 C C . VAL A 1 241 ? -2.445 29.656 -4.434 1 54.56 241 VAL A C 1
ATOM 1890 O O . VAL A 1 241 ? -2.436 30.266 -5.508 1 54.56 241 VAL A O 1
ATOM 1893 N N . LYS A 1 242 ? -3.537 28.938 -4.242 1 55.59 242 LYS A N 1
ATOM 1894 C CA . LYS A 1 242 ? -4.645 28.656 -5.148 1 55.59 242 LYS A CA 1
ATOM 1895 C C . LYS A 1 242 ? -5.48 29.906 -5.406 1 55.59 242 LYS A C 1
ATOM 1897 O O . LYS A 1 242 ? -5.914 30.141 -6.535 1 55.59 242 LYS A O 1
ATOM 1902 N N . PRO A 1 243 ? -5.879 30.609 -4.418 1 47.06 243 PRO A N 1
ATOM 1903 C CA . PRO A 1 243 ? -6.668 31.781 -4.824 1 47.06 243 PRO A CA 1
ATOM 1904 C C . PRO A 1 243 ? -5.945 32.656 -5.852 1 47.06 243 PRO A C 1
ATOM 1906 O O . PRO A 1 243 ? -6.59 33.344 -6.625 1 47.06 243 PRO A O 1
ATOM 1909 N N . LEU A 1 244 ? -4.699 32.719 -5.652 1 43.41 244 LEU A N 1
ATOM 1910 C CA . LEU A 1 244 ? -4.012 33.625 -6.555 1 43.41 244 LEU A CA 1
ATOM 1911 C C . LEU A 1 244 ? -4.105 33.156 -7.996 1 43.41 244 LEU A C 1
ATOM 1913 O O . LEU A 1 244 ? -4.215 33.969 -8.922 1 43.41 244 LEU A O 1
ATOM 1917 N N . ILE A 1 245 ? -4.113 31.875 -8.172 1 46.12 245 ILE A N 1
ATOM 1918 C CA . ILE A 1 245 ? -4.191 31.391 -9.539 1 46.12 245 ILE A CA 1
ATOM 1919 C C . ILE A 1 245 ? -5.629 31.484 -10.047 1 46.12 245 ILE A C 1
ATOM 1921 O O . ILE A 1 245 ? -5.863 31.656 -11.242 1 46.12 245 ILE A O 1
ATOM 1925 N N . MET A 1 246 ? -6.66 31.25 -9.211 1 43.41 246 MET A N 1
ATOM 1926 C CA . MET A 1 246 ? -8.039 31.359 -9.672 1 43.41 246 MET A CA 1
ATOM 1927 C C . MET A 1 246 ? -8.43 32.812 -9.875 1 43.41 246 MET A C 1
ATOM 1929 O O . MET A 1 246 ? -9.328 33.125 -10.656 1 43.41 246 MET A O 1
ATOM 1933 N N . THR A 1 247 ? -7.988 33.719 -9.109 1 42.81 247 THR A N 1
ATOM 1934 C CA . THR A 1 247 ? -8.344 35.125 -9.344 1 42.81 247 THR A CA 1
ATOM 1935 C C . THR A 1 247 ? -7.648 35.656 -10.594 1 42.81 247 THR A C 1
ATOM 1937 O O . THR A 1 247 ? -7.98 36.75 -11.086 1 42.81 247 THR A O 1
ATOM 1940 N N . MET A 1 248 ? -6.625 35.062 -10.953 1 39.88 248 MET A N 1
ATOM 1941 C CA . MET A 1 248 ? -6.008 35.625 -12.156 1 39.88 248 MET A CA 1
ATOM 1942 C C . MET A 1 248 ? -6.641 35.031 -13.414 1 39.88 248 MET A C 1
ATOM 1944 O O . MET A 1 248 ? -6.297 35.438 -14.523 1 39.88 248 MET A O 1
ATOM 1948 N N . SER A 1 249 ? -7.434 33.938 -13.273 1 33.91 249 SER A N 1
ATOM 1949 C CA . SER A 1 249 ? -8.117 33.656 -14.523 1 33.91 249 SER A CA 1
ATOM 1950 C C . SER A 1 249 ? -9.461 34.344 -14.609 1 33.91 249 SER A C 1
ATOM 1952 O O . SER A 1 249 ? -10.164 34.469 -13.602 1 33.91 249 SER A O 1
ATOM 1954 N N . MET B 1 1 ? -9.781 24.406 -0.17 1 62.34 1 MET B N 1
ATOM 1955 C CA . MET B 1 1 ? -11.094 23.766 -0.088 1 62.34 1 MET B CA 1
ATOM 1956 C C . MET B 1 1 ? -11.359 22.922 -1.326 1 62.34 1 MET B C 1
ATOM 1958 O O . MET B 1 1 ? -10.789 23.172 -2.391 1 62.34 1 MET B O 1
ATOM 1962 N N . GLY B 1 2 ? -11.648 21.688 -1.108 1 75.5 2 GLY B N 1
ATOM 1963 C CA . GLY B 1 2 ? -12.25 20.906 -2.182 1 75.5 2 GLY B CA 1
ATOM 1964 C C . GLY B 1 2 ? -11.352 19.812 -2.701 1 75.5 2 GLY B C 1
ATOM 1965 O O . GLY B 1 2 ? -11.828 18.766 -3.162 1 75.5 2 GLY B O 1
ATOM 1966 N N . LEU B 1 3 ? -10.078 20.016 -2.535 1 81.12 3 LEU B N 1
ATOM 1967 C CA . LEU B 1 3 ? -9.211 19.016 -3.154 1 81.12 3 LEU B CA 1
ATOM 1968 C C . LEU B 1 3 ? -9.32 17.688 -2.434 1 81.12 3 LEU B C 1
ATOM 1970 O O . LEU B 1 3 ? -9.141 16.625 -3.047 1 81.12 3 LEU B O 1
ATOM 1974 N N . TRP B 1 4 ? -9.852 17.719 -1.302 1 88.62 4 TRP B N 1
ATOM 1975 C CA . TRP B 1 4 ? -9.945 16.516 -0.494 1 88.62 4 TRP B CA 1
ATOM 1976 C C . TRP B 1 4 ? -11.023 15.578 -1.028 1 88.62 4 TRP B C 1
ATOM 1978 O O . TRP B 1 4 ? -11.055 14.391 -0.691 1 88.62 4 TRP B O 1
ATOM 1988 N N . ILE B 1 5 ? -11.867 16.141 -1.866 1 91.81 5 ILE B N 1
ATOM 1989 C CA . ILE B 1 5 ? -12.977 15.391 -2.438 1 91.81 5 ILE B CA 1
ATOM 1990 C C . ILE B 1 5 ? -12.438 14.258 -3.314 1 91.81 5 ILE B C 1
ATOM 1992 O O . ILE B 1 5 ? -13.125 13.266 -3.547 1 91.81 5 ILE B O 1
ATOM 1996 N N . ILE B 1 6 ? -11.25 14.383 -3.711 1 91.88 6 ILE B N 1
ATOM 1997 C CA . ILE B 1 6 ? -10.664 13.422 -4.637 1 91.88 6 ILE B CA 1
ATOM 1998 C C . ILE B 1 6 ? -10.398 12.102 -3.914 1 91.88 6 ILE B C 1
ATOM 2000 O O . ILE B 1 6 ? -10.414 11.031 -4.531 1 91.88 6 ILE B O 1
ATOM 2004 N N . PHE B 1 7 ? -10.266 12.133 -2.672 1 93 7 PHE B N 1
ATOM 2005 C CA . PHE B 1 7 ? -9.828 10.961 -1.924 1 93 7 PHE B CA 1
ATOM 2006 C C . PHE B 1 7 ? -10.906 9.891 -1.916 1 93 7 PHE B C 1
ATOM 2008 O O . PHE B 1 7 ? -10.68 8.766 -2.385 1 93 7 PHE B O 1
ATOM 2015 N N . PRO B 1 8 ? -12.109 10.211 -1.41 1 96.44 8 PRO B N 1
ATOM 2016 C CA . PRO B 1 8 ? -13.156 9.188 -1.453 1 96.44 8 PRO B CA 1
ATOM 2017 C C . PRO B 1 8 ? -13.516 8.766 -2.877 1 96.44 8 PRO B C 1
ATOM 2019 O O . PRO B 1 8 ? -13.859 7.609 -3.117 1 96.44 8 PRO B O 1
ATOM 2022 N N . ILE B 1 9 ? -13.414 9.656 -3.771 1 97.25 9 ILE B N 1
ATOM 2023 C CA . ILE B 1 9 ? -13.711 9.344 -5.164 1 97.25 9 ILE B CA 1
ATOM 2024 C C . ILE B 1 9 ? -12.672 8.367 -5.707 1 97.25 9 ILE B C 1
ATOM 2026 O O . ILE B 1 9 ? -13.016 7.336 -6.285 1 97.25 9 ILE B O 1
ATOM 2030 N N . CYS B 1 10 ? -11.43 8.656 -5.492 1 97.25 10 CYS B N 1
ATOM 2031 C CA . CYS B 1 10 ? -10.359 7.781 -5.965 1 97.25 10 CYS B CA 1
ATOM 2032 C C . CYS B 1 10 ? -10.422 6.422 -5.277 1 97.25 10 CYS B C 1
ATOM 2034 O O . CYS B 1 10 ? -10.227 5.391 -5.918 1 97.25 10 CYS B O 1
ATOM 2036 N N . LEU B 1 11 ? -10.664 6.469 -4.023 1 98.12 11 LEU B N 1
ATOM 2037 C CA . LEU B 1 11 ? -10.789 5.223 -3.277 1 98.12 11 LEU B CA 1
ATOM 2038 C C . LEU B 1 11 ? -11.867 4.332 -3.887 1 98.12 11 LEU B C 1
ATOM 2040 O O . LEU B 1 11 ? -11.617 3.156 -4.172 1 98.12 11 LEU B O 1
ATOM 2044 N N . SER B 1 12 ? -13.023 4.879 -4.129 1 98.12 12 SER B N 1
ATOM 2045 C CA . SER B 1 12 ? -14.148 4.113 -4.668 1 98.12 12 SER B CA 1
ATOM 2046 C C . SER B 1 12 ? -13.875 3.664 -6.098 1 98.12 12 SER B C 1
ATOM 2048 O O . SER B 1 12 ? -14.156 2.521 -6.461 1 98.12 12 SER B O 1
ATOM 2050 N N . LEU B 1 13 ? -13.258 4.523 -6.852 1 97.06 13 LEU B N 1
ATOM 2051 C CA . LEU B 1 13 ? -13.016 4.207 -8.258 1 97.06 13 LEU B CA 1
ATOM 2052 C C . LEU B 1 13 ? -11.93 3.145 -8.391 1 97.06 13 LEU B C 1
ATOM 2054 O O . LEU B 1 13 ? -12.062 2.215 -9.188 1 97.06 13 LEU B O 1
ATOM 2058 N N . VAL B 1 14 ? -10.891 3.283 -7.676 1 97.88 14 VAL B N 1
ATOM 2059 C CA . VAL B 1 14 ? -9.812 2.305 -7.719 1 97.88 14 VAL B CA 1
ATOM 2060 C C . VAL B 1 14 ? -10.336 0.935 -7.297 1 97.88 14 VAL B C 1
ATOM 2062 O O . VAL B 1 14 ? -10.031 -0.077 -7.93 1 97.88 14 VAL B O 1
ATOM 2065 N N . SER B 1 15 ? -11.109 0.901 -6.25 1 98 15 SER B N 1
ATOM 2066 C CA . SER B 1 15 ? -11.656 -0.361 -5.758 1 98 15 SER B CA 1
ATOM 2067 C C . SER B 1 15 ? -12.648 -0.96 -6.746 1 98 15 SER B C 1
ATOM 2069 O O . SER B 1 15 ? -12.602 -2.158 -7.035 1 98 15 SER B O 1
ATOM 2071 N N . PHE B 1 16 ? -13.492 -0.102 -7.293 1 97.69 16 PHE B N 1
ATOM 2072 C CA . PHE B 1 16 ? -14.531 -0.563 -8.211 1 97.69 16 PHE B CA 1
ATOM 2073 C C . PHE B 1 16 ? -13.914 -1.018 -9.531 1 97.69 16 PHE B C 1
ATOM 2075 O O . PHE B 1 16 ? -14.078 -2.174 -9.93 1 97.69 16 PHE B O 1
ATOM 2082 N N . ILE B 1 17 ? -13.18 -0.143 -10.133 1 98.06 17 ILE B N 1
ATOM 2083 C CA . ILE B 1 17 ? -12.594 -0.454 -11.43 1 98.06 17 ILE B CA 1
ATOM 2084 C C . ILE B 1 17 ? -11.578 -1.588 -11.281 1 98.06 17 ILE B C 1
ATOM 2086 O O . ILE B 1 17 ? -11.516 -2.488 -12.125 1 98.06 17 ILE B O 1
ATOM 2090 N N . GLY B 1 18 ? -10.797 -1.534 -10.227 1 98.38 18 GLY B N 1
ATOM 2091 C CA . GLY B 1 18 ? -9.797 -2.566 -10 1 98.38 18 GLY B CA 1
ATOM 2092 C C . GLY B 1 18 ? -10.398 -3.951 -9.852 1 98.38 18 GLY B C 1
ATOM 2093 O O . GLY B 1 18 ? -9.992 -4.891 -10.539 1 98.38 18 GLY B O 1
ATOM 2094 N N . THR B 1 19 ? -11.398 -4.117 -9.016 1 97.81 19 THR B N 1
ATOM 2095 C CA . THR B 1 19 ? -11.984 -5.422 -8.727 1 97.81 19 THR B CA 1
ATOM 2096 C C . THR B 1 19 ? -12.68 -5.984 -9.969 1 97.81 19 THR B C 1
ATOM 2098 O O . THR B 1 19 ? -12.516 -7.16 -10.297 1 97.81 19 THR B O 1
ATOM 2101 N N . TRP B 1 20 ? -13.336 -5.18 -10.664 1 97.56 20 TRP B N 1
ATOM 2102 C CA . TRP B 1 20 ? -14.047 -5.652 -11.844 1 97.56 20 TRP B CA 1
ATOM 2103 C C . TRP B 1 20 ? -13.078 -5.949 -12.984 1 97.56 20 TRP B C 1
ATOM 2105 O O . TRP B 1 20 ? -13.305 -6.863 -13.781 1 97.56 20 TRP B O 1
ATOM 2115 N N . SER B 1 21 ? -12.023 -5.191 -13.102 1 98.44 21 SER B N 1
ATOM 2116 C CA . SER B 1 21 ? -10.992 -5.484 -14.102 1 98.44 21 SER B CA 1
ATOM 2117 C C . SER B 1 21 ? -10.281 -6.797 -13.797 1 98.44 21 SER B C 1
ATOM 2119 O O . SER B 1 21 ? -9.945 -7.555 -14.703 1 98.44 21 SER B O 1
ATOM 2121 N N . VAL B 1 22 ? -10.039 -7.043 -12.539 1 98.19 22 VAL B N 1
ATOM 2122 C CA . VAL B 1 22 ? -9.438 -8.312 -12.133 1 98.19 22 VAL B CA 1
ATOM 2123 C C . VAL B 1 22 ? -10.336 -9.469 -12.57 1 98.19 22 VAL B C 1
ATOM 2125 O O . VAL B 1 22 ? -9.859 -10.438 -13.172 1 98.19 22 VAL B O 1
ATOM 2128 N N . TYR B 1 23 ? -11.609 -9.367 -12.289 1 96.12 23 TYR B N 1
ATOM 2129 C CA . TYR B 1 23 ? -12.547 -10.398 -12.719 1 96.12 23 TYR B CA 1
ATOM 2130 C C . TYR B 1 23 ? -12.531 -10.547 -14.234 1 96.12 23 TYR B C 1
ATOM 2132 O O . TYR B 1 23 ? -12.477 -11.672 -14.75 1 96.12 23 TYR B O 1
ATOM 2140 N N . GLY B 1 24 ? -12.617 -9.398 -14.906 1 96.44 24 GLY B N 1
ATOM 2141 C CA . GLY B 1 24 ? -12.578 -9.445 -16.359 1 96.44 24 GLY B CA 1
ATOM 2142 C C . GLY B 1 24 ? -11.367 -10.18 -16.906 1 96.44 24 GLY B C 1
ATOM 2143 O O . GLY B 1 24 ? -11.484 -10.984 -17.828 1 96.44 24 GLY B O 1
ATOM 2144 N N . LEU B 1 25 ? -10.258 -9.906 -16.375 1 96.62 25 LEU B N 1
ATOM 2145 C CA . LEU B 1 25 ? -9.023 -10.547 -16.812 1 96.62 25 LEU B CA 1
ATOM 2146 C C . LEU B 1 25 ? -9.047 -12.039 -16.484 1 96.62 25 LEU B C 1
ATOM 2148 O O . LEU B 1 25 ? -8.664 -12.867 -17.312 1 96.62 25 LEU B O 1
ATOM 2152 N N . ALA B 1 26 ? -9.477 -12.375 -15.32 1 94.56 26 ALA B N 1
ATOM 2153 C CA . ALA B 1 26 ? -9.562 -13.781 -14.922 1 94.56 26 ALA B CA 1
ATOM 2154 C C . ALA B 1 26 ? -10.523 -14.547 -15.82 1 94.56 26 ALA B C 1
ATOM 2156 O O . ALA B 1 26 ? -10.25 -15.68 -16.219 1 94.56 26 ALA B O 1
ATOM 2157 N N . PHE B 1 27 ? -11.625 -13.914 -16.094 1 92.06 27 PHE B N 1
ATOM 2158 C CA . PHE B 1 27 ? -12.625 -14.523 -16.969 1 92.06 27 PHE B CA 1
ATOM 2159 C C . PHE B 1 27 ? -12.062 -14.719 -18.375 1 92.06 27 PHE B C 1
ATOM 2161 O O . PHE B 1 27 ? -12.219 -15.789 -18.969 1 92.06 27 PHE B O 1
ATOM 2168 N N . SER B 1 28 ? -11.422 -13.672 -18.891 1 92.88 28 SER B N 1
ATOM 2169 C CA . SER B 1 28 ? -10.828 -13.75 -20.234 1 92.88 28 SER B CA 1
ATOM 2170 C C . SER B 1 28 ? -9.773 -14.844 -20.297 1 92.88 28 SER B C 1
ATOM 2172 O O . SER B 1 28 ? -9.57 -15.453 -21.344 1 92.88 28 SER B O 1
ATOM 2174 N N . ASN B 1 29 ? -9.102 -15.148 -19.172 1 91.94 29 ASN B N 1
ATOM 2175 C CA . ASN B 1 29 ? -8.055 -16.156 -19.125 1 91.94 29 ASN B CA 1
ATOM 2176 C C . ASN B 1 29 ? -8.617 -17.531 -18.734 1 91.94 29 ASN B C 1
ATOM 2178 O O . ASN B 1 29 ? -7.863 -18.469 -18.516 1 91.94 29 ASN B O 1
ATOM 2182 N N . ASN B 1 30 ? -9.945 -17.594 -18.562 1 89.19 30 ASN B N 1
ATOM 2183 C CA . ASN B 1 30 ? -10.664 -18.828 -18.25 1 89.19 30 ASN B CA 1
ATOM 2184 C C . ASN B 1 30 ? -10.258 -19.391 -16.891 1 89.19 30 ASN B C 1
ATOM 2186 O O . ASN B 1 30 ? -10.172 -20.609 -16.703 1 89.19 30 ASN B O 1
ATOM 2190 N N . HIS B 1 31 ? -9.859 -18.516 -16.062 1 89.62 31 HIS B N 1
ATOM 2191 C CA . HIS B 1 31 ? -9.508 -18.938 -14.711 1 89.62 31 HIS B CA 1
ATOM 2192 C C . HIS B 1 31 ? -10.727 -18.969 -13.805 1 89.62 31 HIS B C 1
ATOM 2194 O O . HIS B 1 31 ? -10.695 -19.578 -12.742 1 89.62 31 HIS B O 1
ATOM 2200 N N . VAL B 1 32 ? -11.82 -18.25 -14.227 1 88.75 32 VAL B N 1
ATOM 2201 C CA . VAL B 1 32 ? -13.07 -18.25 -13.477 1 88.75 32 VAL B CA 1
ATOM 2202 C C . VAL B 1 32 ? -14.25 -18.312 -14.445 1 88.75 32 VAL B C 1
ATOM 2204 O O . VAL B 1 32 ? -14.094 -18.062 -15.641 1 88.75 32 VAL B O 1
ATOM 2207 N N . CYS B 1 33 ? -15.398 -18.672 -13.875 1 84.5 33 CYS B N 1
ATOM 2208 C CA . CYS B 1 33 ? -16.625 -18.75 -14.68 1 84.5 33 CYS B CA 1
ATOM 2209 C C . CYS B 1 33 ? -17.344 -17.422 -14.719 1 84.5 33 CYS B C 1
ATOM 2211 O O . CYS B 1 33 ? -17.016 -16.5 -13.961 1 84.5 33 CYS B O 1
ATOM 2213 N N . ALA B 1 34 ? -18.219 -17.359 -15.727 1 82.69 34 ALA B N 1
ATOM 2214 C CA . ALA B 1 34 ? -19.031 -16.141 -15.836 1 82.69 34 ALA B CA 1
ATOM 2215 C C . ALA B 1 34 ? -19.922 -15.969 -14.609 1 82.69 34 ALA B C 1
ATOM 2217 O O . ALA B 1 34 ? -20.438 -16.953 -14.055 1 82.69 34 AL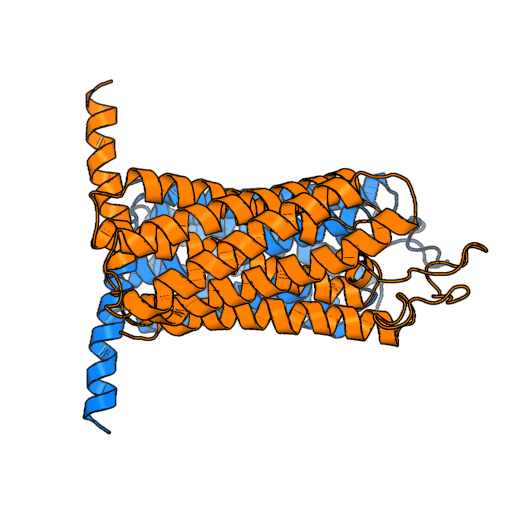A B O 1
ATOM 2218 N N . LEU B 1 35 ? -20.156 -14.734 -14.281 1 79.75 35 LEU B N 1
ATOM 2219 C CA . LEU B 1 35 ? -21.016 -14.438 -13.133 1 79.75 35 LEU B CA 1
ATOM 2220 C C . LEU B 1 35 ? -22.453 -14.875 -13.391 1 79.75 35 LEU B C 1
ATOM 2222 O O . LEU B 1 35 ? -23.203 -15.117 -12.453 1 79.75 35 LEU B O 1
ATOM 2226 N N . THR B 1 36 ? -22.766 -15.016 -14.633 1 74.75 36 THR B N 1
ATOM 2227 C CA . THR B 1 36 ? -24.141 -15.344 -15.023 1 74.75 36 THR B CA 1
ATOM 2228 C C . THR B 1 36 ? -24.312 -16.859 -15.133 1 74.75 36 THR B C 1
ATOM 2230 O O . THR B 1 36 ? -25.422 -17.344 -15.312 1 74.75 36 THR B O 1
ATOM 2233 N N . ASP B 1 37 ? -23.25 -17.484 -15.078 1 69.81 37 ASP B N 1
ATOM 2234 C CA . ASP B 1 37 ? -23.312 -18.922 -15.289 1 69.81 37 ASP B CA 1
ATOM 2235 C C . ASP B 1 37 ? -23.609 -19.656 -13.984 1 69.81 37 ASP B C 1
ATOM 2237 O O . ASP B 1 37 ? -22.703 -19.984 -13.227 1 69.81 37 ASP B O 1
ATOM 2241 N N . TRP B 1 38 ? -24.922 -19.828 -13.773 1 63.72 38 TRP B N 1
ATOM 2242 C CA . TRP B 1 38 ? -25.344 -20.516 -12.562 1 63.72 38 TRP B CA 1
ATOM 2243 C C . TRP B 1 38 ? -25.641 -21.984 -12.836 1 63.72 38 TRP B C 1
ATOM 2245 O O . TRP B 1 38 ? -26.188 -22.688 -11.984 1 63.72 38 TRP B O 1
ATOM 2255 N N . GLY B 1 39 ? -25.359 -22.297 -14.047 1 59.66 39 GLY B N 1
ATOM 2256 C CA . GLY B 1 39 ? -25.781 -23.641 -14.438 1 59.66 39 GLY B CA 1
ATOM 2257 C C . GLY B 1 39 ? -24.75 -24.703 -14.117 1 59.66 39 GLY B C 1
ATOM 2258 O O . GLY B 1 39 ? -23.578 -24.391 -13.844 1 59.66 39 GLY B O 1
ATOM 2259 N N . ASN B 1 40 ? -25.188 -25.891 -13.961 1 58.41 40 ASN B N 1
ATOM 2260 C CA . ASN B 1 40 ? -24.375 -27.094 -13.828 1 58.41 40 ASN B CA 1
ATOM 2261 C C . ASN B 1 40 ? -23.562 -27.359 -15.086 1 58.41 40 ASN B C 1
ATOM 2263 O O . ASN B 1 40 ? -23.984 -27.031 -16.188 1 58.41 40 ASN B O 1
ATOM 2267 N N . GLY B 1 41 ? -22.234 -27.766 -14.938 1 59.03 41 GLY B N 1
ATOM 2268 C CA . GLY B 1 41 ? -21.422 -28.188 -16.062 1 59.03 41 GLY B CA 1
ATOM 2269 C C . GLY B 1 41 ? -20.484 -27.109 -16.562 1 59.03 41 GLY B C 1
ATOM 2270 O O . GLY B 1 41 ? -19.812 -27.297 -17.578 1 59.03 41 GLY B O 1
ATOM 2271 N N . ASN B 1 42 ? -20.609 -25.953 -15.977 1 59.25 42 ASN B N 1
ATOM 2272 C CA . ASN B 1 42 ? -19.656 -24.953 -16.422 1 59.25 42 ASN B CA 1
ATOM 2273 C C . ASN B 1 42 ? -18.25 -25.234 -15.898 1 59.25 42 ASN B C 1
ATOM 2275 O O . ASN B 1 42 ? -18.078 -25.75 -14.797 1 59.25 42 ASN B O 1
ATOM 2279 N N . TYR B 1 43 ? -17.25 -25.266 -16.844 1 61.38 43 TYR B N 1
ATOM 2280 C CA . TYR B 1 43 ? -15.875 -25.594 -16.484 1 61.38 43 TYR B CA 1
ATOM 2281 C C . TYR B 1 43 ? -14.945 -24.422 -16.766 1 61.38 43 TYR B C 1
ATOM 2283 O O . TYR B 1 43 ? -15.172 -23.641 -17.688 1 61.38 43 TYR B O 1
ATOM 2291 N N . CYS B 1 44 ? -14.266 -24.016 -15.633 1 62.41 44 CYS B N 1
ATOM 2292 C CA . CYS B 1 44 ? -13.109 -23.172 -15.898 1 62.41 44 CYS B CA 1
ATOM 2293 C C . CYS B 1 44 ? -11.805 -23.938 -15.703 1 62.41 44 CYS B C 1
ATOM 2295 O O . CYS B 1 44 ? -11.82 -25.078 -15.227 1 62.41 44 CYS B O 1
ATOM 2297 N N . ARG B 1 45 ? -10.844 -23.531 -16.406 1 59.78 45 ARG B N 1
ATOM 2298 C CA . ARG B 1 45 ? -9.562 -24.234 -16.406 1 59.78 45 ARG B CA 1
ATOM 2299 C C . ARG B 1 45 ? -9.094 -24.5 -14.977 1 59.78 45 ARG B C 1
ATOM 2301 O O . ARG B 1 45 ? -8.398 -25.484 -14.719 1 59.78 45 ARG B O 1
ATOM 2308 N N . ALA B 1 46 ? -9.438 -23.562 -14.141 1 58.91 46 ALA B N 1
ATOM 2309 C CA . ALA B 1 46 ? -8.938 -23.703 -12.773 1 58.91 46 ALA B CA 1
ATOM 2310 C C . ALA B 1 46 ? -9.664 -24.828 -12.047 1 58.91 46 ALA B C 1
ATOM 2312 O O . ALA B 1 46 ? -9.141 -25.406 -11.086 1 58.91 46 ALA B O 1
ATOM 2313 N N . ASN B 1 47 ? -10.828 -25.078 -12.352 1 57.72 47 ASN B N 1
ATOM 2314 C CA . ASN B 1 47 ? -11.602 -26.141 -11.711 1 57.72 47 ASN B CA 1
ATOM 2315 C C . ASN B 1 47 ? -11.992 -27.234 -12.711 1 57.72 47 ASN B C 1
ATOM 2317 O O . ASN B 1 47 ? -12.914 -27.047 -13.508 1 57.72 47 ASN B O 1
ATOM 2321 N N . HIS B 1 48 ? -11.055 -28.156 -12.938 1 50.75 48 HIS B N 1
ATOM 2322 C CA . HIS B 1 48 ? -11.352 -29.281 -13.805 1 50.75 48 HIS B CA 1
ATOM 2323 C C . HIS B 1 48 ? -12.117 -30.359 -13.055 1 50.75 48 HIS B C 1
ATOM 2325 O O . HIS B 1 48 ? -12.18 -31.516 -13.5 1 50.75 48 HIS B O 1
ATOM 2331 N N . THR B 1 49 ? -12.492 -30.016 -11.922 1 50.66 49 THR B N 1
ATOM 2332 C CA . THR B 1 49 ? -13.094 -31.156 -11.258 1 50.66 49 THR B CA 1
ATOM 2333 C C . THR B 1 49 ? -14.422 -31.516 -11.914 1 50.66 49 THR B C 1
ATOM 2335 O O . THR B 1 49 ? -15.023 -30.703 -12.609 1 50.66 49 THR B O 1
ATOM 2338 N N . ASP B 1 50 ? -14.664 -32.781 -12.008 1 46.62 50 ASP B N 1
ATOM 2339 C CA . ASP B 1 50 ? -15.93 -33.375 -12.461 1 46.62 50 ASP B CA 1
ATOM 2340 C C . ASP B 1 50 ? -17.109 -32.531 -11.984 1 46.62 50 ASP B C 1
ATOM 2342 O O . ASP B 1 50 ? -18.234 -32.719 -12.453 1 46.62 50 ASP B O 1
ATOM 2346 N N . ALA B 1 51 ? -17.016 -32.062 -10.758 1 46.88 51 ALA B N 1
ATOM 2347 C CA . ALA B 1 51 ? -18.172 -31.422 -10.164 1 46.88 51 ALA B CA 1
ATOM 2348 C C . ALA B 1 51 ? -18.484 -30.109 -10.875 1 46.88 51 ALA B C 1
ATOM 2350 O O . ALA B 1 51 ? -19.531 -29.5 -10.633 1 46.88 51 ALA B O 1
ATOM 2351 N N . GLY B 1 52 ? -17.844 -29.797 -11.922 1 51.06 52 GLY B N 1
ATOM 2352 C CA . GLY B 1 52 ? -18.078 -28.547 -12.633 1 51.06 52 GLY B CA 1
ATOM 2353 C C . GLY B 1 52 ? -17.5 -27.344 -11.93 1 51.06 52 GLY B C 1
ATOM 2354 O O . GLY B 1 52 ? -17 -27.453 -10.805 1 51.06 52 GLY B O 1
ATOM 2355 N N . CYS B 1 53 ? -17.094 -26.281 -12.695 1 55.5 53 CYS B N 1
ATOM 2356 C CA . CYS B 1 53 ? -16.438 -25.062 -12.25 1 55.5 53 CYS B CA 1
ATOM 2357 C C . CYS B 1 53 ? -17.328 -24.25 -11.336 1 55.5 53 CYS B C 1
ATOM 2359 O O . CYS B 1 53 ? -18.516 -24.562 -11.195 1 55.5 53 CYS B O 1
ATOM 2361 N N . CYS B 1 54 ? -16.75 -23.016 -10.789 1 60.78 54 CYS B N 1
ATOM 2362 C CA . CYS B 1 54 ? -17.328 -22.047 -9.875 1 60.78 54 CYS B CA 1
ATOM 2363 C C . CYS B 1 54 ? -18.578 -21.406 -10.469 1 60.78 54 CYS B C 1
ATOM 2365 O O . CYS B 1 54 ? -18.625 -21.141 -11.664 1 60.78 54 CYS B O 1
ATOM 2367 N N . TRP B 1 55 ? -19.719 -21.641 -9.898 1 71.88 55 TRP B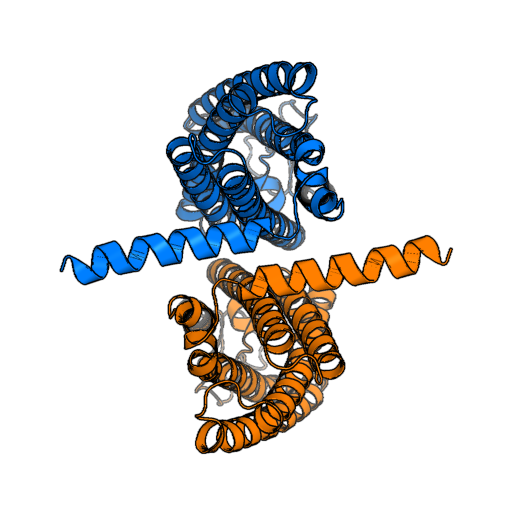 N 1
ATOM 2368 C CA . TRP B 1 55 ? -20.938 -20.906 -10.25 1 71.88 55 TRP B CA 1
ATOM 2369 C C . TRP B 1 55 ? -20.703 -19.406 -10.227 1 71.88 55 TRP B C 1
ATOM 2371 O O . TRP B 1 55 ? -20.844 -18.734 -11.25 1 71.88 55 TRP B O 1
ATOM 2381 N N . VAL B 1 56 ? -20.234 -18.812 -9.18 1 82.81 56 VAL B N 1
ATOM 2382 C CA . VAL B 1 56 ? -19.875 -17.406 -9.016 1 82.81 56 VAL B CA 1
ATOM 2383 C C . VAL B 1 56 ? -18.531 -17.297 -8.305 1 82.81 56 VAL B C 1
ATOM 2385 O O . VAL B 1 56 ? -18.406 -17.719 -7.156 1 82.81 56 VAL B O 1
ATOM 2388 N N . PRO B 1 57 ? -17.625 -16.812 -9.117 1 89.25 57 PRO B N 1
ATOM 2389 C CA . PRO B 1 57 ? -16.328 -16.672 -8.453 1 89.25 57 PRO B CA 1
ATOM 2390 C C . PRO B 1 57 ? -16.328 -15.594 -7.363 1 89.25 57 PRO B C 1
ATOM 2392 O O . PRO B 1 57 ? -17.016 -14.578 -7.496 1 89.25 57 PRO B O 1
ATOM 2395 N N . THR B 1 58 ? -15.586 -15.883 -6.301 1 90.81 58 THR B N 1
ATOM 2396 C CA . THR B 1 58 ? -15.344 -14.844 -5.305 1 90.81 58 THR B CA 1
ATOM 2397 C C . THR B 1 58 ? -14.406 -13.773 -5.859 1 90.81 58 THR B C 1
ATOM 2399 O O . THR B 1 58 ? -13.75 -13.984 -6.879 1 90.81 58 THR B O 1
ATOM 2402 N N . ILE B 1 59 ? -14.383 -12.719 -5.207 1 94.62 59 ILE B N 1
ATOM 2403 C CA . ILE B 1 59 ? -13.445 -11.672 -5.578 1 94.62 59 ILE B CA 1
ATOM 2404 C C . ILE B 1 59 ? -12.016 -12.203 -5.496 1 94.62 59 ILE B C 1
ATOM 2406 O O . ILE B 1 59 ? -11.211 -11.992 -6.41 1 94.62 59 ILE B O 1
ATOM 2410 N N . SER B 1 60 ? -11.703 -12.953 -4.473 1 93.75 60 SER B N 1
ATOM 2411 C CA . SER B 1 60 ? -10.367 -13.492 -4.258 1 93.75 60 SER B CA 1
ATOM 2412 C C . SER B 1 60 ? -10.016 -14.531 -5.32 1 93.75 60 SER B C 1
ATOM 2414 O O . SER B 1 60 ? -8.867 -14.625 -5.754 1 93.75 60 SER B O 1
ATOM 2416 N N . SER B 1 61 ? -11.023 -15.398 -5.676 1 90.81 61 SER B N 1
ATOM 2417 C CA . SER B 1 61 ? -10.75 -16.406 -6.691 1 90.81 61 SER B CA 1
ATOM 2418 C C . SER B 1 61 ? -10.438 -15.766 -8.039 1 90.81 61 SER B C 1
ATOM 2420 O O . SER B 1 61 ? -9.641 -16.297 -8.82 1 90.81 61 SER B O 1
ATOM 2422 N N . SER B 1 62 ? -11.023 -14.594 -8.305 1 93 62 SER B N 1
ATOM 2423 C CA . SER B 1 62 ? -10.758 -13.867 -9.547 1 93 62 SER B CA 1
ATOM 2424 C C . SER B 1 62 ? -9.328 -13.344 -9.586 1 93 62 SER B C 1
ATOM 2426 O O . SER B 1 62 ? -8.805 -13.031 -10.656 1 93 62 SER B O 1
ATOM 2428 N N . GLY B 1 63 ? -8.695 -13.203 -8.438 1 95.44 63 GLY B N 1
ATOM 2429 C CA . GLY B 1 63 ? -7.352 -12.664 -8.344 1 95.44 63 GLY B CA 1
ATOM 2430 C C . GLY B 1 63 ? -6.324 -13.688 -7.906 1 95.44 63 GLY B C 1
ATOM 2431 O O . GLY B 1 63 ? -5.289 -13.328 -7.336 1 95.44 63 GLY B O 1
ATOM 2432 N N . THR B 1 64 ? -6.547 -14.914 -8.156 1 93.81 64 THR B N 1
ATOM 2433 C CA . THR B 1 64 ? -5.734 -15.984 -7.59 1 93.81 64 THR B CA 1
ATOM 2434 C C . THR B 1 64 ? -4.547 -16.297 -8.492 1 93.81 64 THR B C 1
ATOM 2436 O O . THR B 1 64 ? -3.428 -16.484 -8.016 1 93.81 64 THR B O 1
ATOM 2439 N N . TYR B 1 65 ? -4.719 -16.312 -9.797 1 93.62 65 TYR B N 1
ATOM 2440 C CA . TYR B 1 65 ? -3.717 -16.828 -10.727 1 93.62 65 TYR B CA 1
ATOM 2441 C C . TYR B 1 65 ? -3.109 -15.688 -11.547 1 93.62 65 TYR B C 1
ATOM 2443 O O . TYR B 1 65 ? -3.762 -14.672 -11.789 1 93.62 65 TYR B O 1
ATOM 2451 N N . PRO B 1 66 ? -1.879 -15.914 -11.938 1 94.38 66 PRO B N 1
ATOM 2452 C CA . PRO B 1 66 ? -1.291 -14.945 -12.859 1 94.38 66 PRO B CA 1
ATOM 2453 C C . PRO B 1 66 ? -1.95 -14.961 -14.234 1 94.38 66 PRO B C 1
ATOM 2455 O O . PRO B 1 66 ? -2.418 -16 -14.688 1 94.38 66 PRO B O 1
ATOM 2458 N N . PRO B 1 67 ? -2.09 -13.789 -14.891 1 96 67 PRO B N 1
ATOM 2459 C CA . PRO B 1 67 ? -1.477 -12.516 -14.492 1 96 67 PRO B CA 1
ATOM 2460 C C . PRO B 1 67 ? -2.416 -11.648 -13.656 1 96 67 PRO B C 1
ATOM 2462 O O . PRO B 1 67 ? -1.997 -10.617 -13.117 1 96 67 PRO B O 1
ATOM 2465 N N . GLU B 1 68 ? -3.693 -12.031 -13.555 1 96.69 68 GLU B N 1
ATOM 2466 C CA . GLU B 1 68 ? -4.68 -11.156 -12.922 1 96.69 68 GLU B CA 1
ATOM 2467 C C . GLU B 1 68 ? -4.41 -11.016 -11.422 1 96.69 68 GLU B C 1
ATOM 2469 O O . GLU B 1 68 ? -4.887 -10.07 -10.789 1 96.69 68 GLU B O 1
ATOM 2474 N N . ASN B 1 69 ? -3.639 -11.945 -10.844 1 97.44 69 ASN B N 1
ATOM 2475 C CA . ASN B 1 69 ? -3.305 -11.797 -9.43 1 97.44 69 ASN B CA 1
ATOM 2476 C C . ASN B 1 69 ? -2.475 -10.539 -9.18 1 97.44 69 ASN B C 1
ATOM 2478 O O . ASN B 1 69 ? -2.553 -9.938 -8.102 1 97.44 69 ASN B O 1
ATOM 2482 N N . SER B 1 70 ? -1.647 -10.125 -10.148 1 98.31 70 SER B N 1
ATOM 2483 C CA . SER B 1 70 ? -0.886 -8.883 -10.047 1 98.31 70 SER B CA 1
ATOM 2484 C C . SER B 1 70 ? -1.81 -7.672 -9.945 1 98.31 70 SER B C 1
ATOM 2486 O O . SER B 1 70 ? -1.587 -6.781 -9.117 1 98.31 70 SER B O 1
ATOM 2488 N N . LEU B 1 71 ? -2.768 -7.699 -10.773 1 98.19 71 LEU B N 1
ATOM 2489 C CA . LEU B 1 71 ? -3.734 -6.605 -10.734 1 98.19 71 LEU B CA 1
ATOM 2490 C C . LEU B 1 71 ? -4.551 -6.648 -9.445 1 98.19 71 LEU B C 1
ATOM 2492 O O . LEU B 1 71 ? -4.879 -5.605 -8.883 1 98.19 71 LEU B O 1
ATOM 2496 N N . PHE B 1 72 ? -4.902 -7.84 -9.023 1 98.62 72 PHE B N 1
ATOM 2497 C CA . PHE B 1 72 ? -5.633 -8.008 -7.773 1 98.62 72 PHE B CA 1
ATOM 2498 C C . PHE B 1 72 ? -4.855 -7.422 -6.602 1 98.62 72 PHE B C 1
ATOM 2500 O O . PHE B 1 72 ? -5.387 -6.613 -5.84 1 98.62 72 PHE B O 1
ATOM 2507 N N . THR B 1 73 ? -3.596 -7.777 -6.418 1 98.62 73 THR B N 1
ATOM 2508 C CA . THR B 1 73 ? -2.773 -7.285 -5.316 1 98.62 73 THR B CA 1
ATOM 2509 C C . THR B 1 73 ? -2.611 -5.77 -5.402 1 98.62 73 THR B C 1
ATOM 2511 O O . THR B 1 73 ? -2.721 -5.07 -4.395 1 98.62 73 THR B O 1
ATOM 2514 N N . ALA B 1 74 ? -2.375 -5.258 -6.609 1 98.69 74 ALA B N 1
ATOM 2515 C CA . ALA B 1 74 ? -2.24 -3.814 -6.789 1 98.69 74 ALA B CA 1
ATOM 2516 C C . ALA B 1 74 ? -3.512 -3.088 -6.355 1 98.69 74 ALA B C 1
ATOM 2518 O O . ALA B 1 74 ? -3.445 -2.068 -5.668 1 98.69 74 ALA B O 1
ATOM 2519 N N . THR B 1 75 ? -4.637 -3.615 -6.754 1 98.69 75 THR B N 1
ATOM 2520 C CA . THR B 1 75 ? -5.926 -2.998 -6.473 1 98.69 75 THR B CA 1
ATOM 2521 C C . THR B 1 75 ? -6.207 -2.986 -4.973 1 98.69 75 THR B C 1
ATOM 2523 O O . THR B 1 75 ? -6.551 -1.946 -4.406 1 98.69 75 THR B O 1
ATOM 2526 N N . ILE B 1 76 ? -6.043 -4.145 -4.34 1 98.75 76 ILE B N 1
ATOM 2527 C CA . ILE B 1 76 ? -6.387 -4.273 -2.928 1 98.75 76 ILE B CA 1
ATOM 2528 C C . ILE B 1 76 ? -5.41 -3.465 -2.082 1 98.75 76 ILE B C 1
ATOM 2530 O O . ILE B 1 76 ? -5.797 -2.85 -1.087 1 98.75 76 ILE B O 1
ATOM 253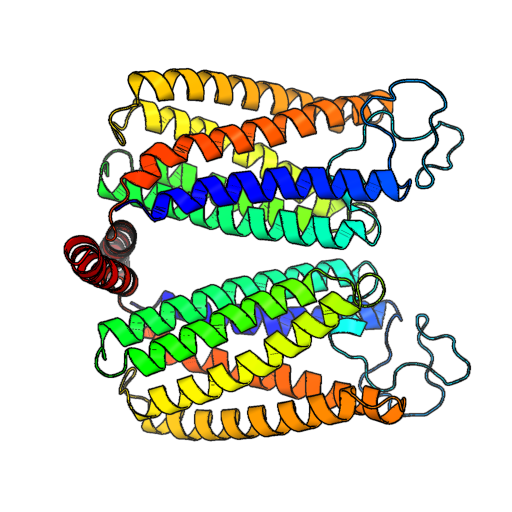4 N N . ASN B 1 77 ? -4.152 -3.428 -2.467 1 98.81 77 ASN B N 1
ATOM 2535 C CA . ASN B 1 77 ? -3.174 -2.641 -1.727 1 98.81 77 ASN B CA 1
ATOM 2536 C C . ASN B 1 77 ? -3.426 -1.143 -1.881 1 98.81 77 ASN B C 1
ATOM 2538 O O . ASN B 1 77 ? -3.381 -0.397 -0.901 1 98.81 77 ASN B O 1
ATOM 2542 N N . ALA B 1 78 ? -3.666 -0.693 -3.111 1 98.56 78 ALA B N 1
ATOM 2543 C CA . ALA B 1 78 ? -4.012 0.712 -3.309 1 98.56 78 ALA B CA 1
ATOM 2544 C C . ALA B 1 78 ? -5.27 1.082 -2.525 1 98.56 78 ALA B C 1
ATOM 2546 O O . ALA B 1 78 ? -5.309 2.121 -1.86 1 98.56 78 ALA B O 1
ATOM 2547 N N . GLY B 1 79 ? -6.254 0.227 -2.602 1 98.31 79 GLY B N 1
ATOM 2548 C CA . GLY B 1 79 ? -7.496 0.455 -1.878 1 98.31 79 GLY B CA 1
ATOM 2549 C C . GLY B 1 79 ? -7.312 0.483 -0.372 1 98.31 79 GLY B C 1
ATOM 2550 O O . GLY B 1 79 ? -7.867 1.346 0.311 1 98.31 79 GLY B O 1
ATOM 2551 N N . SER B 1 80 ? -6.562 -0.477 0.15 1 98.31 80 SER B N 1
ATOM 2552 C CA . SER B 1 80 ? -6.367 -0.548 1.595 1 98.31 80 SER B CA 1
ATOM 2553 C C . SER B 1 80 ? -5.613 0.674 2.111 1 98.31 80 SER B C 1
ATOM 2555 O O . SER B 1 80 ? -5.93 1.198 3.182 1 98.31 80 SER B O 1
ATOM 2557 N N . PHE B 1 81 ? -4.633 1.097 1.382 1 98.19 81 PHE B N 1
ATOM 2558 C CA . PHE B 1 81 ? -3.879 2.279 1.785 1 98.19 81 PHE B CA 1
ATOM 2559 C C . PHE B 1 81 ? -4.766 3.52 1.758 1 98.19 81 PHE B C 1
ATOM 2561 O O . PHE B 1 81 ? -4.746 4.32 2.693 1 98.19 81 PHE B O 1
ATOM 2568 N N . MET B 1 82 ? -5.496 3.703 0.695 1 98 82 MET B N 1
ATOM 2569 C CA . MET B 1 82 ? -6.395 4.852 0.583 1 98 82 MET B CA 1
ATOM 2570 C C . MET B 1 82 ? -7.461 4.812 1.671 1 98 82 MET B C 1
ATOM 2572 O O . MET B 1 82 ? -7.84 5.855 2.209 1 98 82 MET B O 1
ATOM 2576 N N . PHE B 1 83 ? -7.961 3.627 1.926 1 98.25 83 PHE B N 1
ATOM 2577 C CA . PHE B 1 83 ? -8.961 3.482 2.98 1 98.25 83 PHE B CA 1
ATOM 2578 C C . PHE B 1 83 ? -8.367 3.84 4.34 1 98.25 83 PHE B C 1
ATOM 2580 O O . PHE B 1 83 ? -9.023 4.469 5.164 1 98.25 83 PHE B O 1
ATOM 2587 N N . PHE B 1 84 ? -7.156 3.438 4.582 1 98.19 84 PHE B N 1
ATOM 2588 C CA . PHE B 1 84 ? -6.422 3.791 5.789 1 98.19 84 PHE B CA 1
ATOM 2589 C C . PHE B 1 84 ? -6.359 5.305 5.961 1 98.19 84 PHE B C 1
ATOM 2591 O O . PHE B 1 84 ? -6.68 5.828 7.031 1 98.19 84 PHE B O 1
ATOM 2598 N N . LEU B 1 85 ? -5.996 5.996 4.906 1 95.06 85 LEU B N 1
ATOM 2599 C CA . LEU B 1 85 ? -5.922 7.453 4.941 1 95.06 85 LEU B CA 1
ATOM 2600 C C . LEU B 1 85 ? -7.309 8.062 5.117 1 95.06 85 LEU B C 1
ATOM 2602 O O . LEU B 1 85 ? -7.473 9.047 5.84 1 95.06 85 LEU B O 1
ATOM 2606 N N . PHE B 1 86 ? -8.273 7.484 4.406 1 96.19 86 PHE B N 1
ATOM 2607 C CA . PHE B 1 86 ? -9.664 7.918 4.535 1 96.19 86 PHE B CA 1
ATOM 2608 C C . PHE B 1 86 ? -10.086 7.941 6 1 96.19 86 PHE B C 1
ATOM 2610 O O . PHE B 1 86 ? -10.68 8.922 6.461 1 96.19 86 PHE B O 1
ATOM 2617 N N . CYS B 1 87 ? -9.766 6.914 6.711 1 96.75 87 CYS B N 1
ATOM 2618 C CA . CYS B 1 87 ? -10.141 6.801 8.117 1 96.75 87 CYS B CA 1
ATOM 2619 C C . CYS B 1 87 ? -9.461 7.879 8.953 1 96.75 87 CYS B C 1
ATOM 2621 O O . CYS B 1 87 ? -10.086 8.484 9.82 1 96.75 87 CYS B O 1
ATOM 2623 N N . ILE B 1 88 ? -8.25 8.133 8.68 1 93.25 88 ILE B N 1
ATOM 2624 C CA . ILE B 1 88 ? -7.484 9.125 9.422 1 93.25 88 ILE B CA 1
ATOM 2625 C C . ILE B 1 88 ? -8.055 10.523 9.156 1 93.25 88 ILE B C 1
ATOM 2627 O O . ILE B 1 88 ? -8.266 11.297 10.094 1 93.25 88 ILE B O 1
ATOM 2631 N N . PHE B 1 89 ? -8.297 10.781 7.914 1 92.69 89 PHE B N 1
ATOM 2632 C CA . PHE B 1 89 ? -8.789 12.102 7.539 1 92.69 89 PHE B CA 1
ATOM 2633 C C . PHE B 1 89 ? -10.18 12.352 8.109 1 92.69 89 PHE B C 1
ATOM 2635 O O . PHE B 1 89 ? -10.477 13.445 8.586 1 92.69 89 PHE B O 1
ATOM 2642 N N . HIS B 1 90 ? -10.984 11.383 8 1 94.19 90 HIS B N 1
ATOM 2643 C CA . HIS B 1 90 ? -12.328 11.547 8.555 1 94.19 90 HIS B CA 1
ATOM 2644 C C . HIS B 1 90 ? -12.273 11.773 10.062 1 94.19 90 HIS B C 1
ATOM 2646 O O . HIS B 1 90 ? -12.992 12.617 10.594 1 94.19 90 HIS B O 1
ATOM 2652 N N . HIS B 1 91 ? -11.484 10.992 10.734 1 93.31 91 HIS B N 1
ATOM 2653 C CA . HIS B 1 91 ? -11.281 11.188 12.164 1 93.31 91 HIS B CA 1
ATOM 2654 C C . HIS B 1 91 ? -10.805 12.602 12.469 1 93.31 91 HIS B C 1
ATOM 2656 O O . HIS B 1 91 ? -11.32 13.25 13.391 1 93.31 91 HIS B O 1
ATOM 2662 N N . ALA B 1 92 ? -9.852 13.078 11.711 1 89.81 92 ALA B N 1
ATOM 2663 C CA . ALA B 1 92 ? -9.32 14.422 11.898 1 89.81 92 ALA B CA 1
ATOM 2664 C C . ALA B 1 92 ? -10.422 15.469 11.727 1 89.81 92 ALA B C 1
ATOM 2666 O O . ALA B 1 92 ? -10.453 16.469 12.461 1 89.81 92 ALA B O 1
ATOM 2667 N N . HIS B 1 93 ? -11.234 15.211 10.828 1 89.81 93 HIS B N 1
ATOM 2668 C CA . HIS B 1 93 ? -12.32 16.141 10.555 1 89.81 93 HIS B CA 1
ATOM 2669 C C . HIS B 1 93 ? -13.289 16.219 11.727 1 89.81 93 HIS B C 1
ATOM 2671 O O . HIS B 1 93 ? -13.742 17.297 12.102 1 89.81 93 HIS B O 1
ATOM 2677 N N . ILE B 1 94 ? -13.617 15.109 12.273 1 92.25 94 ILE B N 1
ATOM 2678 C CA . ILE B 1 94 ? -14.516 15.055 13.422 1 92.25 94 ILE B CA 1
ATOM 2679 C C . ILE B 1 94 ? -13.859 15.742 14.617 1 92.25 94 ILE B C 1
ATOM 2681 O O . ILE B 1 94 ? -14.5 16.531 15.32 1 92.25 94 ILE B O 1
ATOM 2685 N N . MET B 1 95 ? -12.625 15.484 14.82 1 89.12 95 MET B N 1
ATOM 2686 C CA . MET B 1 95 ? -11.898 16.062 15.953 1 89.12 95 MET B CA 1
ATOM 2687 C C . MET B 1 95 ? -11.828 17.578 15.828 1 89.12 95 MET B C 1
ATOM 2689 O O . MET B 1 95 ? -11.828 18.297 16.844 1 89.12 95 MET B O 1
ATOM 2693 N N . GLU B 1 96 ? -11.766 18.031 14.688 1 85.31 96 GLU B N 1
ATOM 2694 C CA . GLU B 1 96 ? -11.695 19.469 14.445 1 85.31 96 GLU B CA 1
ATOM 2695 C C . GLU B 1 96 ? -13.047 20.141 14.688 1 85.31 96 GLU B C 1
ATOM 2697 O O . GLU B 1 96 ? -13.117 21.219 15.266 1 85.31 96 GLU B O 1
ATOM 2702 N N . ARG B 1 97 ? -14.094 19.531 14.336 1 86.38 97 ARG B N 1
ATOM 2703 C CA . ARG B 1 97 ? -15.383 20.219 14.289 1 86.38 97 ARG B CA 1
ATOM 2704 C C . ARG B 1 97 ? -16.281 19.766 15.438 1 86.38 97 ARG B C 1
ATOM 2706 O O . ARG B 1 97 ? -17.156 20.531 15.875 1 86.38 97 ARG B O 1
ATOM 2713 N N . HIS B 1 98 ? -16.109 18.578 15.797 1 89.25 98 HIS B N 1
ATOM 2714 C CA . HIS B 1 98 ? -17.016 18.031 16.797 1 89.25 98 HIS B CA 1
ATOM 2715 C C . HIS B 1 98 ? -16.25 17.188 17.812 1 89.25 98 HIS B C 1
ATOM 2717 O O . HIS B 1 98 ? -16.562 16 18 1 89.25 98 HIS B O 1
ATOM 2723 N N . SER B 1 99 ? -15.469 17.797 18.594 1 86.81 99 SER B N 1
ATOM 2724 C CA . SER B 1 99 ? -14.602 17.125 19.562 1 86.81 99 SER B CA 1
ATOM 2725 C C . SER B 1 99 ? -15.414 16.375 20.609 1 86.81 99 SER B C 1
ATOM 2727 O O . SER B 1 99 ? -14.906 15.469 21.266 1 86.81 99 SER B O 1
ATOM 2729 N N . SER B 1 100 ? -16.719 16.703 20.797 1 90.31 100 SER B N 1
ATOM 2730 C CA . SER B 1 100 ? -17.578 16.016 21.75 1 90.31 100 SER B CA 1
ATOM 2731 C C . SER B 1 100 ? -17.812 14.562 21.328 1 90.31 100 SER B C 1
ATOM 2733 O O . SER B 1 100 ? -18.172 13.727 22.156 1 90.31 100 SER B O 1
ATOM 2735 N N . GLN B 1 101 ? -17.594 14.281 20.031 1 94.12 101 GLN B N 1
ATOM 2736 C CA . GLN B 1 101 ? -17.781 12.922 19.531 1 94.12 101 GLN B CA 1
ATOM 2737 C C . GLN B 1 101 ? -16.438 12.219 19.344 1 94.12 101 GLN B C 1
ATOM 2739 O O . GLN B 1 101 ? -16.297 11.336 18.5 1 94.12 101 GLN B O 1
ATOM 2744 N N . SER B 1 102 ? -15.461 12.602 20.078 1 92.62 102 SER B N 1
ATOM 2745 C CA . SER B 1 102 ? -14.102 12.102 19.938 1 92.62 102 SER B CA 1
ATOM 2746 C C . SER B 1 102 ? -14.031 10.602 20.188 1 92.62 102 SER B C 1
ATOM 2748 O O . SER B 1 102 ? -13.312 9.883 19.5 1 92.62 102 SER B O 1
ATOM 2750 N N . MET B 1 103 ? -14.789 10.164 21.203 1 95.44 103 MET B N 1
ATOM 2751 C CA . MET B 1 103 ? -14.727 8.742 21.531 1 95.44 103 MET B CA 1
ATOM 2752 C C . MET B 1 103 ? -15.281 7.895 20.391 1 95.44 103 MET B C 1
ATOM 2754 O O . MET B 1 103 ? -14.656 6.91 20 1 95.44 103 MET B O 1
ATOM 2758 N N . LEU B 1 104 ? -16.406 8.219 19.922 1 96.62 104 LEU B N 1
ATOM 2759 C CA . LEU B 1 1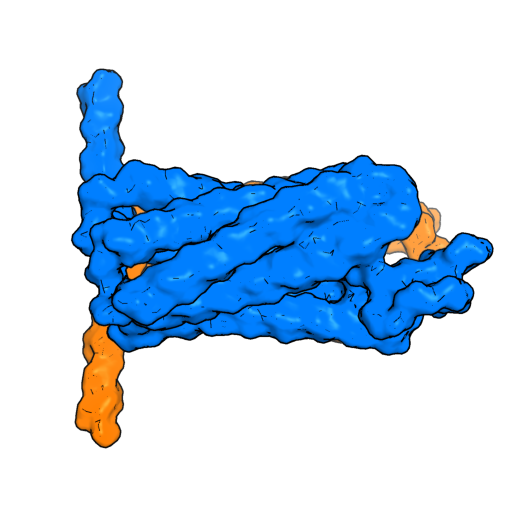04 ? -17 7.492 18.797 1 96.62 104 LEU B CA 1
ATOM 2760 C C . LEU B 1 104 ? -16.094 7.543 17.578 1 96.62 104 LEU B C 1
ATOM 2762 O O . LEU B 1 104 ? -15.938 6.547 16.859 1 96.62 104 LEU B O 1
ATOM 2766 N N . SER B 1 105 ? -15.539 8.672 17.375 1 96.38 105 SER B N 1
ATOM 2767 C CA . SER B 1 105 ? -14.625 8.836 16.25 1 96.38 105 SER B CA 1
ATOM 2768 C C . SER B 1 105 ? -13.383 7.969 16.422 1 96.38 105 SER B C 1
ATOM 2770 O O . SER B 1 105 ? -12.883 7.406 15.438 1 96.38 105 SER B O 1
ATOM 2772 N N . LYS B 1 106 ? -12.867 7.871 17.562 1 96.5 106 LYS B N 1
ATOM 2773 C CA . LYS B 1 106 ? -11.719 7.016 17.828 1 96.5 106 LYS B CA 1
ATOM 2774 C C . LYS B 1 106 ? -12.047 5.547 17.578 1 96.5 106 LYS B C 1
ATOM 2776 O O . LYS B 1 106 ? -11.234 4.812 17.016 1 96.5 106 LYS B O 1
ATOM 2781 N N . PHE B 1 107 ? -13.211 5.152 18.016 1 97.75 107 PHE B N 1
ATOM 2782 C CA . PHE B 1 107 ? -13.641 3.787 17.734 1 97.75 107 PHE B CA 1
ATOM 2783 C C . PHE B 1 107 ? -13.727 3.545 16.234 1 97.75 107 PHE B C 1
ATOM 2785 O O . PHE B 1 107 ? -13.289 2.5 15.742 1 97.75 107 PHE B O 1
ATOM 2792 N N . ALA B 1 108 ? -14.273 4.469 15.516 1 98.19 108 ALA B N 1
ATOM 2793 C CA . ALA B 1 108 ? -14.336 4.363 14.062 1 98.19 108 ALA B CA 1
ATOM 2794 C C . ALA B 1 108 ? -12.945 4.223 13.461 1 98.19 108 ALA B C 1
ATOM 2796 O O . ALA B 1 108 ? -12.711 3.359 12.609 1 98.19 108 ALA B O 1
ATOM 2797 N N . LEU B 1 109 ? -12.07 5.039 13.945 1 97.69 109 LEU B N 1
ATOM 2798 C CA . LEU B 1 109 ? -10.695 5 13.461 1 97.69 109 LEU B CA 1
ATOM 2799 C C . LEU B 1 109 ? -10.078 3.623 13.688 1 97.69 109 LEU B C 1
ATOM 2801 O O . LEU B 1 109 ? -9.445 3.066 12.789 1 97.69 109 LEU B O 1
ATOM 2805 N N . VAL B 1 110 ? -10.289 3.066 14.859 1 98.38 110 VAL B N 1
ATOM 2806 C CA . VAL B 1 110 ? -9.711 1.77 15.203 1 98.38 110 VAL B CA 1
ATOM 2807 C C . VAL B 1 110 ? -10.273 0.693 14.281 1 98.38 110 VAL B C 1
ATOM 2809 O O . VAL B 1 110 ? -9.523 -0.069 13.672 1 98.38 110 VAL B O 1
ATOM 2812 N N . PHE B 1 111 ? -11.555 0.647 14.102 1 98.69 111 PHE B N 1
ATOM 2813 C CA . PHE B 1 111 ? -12.164 -0.346 13.234 1 98.69 111 PHE B CA 1
ATOM 2814 C C . PHE B 1 111 ? -11.734 -0.132 11.781 1 98.69 111 PHE B C 1
ATOM 2816 O O . PHE B 1 111 ? -11.5 -1.096 11.055 1 98.69 111 PHE B O 1
ATOM 2823 N N . GLY B 1 112 ? -11.648 1.114 11.398 1 98.69 112 GLY B N 1
ATOM 2824 C CA . GLY B 1 112 ? -11.219 1.424 10.047 1 98.69 112 GLY B CA 1
ATOM 2825 C C . GLY B 1 112 ? -9.789 0.986 9.766 1 98.69 112 GLY B C 1
ATOM 2826 O O . GLY B 1 112 ? -9.523 0.368 8.727 1 98.69 112 GLY B O 1
ATOM 2827 N N . VAL B 1 113 ? -8.914 1.284 10.68 1 98.31 113 VAL B N 1
ATOM 2828 C CA . VAL B 1 113 ? -7.508 0.933 10.516 1 98.31 113 VAL B CA 1
ATOM 2829 C C . VAL B 1 113 ? -7.352 -0.585 10.508 1 98.31 113 VAL B C 1
ATOM 2831 O O . VAL B 1 113 ? -6.621 -1.137 9.68 1 98.31 113 VAL B O 1
ATOM 2834 N N . ILE B 1 114 ? -8.031 -1.285 11.352 1 98.75 114 ILE B N 1
ATOM 2835 C CA . ILE B 1 114 ? -7.965 -2.742 11.398 1 98.75 114 ILE B CA 1
ATOM 2836 C C . ILE B 1 114 ? -8.547 -3.324 10.109 1 98.75 114 ILE B C 1
ATOM 2838 O O . ILE B 1 114 ? -8.023 -4.309 9.578 1 98.75 114 ILE B O 1
ATOM 2842 N N . ALA B 1 115 ? -9.602 -2.73 9.633 1 98.88 115 ALA B N 1
ATOM 2843 C CA . ALA B 1 115 ? -10.172 -3.166 8.359 1 98.88 115 ALA B CA 1
ATOM 2844 C C . ALA B 1 115 ? -9.164 -3.01 7.227 1 98.88 115 ALA B C 1
ATOM 2846 O O . ALA B 1 115 ? -9.023 -3.898 6.387 1 98.88 115 ALA B O 1
ATOM 2847 N N . ALA B 1 116 ? -8.484 -1.887 7.199 1 98.75 116 ALA B N 1
ATOM 2848 C CA . ALA B 1 116 ? -7.469 -1.643 6.18 1 98.75 116 ALA B CA 1
ATOM 2849 C C . ALA B 1 116 ? -6.336 -2.662 6.277 1 98.75 116 ALA B C 1
ATOM 2851 O O . ALA B 1 116 ? -5.859 -3.168 5.262 1 98.75 116 ALA B O 1
ATOM 2852 N N . MET B 1 117 ? -5.91 -3.006 7.457 1 98.62 117 MET B N 1
ATOM 2853 C CA . MET B 1 117 ? -4.859 -3.998 7.672 1 98.62 117 MET B CA 1
ATOM 2854 C C . MET B 1 117 ? -5.32 -5.383 7.227 1 98.62 117 MET B C 1
ATOM 2856 O O . MET B 1 117 ? -4.535 -6.156 6.676 1 98.62 117 MET B O 1
ATOM 2860 N N . GLY B 1 118 ? -6.543 -5.695 7.562 1 98.81 118 GLY B N 1
ATOM 2861 C CA . GLY B 1 118 ? -7.098 -6.953 7.09 1 98.81 118 GLY B CA 1
ATOM 2862 C C . GLY B 1 118 ? -7.102 -7.074 5.578 1 98.81 118 GLY B C 1
ATOM 2863 O O . GLY B 1 118 ? -6.738 -8.117 5.035 1 98.81 118 GLY B O 1
ATOM 2864 N N . ALA B 1 119 ? -7.531 -6.035 4.914 1 98.81 119 ALA B N 1
ATOM 2865 C CA . ALA B 1 119 ? -7.523 -6.023 3.455 1 98.81 119 ALA B CA 1
ATOM 2866 C C . ALA B 1 119 ? -6.102 -6.141 2.914 1 98.81 119 ALA B C 1
ATOM 2868 O O . ALA B 1 119 ? -5.863 -6.828 1.919 1 98.81 119 ALA B O 1
ATOM 2869 N N . PHE B 1 120 ? -5.199 -5.453 3.521 1 98.75 120 PHE B N 1
ATOM 2870 C CA . PHE B 1 120 ? -3.793 -5.547 3.148 1 98.75 120 PHE B CA 1
ATOM 2871 C C . PHE B 1 120 ? -3.305 -6.988 3.223 1 98.75 120 PHE B C 1
ATOM 2873 O O . PHE B 1 120 ? -2.65 -7.477 2.299 1 98.75 120 PHE B O 1
ATOM 2880 N N . ALA B 1 121 ? -3.607 -7.621 4.293 1 98.69 121 ALA B N 1
ATOM 2881 C CA . ALA B 1 121 ? -3.221 -9.023 4.457 1 98.69 121 ALA B CA 1
ATOM 2882 C C . ALA B 1 121 ? -3.883 -9.898 3.396 1 98.69 121 ALA B C 1
ATOM 2884 O O . ALA B 1 121 ? -3.211 -10.695 2.732 1 98.69 121 ALA B O 1
ATOM 2885 N N . ALA B 1 122 ? -5.16 -9.734 3.256 1 98.62 122 ALA B N 1
ATOM 2886 C CA . ALA B 1 122 ? -5.902 -10.531 2.287 1 98.62 122 ALA B CA 1
ATOM 2887 C C . ALA B 1 122 ? -5.391 -10.289 0.87 1 98.62 122 ALA B C 1
ATOM 2889 O O . ALA B 1 122 ? -5.293 -11.227 0.073 1 98.62 122 ALA B O 1
ATOM 2890 N N . GLY B 1 123 ? -5.07 -9.047 0.578 1 98.38 123 GLY B N 1
ATOM 2891 C CA . GLY B 1 123 ? -4.645 -8.672 -0.763 1 98.38 123 GLY B CA 1
ATOM 2892 C C . GLY B 1 123 ? -3.271 -9.203 -1.12 1 98.38 123 GLY B C 1
ATOM 2893 O O . GLY B 1 123 ? -2.982 -9.461 -2.291 1 98.38 123 GLY B O 1
ATOM 2894 N N . ASN B 1 124 ? -2.434 -9.406 -0.167 1 98.56 124 ASN B N 1
ATOM 2895 C CA . ASN B 1 124 ? -1.062 -9.82 -0.45 1 98.56 124 ASN B CA 1
ATOM 2896 C C . ASN B 1 124 ? -0.884 -11.32 -0.275 1 98.56 124 ASN B C 1
ATOM 2898 O O . ASN B 1 124 ? 0.103 -11.898 -0.742 1 98.56 124 ASN B O 1
ATOM 2902 N N . CYS B 1 125 ? -1.768 -11.992 0.413 1 98.31 125 CYS B N 1
ATOM 2903 C CA . CYS B 1 125 ? -1.692 -13.438 0.61 1 98.31 125 CYS B CA 1
ATOM 2904 C C . CYS B 1 125 ? -2.543 -14.172 -0.419 1 98.31 125 CYS B C 1
ATOM 2906 O O . CYS B 1 125 ? -3.758 -13.977 -0.479 1 98.31 125 CYS B O 1
ATOM 2908 N N . ASN B 1 126 ? -1.879 -15 -1.196 1 97 126 ASN B N 1
ATOM 2909 C CA . ASN B 1 126 ? -2.592 -15.789 -2.195 1 97 126 ASN B CA 1
ATOM 2910 C C . ASN B 1 126 ? -3.561 -16.781 -1.545 1 97 126 ASN B C 1
ATOM 2912 O O . ASN B 1 126 ? -3.186 -17.516 -0.632 1 97 126 ASN B O 1
ATOM 2916 N N . PRO B 1 127 ? -4.801 -16.781 -2.031 1 94.31 127 PRO B N 1
ATOM 2917 C CA . PRO B 1 127 ? -5.805 -17.594 -1.35 1 94.31 127 PRO B CA 1
ATOM 2918 C C . PRO B 1 127 ? -5.516 -19.094 -1.449 1 94.31 127 PRO B C 1
ATOM 2920 O O . PRO B 1 127 ? -6.047 -19.891 -0.665 1 94.31 127 PRO B O 1
ATOM 2923 N N . VAL B 1 128 ? -4.727 -19.547 -2.369 1 92.81 128 VAL B N 1
ATOM 2924 C CA . VAL B 1 128 ? -4.41 -20.953 -2.535 1 92.81 128 VAL B CA 1
ATOM 2925 C C . VAL B 1 128 ? -3.152 -21.297 -1.738 1 92.81 128 VAL B C 1
ATOM 2927 O O . VAL B 1 128 ? -3.127 -22.297 -1.005 1 92.81 128 VAL B O 1
ATOM 2930 N N . HIS B 1 129 ? -2.182 -20.469 -1.744 1 94.5 129 HIS B N 1
ATOM 2931 C CA . HIS B 1 129 ? -0.864 -20.797 -1.217 1 94.5 129 HIS B CA 1
ATOM 2932 C C . HIS B 1 129 ? -0.709 -20.312 0.223 1 94.5 129 HIS B C 1
ATOM 2934 O O . HIS B 1 129 ? 0.108 -20.859 0.975 1 94.5 129 HIS B O 1
ATOM 2940 N N . VAL B 1 130 ? -1.374 -19.266 0.502 1 97.38 130 VAL B N 1
ATOM 2941 C CA . VAL B 1 130 ? -1.358 -18.719 1.851 1 97.38 130 VAL B CA 1
ATOM 2942 C C . VAL B 1 130 ? -2.789 -18.484 2.334 1 97.38 130 VAL B C 1
ATOM 2944 O O . VAL B 1 130 ? -3.143 -17.375 2.752 1 97.38 130 VAL B O 1
ATOM 2947 N N . SER B 1 131 ? -3.568 -19.547 2.475 1 95.88 131 SER B N 1
ATOM 2948 C CA . SER B 1 131 ? -5.02 -19.5 2.619 1 95.88 131 SER B CA 1
ATOM 2949 C C . SER B 1 131 ? -5.426 -18.969 3.988 1 95.88 131 SER B C 1
ATOM 2951 O O . SER B 1 131 ? -6.297 -18.109 4.094 1 95.88 131 SER B O 1
ATOM 2953 N N . LEU B 1 132 ? -4.793 -19.438 5.031 1 96.56 132 LEU B N 1
ATOM 2954 C CA . LEU B 1 132 ? -5.176 -19.047 6.383 1 96.56 132 LEU B CA 1
ATOM 2955 C C . LEU B 1 132 ? -5.086 -17.531 6.562 1 96.56 132 LEU B C 1
ATOM 2957 O O . LEU B 1 132 ? -6.047 -16.906 7.004 1 96.56 132 LEU B O 1
ATOM 2961 N N . LEU B 1 133 ? -3.99 -16.938 6.195 1 97.69 133 LEU B N 1
ATOM 2962 C CA . LEU B 1 133 ? -3.791 -15.508 6.379 1 97.69 133 LEU B CA 1
ATOM 2963 C C . LEU B 1 133 ? -4.695 -14.711 5.445 1 97.69 133 LEU B C 1
ATOM 2965 O O . LEU B 1 133 ? -5.199 -13.648 5.82 1 97.69 133 LEU B O 1
ATOM 2969 N N . HIS B 1 134 ? -4.883 -15.219 4.25 1 97.81 134 HIS B N 1
ATOM 2970 C CA . HIS B 1 134 ? -5.781 -14.555 3.311 1 97.81 134 HIS B CA 1
ATOM 2971 C C . HIS B 1 134 ? -7.195 -14.453 3.877 1 97.81 134 HIS B C 1
ATOM 2973 O O . HIS B 1 134 ? -7.762 -13.367 3.951 1 97.81 134 HIS B O 1
ATOM 2979 N N . TYR B 1 135 ? -7.719 -15.547 4.355 1 95.88 135 TYR B N 1
ATOM 2980 C CA . TYR B 1 135 ? -9.125 -15.586 4.762 1 95.88 135 TYR B CA 1
ATOM 2981 C C . TYR B 1 135 ? -9.312 -14.93 6.121 1 95.88 135 TYR B C 1
ATOM 2983 O O . TYR B 1 135 ? -10.359 -14.32 6.383 1 95.88 135 TYR B O 1
ATOM 2991 N N . LEU B 1 136 ? -8.336 -15.031 6.969 1 97.75 136 LEU B N 1
ATOM 2992 C CA . LEU B 1 136 ? -8.391 -14.258 8.203 1 97.75 136 LEU B CA 1
ATOM 2993 C C . LEU B 1 136 ? -8.391 -12.758 7.91 1 97.75 136 LEU B C 1
ATOM 2995 O O . LEU B 1 136 ? -9.172 -12.008 8.5 1 97.75 136 LEU B O 1
ATOM 2999 N N . GLY B 1 137 ? -7.523 -12.344 7.031 1 98.56 137 GLY B N 1
ATOM 3000 C CA . GLY B 1 137 ? -7.488 -10.953 6.625 1 98.56 137 GLY B CA 1
ATOM 3001 C C . GLY B 1 137 ? -8.797 -10.469 6.027 1 98.56 137 GLY B C 1
ATOM 3002 O O . GLY B 1 137 ? -9.281 -9.391 6.367 1 98.56 137 GLY B O 1
ATOM 3003 N N . ALA B 1 138 ? -9.328 -11.281 5.148 1 97.88 138 ALA B N 1
ATOM 3004 C CA . ALA B 1 138 ? -10.602 -10.938 4.516 1 97.88 138 ALA B CA 1
ATOM 3005 C C . ALA B 1 138 ? -11.711 -10.82 5.551 1 97.88 138 ALA B C 1
ATOM 3007 O O . ALA B 1 138 ? -12.492 -9.859 5.531 1 97.88 138 ALA B O 1
ATOM 3008 N N . ALA B 1 139 ? -11.766 -11.773 6.453 1 97.25 139 ALA B N 1
ATOM 3009 C CA . ALA B 1 139 ? -12.797 -11.766 7.492 1 97.25 139 ALA B CA 1
ATOM 3010 C C . ALA B 1 139 ? -12.68 -10.531 8.375 1 97.25 139 ALA B C 1
ATOM 3012 O O . ALA B 1 139 ? -13.672 -9.859 8.648 1 97.25 139 ALA B O 1
ATOM 3013 N N . ILE B 1 140 ? -11.523 -10.227 8.773 1 98.44 140 ILE B N 1
ATOM 3014 C CA . ILE B 1 140 ? -11.266 -9.062 9.609 1 98.44 140 ILE B CA 1
ATOM 3015 C C . ILE B 1 140 ? -11.648 -7.789 8.859 1 98.44 140 ILE B C 1
ATOM 3017 O O . ILE B 1 140 ? -12.305 -6.902 9.414 1 98.44 140 ILE B O 1
ATOM 3021 N N . SER B 1 141 ? -11.25 -7.703 7.66 1 98.69 141 SER B N 1
ATOM 3022 C CA . SER B 1 141 ? -11.539 -6.52 6.855 1 98.69 141 SER B CA 1
ATOM 3023 C C . SER B 1 141 ? -13.039 -6.293 6.723 1 98.69 141 SER B C 1
ATOM 3025 O O . SER B 1 141 ? -13.531 -5.191 6.977 1 98.69 141 SER B O 1
ATOM 3027 N N . PHE B 1 142 ? -13.773 -7.328 6.395 1 98.31 142 PHE B N 1
ATOM 3028 C CA . PHE B 1 142 ? -15.203 -7.199 6.152 1 98.31 142 PHE B CA 1
ATOM 3029 C C . PHE B 1 142 ? -15.945 -6.879 7.445 1 98.31 142 PHE B C 1
ATOM 3031 O O . PHE B 1 142 ? -16.828 -6.012 7.465 1 98.31 142 PHE B O 1
ATOM 3038 N N . MET B 1 143 ? -15.562 -7.539 8.484 1 98.06 143 MET B N 1
ATOM 3039 C CA . MET B 1 143 ? -16.234 -7.328 9.766 1 98.06 143 MET B CA 1
ATOM 3040 C C . MET B 1 143 ? -15.953 -5.934 10.305 1 98.06 143 MET B C 1
ATOM 3042 O O . MET B 1 143 ? -16.875 -5.215 10.703 1 98.06 143 MET B O 1
ATOM 3046 N N . CYS B 1 144 ? -14.758 -5.562 10.32 1 98.69 144 CYS B N 1
ATOM 3047 C CA . CYS B 1 144 ? -14.383 -4.262 10.867 1 98.69 144 CYS B CA 1
ATOM 3048 C C . CYS B 1 144 ? -14.898 -3.131 9.984 1 98.69 144 CYS B C 1
ATOM 3050 O O . CYS B 1 144 ? -15.25 -2.059 10.484 1 98.69 144 CYS B O 1
ATOM 3052 N N . ALA B 1 145 ? -14.914 -3.367 8.672 1 98.31 145 ALA B N 1
ATOM 3053 C CA . ALA B 1 145 ? -15.516 -2.371 7.789 1 98.31 145 ALA B CA 1
ATOM 3054 C C . ALA B 1 145 ? -17 -2.186 8.086 1 98.31 145 ALA B C 1
ATOM 3056 O O . ALA B 1 145 ? -17.516 -1.073 8 1 98.31 145 ALA B O 1
ATOM 3057 N N . CYS B 1 146 ? -17.609 -3.27 8.406 1 98.19 146 CYS B N 1
ATOM 3058 C CA . CYS B 1 146 ? -19.031 -3.207 8.773 1 98.19 146 CYS B CA 1
ATOM 3059 C C . CYS B 1 146 ? -19.234 -2.355 10.016 1 98.19 146 CYS B C 1
ATOM 3061 O O . CYS B 1 146 ? -20.094 -1.478 10.039 1 98.19 146 CYS B O 1
ATOM 3063 N N . PHE B 1 147 ? -18.453 -2.555 11.023 1 98.38 147 PHE B N 1
ATOM 3064 C CA . PHE B 1 147 ? -18.531 -1.745 12.234 1 98.38 147 PHE B CA 1
ATOM 3065 C C . PHE B 1 147 ? -18.172 -0.292 11.93 1 98.38 147 PHE B C 1
ATOM 3067 O O . PHE B 1 147 ? -18.812 0.625 12.453 1 98.38 147 PHE B O 1
ATOM 3074 N N . TYR B 1 148 ? -17.203 -0.126 11.156 1 98.62 148 TYR B N 1
ATOM 3075 C CA . TYR B 1 148 ? -16.812 1.221 10.766 1 98.62 148 TYR B CA 1
ATOM 3076 C C . TYR B 1 148 ? -17.969 1.972 10.125 1 98.62 148 TYR B C 1
ATOM 3078 O O . TYR B 1 148 ? -18.25 3.117 10.492 1 98.62 148 TYR B O 1
ATOM 3086 N N . THR B 1 149 ? -18.641 1.347 9.18 1 98.31 149 THR B N 1
ATOM 3087 C CA . THR B 1 149 ? -19.75 1.976 8.484 1 98.31 149 THR B CA 1
ATOM 3088 C C . THR B 1 149 ? -20.875 2.32 9.453 1 98.31 149 THR B C 1
ATOM 3090 O O . THR B 1 149 ? -21.5 3.385 9.352 1 98.31 149 THR B O 1
ATOM 3093 N N . ALA B 1 150 ? -21.109 1.462 10.375 1 98.5 150 ALA B N 1
ATOM 3094 C CA . ALA B 1 150 ? -22.141 1.708 11.375 1 98.5 150 ALA B CA 1
ATOM 3095 C C . ALA B 1 150 ? -21.812 2.934 12.219 1 98.5 150 ALA B C 1
ATOM 3097 O O . ALA B 1 150 ? -22.656 3.807 12.414 1 98.5 150 ALA B O 1
ATOM 3098 N N . ILE B 1 151 ? -20.625 3.01 12.664 1 98.44 151 ILE B N 1
ATOM 3099 C CA . ILE B 1 151 ? -20.203 4.117 13.516 1 98.44 151 ILE B CA 1
ATOM 3100 C C . ILE B 1 151 ? -20.219 5.418 12.719 1 98.44 151 ILE B C 1
ATOM 3102 O O . ILE B 1 151 ? -20.656 6.457 13.219 1 98.44 151 ILE B O 1
ATOM 3106 N N . LEU B 1 152 ? -19.766 5.355 11.469 1 97.81 152 LEU B N 1
ATOM 3107 C CA . LEU B 1 152 ? -19.766 6.559 10.648 1 97.81 152 LEU B CA 1
ATOM 3108 C C . LEU B 1 152 ? -21.188 7.055 10.414 1 97.81 152 LEU B C 1
ATOM 3110 O O . LEU B 1 152 ? -21.422 8.266 10.32 1 97.81 152 LEU B O 1
ATOM 3114 N N . THR B 1 153 ? -22.078 6.137 10.242 1 97.75 153 THR B N 1
ATOM 3115 C CA . THR B 1 153 ? -23.484 6.512 10.07 1 97.75 153 THR B CA 1
ATOM 3116 C C . THR B 1 153 ? -24.016 7.203 11.312 1 97.75 153 THR B C 1
ATOM 3118 O O . THR B 1 153 ? -24.703 8.227 11.219 1 97.75 153 THR B O 1
ATOM 3121 N N . VAL B 1 154 ? -23.703 6.707 12.5 1 97.19 154 VAL B N 1
ATOM 3122 C CA . VAL B 1 154 ? -24.094 7.348 13.75 1 97.19 154 VAL B CA 1
ATOM 3123 C C . VAL B 1 154 ? -23.516 8.75 13.82 1 97.19 154 VAL B C 1
ATOM 3125 O O . VAL B 1 154 ? -24.203 9.711 14.188 1 97.19 154 VAL B O 1
ATOM 3128 N N . LEU B 1 155 ? -22.281 8.883 13.422 1 96.38 155 LEU B N 1
ATOM 3129 C CA . LEU B 1 155 ? -21.609 10.172 13.445 1 96.38 155 LEU B CA 1
ATOM 3130 C C . LEU B 1 155 ? -22.25 11.148 12.469 1 96.38 155 LEU B C 1
ATOM 3132 O O . LEU B 1 155 ? -22.312 12.352 12.727 1 96.38 155 LEU B O 1
ATOM 3136 N N . THR B 1 156 ? -22.688 10.609 11.336 1 95.06 156 THR B N 1
ATOM 3137 C CA . THR B 1 156 ? -23.391 11.445 10.375 1 95.06 156 THR B CA 1
ATOM 3138 C C . THR B 1 156 ? -24.641 12.055 11 1 95.06 156 THR B C 1
ATOM 3140 O O . THR B 1 156 ? -24.953 13.227 10.766 1 95.06 156 THR B O 1
ATOM 3143 N N . GLY B 1 157 ? -25.312 11.336 11.781 1 94.06 157 GLY B N 1
ATOM 3144 C CA . GLY B 1 157 ? -26.516 11.82 12.453 1 94.06 157 GLY B CA 1
ATOM 3145 C C . GLY B 1 157 ? -26.219 12.805 13.562 1 94.06 157 GLY B C 1
ATOM 3146 O O . GLY B 1 157 ? -26.984 13.742 13.797 1 94.06 157 GLY B O 1
ATOM 3147 N N . LYS B 1 158 ? -25.125 12.656 14.164 1 93.25 158 LYS B N 1
ATOM 3148 C CA . LYS B 1 158 ? -24.812 13.453 15.344 1 93.25 158 LYS B CA 1
ATOM 3149 C C . LYS B 1 158 ? -24.094 14.742 14.961 1 93.25 158 LYS B C 1
ATOM 3151 O O . LYS B 1 158 ? -24.172 15.742 15.68 1 93.25 158 LYS B O 1
ATOM 3156 N N . CYS B 1 159 ? -23.359 14.578 13.852 1 88.31 159 CYS B N 1
ATOM 3157 C CA . CYS B 1 159 ? -22.484 15.695 13.5 1 88.31 159 CYS B CA 1
ATOM 3158 C C . CYS B 1 159 ? -22.984 16.391 12.234 1 88.31 159 CYS B C 1
ATOM 3160 O O . CYS B 1 159 ? -23.344 15.734 11.258 1 88.31 159 CYS B O 1
ATOM 3162 N N . ALA B 1 160 ? -23.312 17.578 12.266 1 80.38 160 ALA B N 1
ATOM 3163 C CA . ALA B 1 160 ? -23.609 18.344 11.055 1 80.38 160 ALA B CA 1
ATOM 3164 C C . ALA B 1 160 ? -22.312 18.766 10.352 1 80.38 160 ALA B C 1
ATOM 3166 O O . ALA B 1 160 ? -21.891 19.922 10.461 1 80.38 160 ALA B O 1
ATOM 3167 N N . LEU B 1 161 ? -21.766 17.891 9.523 1 76.5 161 LEU B N 1
ATOM 3168 C CA . LEU B 1 161 ? -20.438 18.141 8.961 1 76.5 161 LEU B CA 1
ATOM 3169 C C . LEU B 1 161 ? -20.547 18.781 7.582 1 76.5 161 LEU B C 1
ATOM 3171 O O . LEU B 1 161 ? -19.609 19.469 7.137 1 76.5 161 LEU B O 1
ATOM 3175 N N . SER B 1 162 ? -21.594 18.594 6.859 1 78 162 SER B N 1
ATOM 3176 C CA . SER B 1 162 ? -21.688 19.047 5.473 1 78 162 SER B CA 1
ATOM 3177 C C . SER B 1 162 ? -22.906 19.922 5.246 1 78 162 SER B C 1
ATOM 3179 O O . SER B 1 162 ? -22.969 20.672 4.273 1 78 162 SER B O 1
ATOM 3181 N N . GLY B 1 163 ? -23.859 19.891 6.039 1 84.25 163 GLY B N 1
ATOM 3182 C CA . GLY B 1 163 ? -25.125 20.562 5.828 1 84.25 163 GLY B CA 1
ATOM 3183 C C . GLY B 1 163 ? -26.094 19.766 4.98 1 84.25 163 GLY B C 1
ATOM 3184 O O . GLY B 1 163 ? -27.234 20.172 4.777 1 84.25 163 GLY B O 1
ATOM 3185 N N . TYR B 1 164 ? -25.656 18.625 4.441 1 87.75 164 TYR B N 1
ATOM 3186 C CA . TYR B 1 164 ? -26.484 17.781 3.572 1 87.75 164 TYR B CA 1
ATOM 3187 C C . TYR B 1 164 ? -26.922 16.516 4.293 1 87.75 164 TYR B C 1
ATOM 3189 O O . TYR B 1 164 ? -27.266 15.523 3.652 1 87.75 164 TYR B O 1
ATOM 3197 N N . GLU B 1 165 ? -26.859 16.562 5.578 1 88.88 165 GLU B N 1
ATOM 3198 C CA . GLU B 1 165 ? -27.141 15.375 6.383 1 88.88 165 GLU B CA 1
ATOM 3199 C C . GLU B 1 165 ? -28.578 14.914 6.219 1 88.88 165 GLU B C 1
ATOM 3201 O O . GLU B 1 165 ? -28.875 13.719 6.348 1 88.88 165 GLU B O 1
ATOM 3206 N N . LYS B 1 166 ? -29.5 15.836 5.898 1 89.69 166 LYS B N 1
ATOM 3207 C CA . LYS B 1 166 ? -30.906 15.477 5.727 1 89.69 166 LYS B CA 1
ATOM 3208 C C . LYS B 1 166 ? -31.078 14.414 4.641 1 89.69 166 LYS B C 1
ATOM 3210 O O . LYS B 1 166 ? -31.969 13.57 4.727 1 89.69 166 LYS B O 1
ATOM 3215 N N . VAL B 1 167 ? -30.266 14.453 3.66 1 93.06 167 VAL B N 1
ATOM 3216 C CA . VAL B 1 167 ? -30.328 13.5 2.559 1 93.06 167 VAL B CA 1
ATOM 3217 C C . VAL B 1 167 ? -29.328 12.375 2.779 1 93.06 167 VAL B C 1
ATOM 3219 O O . VAL B 1 167 ? -29.641 11.203 2.551 1 93.06 167 VAL B O 1
ATOM 3222 N N . LEU B 1 168 ? -28.219 12.711 3.262 1 95.12 168 LEU B N 1
ATOM 3223 C CA . LEU B 1 168 ? -27.125 11.75 3.371 1 95.12 168 LEU B CA 1
ATOM 3224 C C . LEU B 1 168 ? -27.375 10.781 4.52 1 95.12 168 LEU B C 1
ATOM 3226 O O . LEU B 1 168 ? -27.047 9.594 4.418 1 95.12 168 LEU B O 1
ATOM 3230 N N . TYR B 1 169 ? -27.953 11.281 5.547 1 96.25 169 TYR B N 1
ATOM 3231 C CA . TYR B 1 169 ? -28.109 10.445 6.727 1 96.25 169 TYR B CA 1
ATOM 3232 C C . TYR B 1 169 ? -29.016 9.25 6.43 1 96.25 169 TYR B C 1
ATOM 3234 O O . TYR B 1 169 ? -28.625 8.102 6.645 1 96.25 169 TYR B O 1
ATOM 3242 N N . PRO B 1 170 ? -30.234 9.461 5.938 1 96.94 170 PRO B N 1
ATOM 3243 C CA . PRO B 1 170 ? -31.062 8.297 5.629 1 96.94 170 PRO B CA 1
ATOM 3244 C C . PRO B 1 170 ? -30.422 7.367 4.605 1 96.94 170 PRO B C 1
ATOM 3246 O O . PRO B 1 170 ? -30.562 6.145 4.703 1 96.94 170 PRO B O 1
ATOM 3249 N N . LEU B 1 171 ? -29.75 7.832 3.582 1 97.25 171 LEU B N 1
ATOM 3250 C CA . LEU B 1 171 ? -29.062 7.008 2.592 1 97.25 171 LEU B CA 1
ATOM 3251 C C . LEU B 1 171 ? -28 6.148 3.248 1 97.25 171 LEU B C 1
ATOM 3253 O O . LEU B 1 171 ? -27.859 4.965 2.928 1 97.25 171 LEU B O 1
ATOM 3257 N N . ARG B 1 172 ? -27.281 6.738 4.148 1 97.88 172 ARG B N 1
ATOM 3258 C CA . ARG B 1 172 ? -26.219 6.012 4.836 1 97.88 172 ARG B CA 1
ATOM 3259 C C . ARG B 1 172 ? -26.797 4.996 5.816 1 97.88 172 ARG B C 1
ATOM 3261 O O . ARG B 1 172 ? -26.203 3.941 6.043 1 97.88 172 ARG B O 1
ATOM 3268 N N . ILE B 1 173 ? -27.922 5.301 6.398 1 98.25 173 ILE B N 1
ATOM 3269 C CA . ILE B 1 173 ? -28.609 4.312 7.227 1 98.25 173 ILE B CA 1
ATOM 3270 C C . ILE B 1 173 ? -28.984 3.098 6.375 1 98.25 173 ILE B C 1
ATOM 3272 O O . ILE B 1 173 ? -28.719 1.958 6.766 1 98.25 173 ILE B O 1
ATOM 3276 N N . ILE B 1 174 ? -29.594 3.336 5.242 1 98.56 174 ILE B N 1
ATOM 3277 C CA . ILE B 1 174 ? -29.984 2.25 4.352 1 98.56 174 ILE B CA 1
ATOM 3278 C C . ILE B 1 174 ? -28.75 1.442 3.945 1 98.56 174 ILE B C 1
ATOM 3280 O O . ILE B 1 174 ? -28.75 0.212 4.031 1 98.56 174 ILE B O 1
ATOM 3284 N N . SER B 1 175 ? -27.734 2.076 3.529 1 98.62 175 SER B N 1
ATOM 3285 C CA . SER B 1 175 ? -26.5 1.421 3.121 1 98.62 175 SER B CA 1
ATOM 3286 C C . SER B 1 175 ? -25.906 0.584 4.254 1 98.62 175 SER B C 1
ATOM 3288 O O . SER B 1 175 ? -25.438 -0.535 4.031 1 98.62 175 SER B O 1
ATOM 3290 N N . THR B 1 176 ? -25.922 1.147 5.434 1 98.75 176 THR B N 1
ATOM 3291 C CA . THR B 1 176 ? -25.375 0.458 6.594 1 98.75 176 THR B CA 1
ATOM 3292 C C . THR B 1 176 ? -26.188 -0.79 6.918 1 98.75 176 THR B C 1
ATOM 3294 O O . THR B 1 176 ? -25.625 -1.846 7.219 1 98.75 176 THR B O 1
ATOM 3297 N N . VAL B 1 177 ? -27.469 -0.646 6.887 1 98.69 177 VAL B N 1
ATOM 3298 C CA . VAL B 1 177 ? -28.344 -1.793 7.133 1 98.69 177 VAL B CA 1
ATOM 3299 C C . VAL B 1 177 ? -28.062 -2.889 6.109 1 98.69 177 VAL B C 1
ATOM 3301 O O . VAL B 1 177 ? -27.906 -4.059 6.469 1 98.69 177 VAL B O 1
ATOM 3304 N N . ILE B 1 178 ? -27.984 -2.535 4.879 1 98.69 178 ILE B N 1
ATOM 3305 C CA . ILE B 1 178 ? -27.641 -3.486 3.828 1 98.69 178 ILE B CA 1
ATOM 3306 C C . ILE B 1 178 ? -26.281 -4.105 4.125 1 98.69 178 ILE B C 1
ATOM 3308 O O . ILE B 1 178 ? -26.109 -5.324 4.051 1 98.69 178 ILE B O 1
ATOM 3312 N N . GLN B 1 179 ? -25.297 -3.314 4.484 1 98.75 179 GLN B N 1
ATOM 3313 C CA . GLN B 1 179 ? -23.938 -3.781 4.766 1 98.75 179 GLN B CA 1
ATOM 3314 C C . GLN B 1 179 ? -23.938 -4.832 5.871 1 98.75 179 GLN B C 1
ATOM 3316 O O . GLN B 1 179 ? -23.266 -5.863 5.758 1 98.75 179 GLN B O 1
ATOM 3321 N N . VAL B 1 180 ? -24.641 -4.543 6.91 1 98.56 180 VAL B N 1
ATOM 3322 C CA . VAL B 1 180 ? -24.703 -5.461 8.047 1 98.56 180 VAL B CA 1
ATOM 3323 C C . VAL B 1 180 ? -25.344 -6.777 7.617 1 98.56 180 VAL B C 1
ATOM 3325 O O . VAL B 1 180 ? -24.797 -7.852 7.871 1 98.56 180 VAL B O 1
ATOM 3328 N N . ILE B 1 181 ? -26.438 -6.715 6.922 1 98.62 181 ILE B N 1
ATOM 3329 C CA . ILE B 1 181 ? -27.188 -7.902 6.504 1 98.62 181 ILE B CA 1
ATOM 3330 C C . ILE B 1 181 ? -26.328 -8.742 5.559 1 98.62 181 ILE B C 1
ATOM 3332 O O . ILE B 1 181 ? -26.156 -9.945 5.766 1 98.62 181 ILE B O 1
ATOM 3336 N N . VAL B 1 182 ? -25.781 -8.117 4.59 1 98.44 182 VAL B N 1
ATOM 3337 C CA . VAL B 1 182 ? -25 -8.828 3.576 1 98.44 182 VAL B CA 1
ATOM 3338 C C . VAL B 1 182 ? -23.75 -9.43 4.211 1 98.44 182 VAL B C 1
ATOM 3340 O O . VAL B 1 182 ? -23.344 -10.539 3.859 1 98.44 182 VAL B O 1
ATOM 3343 N N . THR B 1 183 ? -23.109 -8.695 5.129 1 98.31 183 THR B N 1
ATOM 3344 C CA . THR B 1 183 ? -21.922 -9.211 5.793 1 98.31 183 THR B CA 1
ATOM 3345 C C . THR B 1 183 ? -22.25 -10.453 6.613 1 98.31 183 THR B C 1
ATOM 3347 O O . THR B 1 183 ? -21.5 -11.438 6.586 1 98.31 183 THR B O 1
ATOM 3350 N N . VAL B 1 184 ? -23.328 -10.422 7.355 1 98 184 VAL B N 1
ATOM 3351 C CA . VAL B 1 184 ? -23.734 -11.555 8.172 1 98 184 VAL B CA 1
ATOM 3352 C C . VAL B 1 184 ? -24.047 -12.75 7.277 1 98 184 VAL B C 1
ATOM 3354 O O . VAL B 1 184 ? -23.562 -13.859 7.52 1 98 184 VAL B O 1
ATOM 3357 N N . ILE B 1 185 ? -24.812 -12.586 6.227 1 97.94 185 ILE B N 1
ATOM 3358 C CA . ILE B 1 185 ? -25.172 -13.672 5.316 1 97.94 185 ILE B CA 1
ATOM 3359 C C . ILE B 1 185 ? -23.922 -14.234 4.66 1 97.94 185 ILE B C 1
ATOM 3361 O O . ILE B 1 185 ? -23.734 -15.453 4.609 1 97.94 185 ILE B O 1
ATOM 3365 N N . TYR B 1 186 ? -23.047 -13.352 4.133 1 97.25 186 TYR B N 1
ATOM 3366 C CA . TYR B 1 186 ? -21.781 -13.781 3.541 1 97.25 186 TYR B CA 1
ATOM 3367 C C . TYR B 1 186 ? -21 -14.672 4.504 1 97.25 186 TYR B C 1
ATOM 3369 O O . TYR B 1 186 ? -20.547 -15.75 4.129 1 97.25 186 TYR B O 1
ATOM 3377 N N . THR B 1 187 ? -20.859 -14.18 5.77 1 96.56 187 THR B N 1
ATOM 3378 C CA . THR B 1 187 ? -20.031 -14.875 6.758 1 96.56 187 THR B CA 1
ATOM 3379 C C . THR B 1 187 ? -20.609 -16.25 7.074 1 96.56 187 THR B C 1
ATOM 3381 O O . THR B 1 187 ? -19.875 -17.25 7.117 1 96.56 187 THR B O 1
ATOM 3384 N N . VAL B 1 188 ? -21.875 -16.375 7.258 1 96.62 188 VAL B N 1
ATOM 3385 C CA . VAL B 1 188 ? -22.547 -17.625 7.598 1 96.62 188 VAL B CA 1
ATOM 3386 C C . VAL B 1 188 ? -22.438 -18.594 6.43 1 96.62 188 VAL B C 1
ATOM 3388 O O . VAL B 1 188 ? -22.125 -19.781 6.625 1 96.62 188 VAL B O 1
ATOM 3391 N N . LEU B 1 189 ? -22.672 -18.109 5.234 1 95.62 189 LEU B N 1
ATOM 3392 C CA . LEU B 1 189 ? -22.625 -18.969 4.059 1 95.62 189 LEU B CA 1
ATOM 3393 C C . LEU B 1 189 ? -21.203 -19.438 3.781 1 95.62 189 LEU B C 1
ATOM 3395 O O . LEU B 1 189 ? -20.969 -20.609 3.484 1 95.62 189 LEU B O 1
ATOM 3399 N N . PHE B 1 190 ? -20.25 -18.562 3.871 1 93.12 190 PHE B N 1
ATOM 3400 C CA . PHE B 1 190 ? -18.859 -18.859 3.562 1 93.12 190 PHE B CA 1
ATOM 3401 C C . PHE B 1 190 ? -18.297 -19.891 4.543 1 93.12 190 PHE B C 1
ATOM 3403 O O . PHE B 1 190 ? -17.406 -20.672 4.195 1 93.12 190 PHE B O 1
ATOM 3410 N N . ALA B 1 191 ? -18.797 -19.922 5.719 1 92.25 191 ALA B N 1
ATOM 3411 C CA . ALA B 1 191 ? -18.328 -20.828 6.758 1 92.25 191 ALA B CA 1
ATOM 3412 C C . ALA B 1 191 ? -18.844 -22.25 6.523 1 92.25 191 ALA B C 1
ATOM 3414 O O . ALA B 1 191 ? -18.406 -23.188 7.18 1 92.25 191 ALA B O 1
ATOM 3415 N N . GLN B 1 192 ? -19.719 -22.375 5.562 1 90.38 192 GLN B N 1
ATOM 3416 C CA . GLN B 1 192 ? -20.25 -23.688 5.254 1 90.38 192 GLN B CA 1
ATOM 3417 C C . GLN B 1 192 ? -19.266 -24.484 4.395 1 90.38 192 GLN B C 1
ATOM 3419 O O . GLN B 1 192 ? -18.375 -23.922 3.781 1 90.38 192 GLN B O 1
ATOM 3424 N N . SER B 1 193 ? -19.391 -25.812 4.383 1 85.81 193 SER B N 1
ATOM 3425 C CA . SER B 1 193 ? -18.469 -26.672 3.65 1 85.81 193 SER B CA 1
ATOM 3426 C C . SER B 1 193 ? -19.031 -27.047 2.285 1 85.81 193 SER B C 1
ATOM 3428 O O . SER B 1 193 ? -18.281 -27.453 1.389 1 85.81 193 SER B O 1
ATOM 3430 N N . GLU B 1 194 ? -20.359 -26.812 2.199 1 83.88 194 GLU B N 1
ATOM 3431 C CA . GLU B 1 194 ? -21.016 -27.219 0.956 1 83.88 194 GLU B CA 1
ATOM 3432 C C . GLU B 1 194 ? -20.688 -26.25 -0.176 1 83.88 194 GLU B C 1
ATOM 3434 O O . GLU B 1 194 ? -20.734 -25.031 0.011 1 83.88 194 GLU B O 1
ATOM 3439 N N . TYR B 1 195 ? -20.469 -26.781 -1.311 1 80 195 TYR B N 1
ATOM 3440 C CA . TYR B 1 195 ? -20.031 -26.062 -2.504 1 80 195 TYR B CA 1
ATOM 3441 C C . TYR B 1 195 ? -21.031 -24.969 -2.879 1 80 195 TYR B C 1
ATOM 3443 O O . TYR B 1 195 ? -20.641 -23.844 -3.168 1 80 195 TYR B O 1
ATOM 3451 N N . PHE B 1 196 ? -22.266 -25.297 -2.82 1 80.06 196 PHE B N 1
ATOM 3452 C CA . PHE B 1 196 ? -23.312 -24.359 -3.195 1 80.06 196 PHE B CA 1
ATOM 3453 C C . PHE B 1 196 ? -23.266 -23.125 -2.303 1 80.06 196 PHE B C 1
ATOM 3455 O O . PHE B 1 196 ? -23.375 -21.984 -2.785 1 80.06 196 PHE B O 1
ATOM 3462 N N . TYR B 1 197 ? -23.109 -23.312 -1.019 1 87.06 197 TYR B N 1
ATOM 3463 C CA . TYR B 1 197 ? -23.125 -22.203 -0.069 1 87.06 197 TYR B CA 1
ATOM 3464 C C . TYR B 1 197 ? -21.922 -21.297 -0.25 1 87.06 197 TYR B C 1
ATOM 3466 O O . TYR B 1 197 ? -22.016 -20.078 -0.116 1 87.06 197 TYR B O 1
ATOM 3474 N N . ILE B 1 198 ? -20.859 -21.828 -0.611 1 83.94 198 ILE B N 1
ATOM 3475 C CA . ILE B 1 198 ? -19.656 -21.047 -0.836 1 83.94 198 ILE B CA 1
ATOM 3476 C C . ILE B 1 198 ? -19.828 -20.172 -2.066 1 83.94 198 ILE B C 1
ATOM 3478 O O . ILE B 1 198 ? -19.484 -18.984 -2.049 1 83.94 198 ILE B O 1
ATOM 3482 N N . HIS B 1 199 ? -20.422 -20.672 -3.023 1 83.94 199 HIS B N 1
ATOM 3483 C CA . HIS B 1 199 ? -20.625 -19.906 -4.246 1 83.94 199 HIS B CA 1
ATOM 3484 C C . HIS B 1 199 ? -21.734 -18.875 -4.066 1 83.94 199 HIS B C 1
ATOM 3486 O O . HIS B 1 199 ? -21.672 -17.781 -4.648 1 83.94 199 HIS B O 1
ATOM 3492 N N . LEU B 1 200 ? -22.719 -19.281 -3.307 1 88.81 200 LEU B N 1
ATOM 3493 C CA . LEU B 1 200 ? -23.734 -18.281 -2.973 1 88.81 200 LEU B CA 1
ATOM 3494 C C . LEU B 1 200 ? -23.125 -17.156 -2.152 1 88.81 200 LEU B C 1
ATOM 3496 O O . LEU B 1 200 ? -23.516 -15.992 -2.318 1 88.81 200 LEU B O 1
ATOM 3500 N N . SER B 1 201 ? -22.25 -17.469 -1.325 1 93.12 201 SER B N 1
ATOM 3501 C CA . SER B 1 201 ? -21.594 -16.453 -0.521 1 93.12 201 SER B CA 1
ATOM 3502 C C . SER B 1 201 ? -20.844 -15.461 -1.399 1 93.12 201 SER B C 1
ATOM 3504 O O . SER B 1 201 ? -20.719 -14.281 -1.055 1 93.12 201 SER B O 1
ATOM 3506 N N . ALA B 1 202 ? -20.344 -15.914 -2.541 1 92.06 202 ALA B N 1
ATOM 3507 C CA . ALA B 1 202 ? -19.641 -15.039 -3.471 1 92.06 202 ALA B CA 1
ATOM 3508 C C . ALA B 1 202 ? -20.531 -13.898 -3.945 1 92.06 202 ALA B C 1
ATOM 3510 O O . ALA B 1 202 ? -20.078 -12.766 -4.105 1 92.06 202 ALA B O 1
ATOM 3511 N N . VAL B 1 203 ? -21.766 -14.211 -4.152 1 92.62 203 VAL B N 1
ATOM 3512 C CA . VAL B 1 203 ? -22.734 -13.188 -4.551 1 92.62 203 VAL B CA 1
ATOM 3513 C C . VAL B 1 203 ? -22.797 -12.102 -3.479 1 92.62 203 VAL B C 1
ATOM 3515 O O . VAL B 1 203 ? -22.734 -10.906 -3.785 1 92.62 203 VAL B O 1
ATOM 3518 N N . PHE B 1 204 ? -22.859 -12.508 -2.289 1 95.62 204 PHE B N 1
ATOM 3519 C CA . PHE B 1 204 ? -22.953 -11.57 -1.176 1 95.62 204 PHE B CA 1
ATOM 3520 C C . PHE B 1 204 ? -21.641 -10.844 -0.953 1 95.62 204 PHE B C 1
ATOM 3522 O O . PHE B 1 204 ? -21.625 -9.688 -0.521 1 95.62 204 PHE B O 1
ATOM 3529 N N . GLU B 1 205 ? -20.594 -11.484 -1.249 1 96 205 GLU B N 1
ATOM 3530 C CA . GLU B 1 205 ? -19.297 -10.828 -1.202 1 96 205 GLU B CA 1
ATOM 3531 C C . GLU B 1 205 ? -19.234 -9.656 -2.176 1 96 205 GLU B C 1
ATOM 3533 O O . GLU B 1 205 ? -18.766 -8.57 -1.822 1 96 205 GLU B O 1
ATOM 3538 N N . TRP B 1 206 ? -19.672 -9.867 -3.34 1 95.69 206 TRP B N 1
ATOM 3539 C CA . TRP B 1 206 ? -19.703 -8.812 -4.348 1 95.69 206 TRP B CA 1
ATOM 3540 C C . TRP B 1 206 ? -20.625 -7.68 -3.92 1 95.69 206 TRP B C 1
ATOM 3542 O O . TRP B 1 206 ? -20.266 -6.504 -4.062 1 95.69 206 TRP B O 1
ATOM 3552 N N . MET B 1 207 ? -21.75 -8.031 -3.402 1 97 207 MET B N 1
ATOM 3553 C CA . MET B 1 207 ? -22.688 -7.023 -2.912 1 97 207 MET B CA 1
ATOM 3554 C C . MET B 1 207 ? -22.062 -6.207 -1.786 1 97 207 MET B C 1
ATOM 3556 O O . MET B 1 207 ? -22.188 -4.98 -1.764 1 97 207 MET B O 1
ATOM 3560 N N . LEU B 1 208 ? -21.469 -6.895 -0.905 1 97.81 208 LEU B N 1
ATOM 3561 C CA . LEU B 1 208 ? -20.797 -6.281 0.235 1 97.81 208 LEU B CA 1
ATOM 3562 C C . LEU B 1 208 ? -19.75 -5.281 -0.229 1 97.81 208 LEU B C 1
ATOM 3564 O O . LEU B 1 208 ? -19.703 -4.148 0.259 1 97.81 208 LEU B O 1
ATOM 3568 N N . SER B 1 209 ? -18.922 -5.684 -1.162 1 97.44 209 SER B N 1
ATOM 3569 C CA . SER B 1 209 ? -17.859 -4.84 -1.683 1 97.44 209 SER B CA 1
ATOM 3570 C C . SER B 1 209 ? -18.406 -3.615 -2.4 1 97.44 209 SER B C 1
ATOM 3572 O O . SER B 1 209 ? -17.953 -2.494 -2.164 1 97.44 209 SER B O 1
ATOM 3574 N N . MET B 1 210 ? -19.406 -3.783 -3.188 1 97.81 210 MET B N 1
ATOM 3575 C CA . MET B 1 210 ? -20 -2.68 -3.941 1 97.81 210 MET B CA 1
ATOM 3576 C C . MET B 1 210 ? -20.672 -1.683 -3.008 1 97.81 210 MET B C 1
ATOM 3578 O O . MET B 1 210 ? -20.531 -0.471 -3.178 1 97.81 210 MET B O 1
ATOM 3582 N N . ASN B 1 211 ? -21.391 -2.193 -2.1 1 98.38 211 ASN B N 1
ATOM 3583 C CA . ASN B 1 211 ? -22.062 -1.322 -1.138 1 98.38 211 ASN B CA 1
ATOM 3584 C C . ASN B 1 211 ? -21.062 -0.507 -0.328 1 98.38 211 ASN B C 1
ATOM 3586 O O . ASN B 1 211 ? -21.281 0.674 -0.058 1 98.38 211 ASN B O 1
ATOM 3590 N N . LEU B 1 212 ? -20.016 -1.13 0.082 1 98.19 212 LEU B N 1
ATOM 3591 C CA . LEU B 1 212 ? -18.969 -0.428 0.829 1 98.19 212 LEU B CA 1
ATOM 3592 C C . LEU B 1 212 ? -18.375 0.695 -0.006 1 98.19 212 LEU B C 1
ATOM 3594 O O . LEU B 1 212 ? -18.141 1.796 0.5 1 98.19 212 LEU B O 1
ATOM 3598 N N . GLU B 1 213 ? -18.094 0.443 -1.254 1 98.12 213 GLU B N 1
ATOM 3599 C CA . GLU B 1 213 ? -17.531 1.449 -2.146 1 98.12 213 GLU B CA 1
ATOM 3600 C C . GLU B 1 213 ? -18.484 2.633 -2.318 1 98.12 213 GLU B C 1
ATOM 3602 O O . GLU B 1 213 ? -18.047 3.785 -2.334 1 98.12 213 GLU B O 1
ATOM 3607 N N . LEU B 1 214 ? -19.703 2.318 -2.447 1 97.88 214 LEU B N 1
ATOM 3608 C CA . LEU B 1 214 ? -20.703 3.383 -2.562 1 97.88 214 LEU B CA 1
ATOM 3609 C C . LEU B 1 214 ? -20.781 4.188 -1.271 1 97.88 214 LEU B C 1
ATOM 3611 O O . LEU B 1 214 ? -20.922 5.414 -1.308 1 97.88 214 LEU B O 1
ATOM 3615 N N . PHE B 1 215 ? -20.766 3.516 -0.187 1 98.06 215 PHE B N 1
ATOM 3616 C CA . PHE B 1 215 ? -20.766 4.176 1.113 1 98.06 215 PHE B CA 1
ATOM 3617 C C . PHE B 1 215 ? -19.594 5.141 1.232 1 98.06 215 PHE B C 1
ATOM 3619 O O . PHE B 1 215 ? -19.781 6.289 1.647 1 98.06 215 PHE B O 1
ATOM 3626 N N . GLU B 1 216 ? -18.422 4.691 0.881 1 97.69 216 GLU B N 1
ATOM 3627 C CA . GLU B 1 216 ? -17.234 5.531 0.916 1 97.69 216 GLU B CA 1
ATOM 3628 C C . GLU B 1 216 ? -17.359 6.723 -0.029 1 97.69 216 GLU B C 1
ATOM 3630 O O . GLU B 1 216 ? -16.953 7.836 0.309 1 97.69 216 GLU B O 1
ATOM 3635 N N . LEU B 1 217 ? -17.891 6.449 -1.174 1 97.56 217 LEU B N 1
ATOM 3636 C CA . LEU B 1 217 ? -18.094 7.5 -2.168 1 97.56 217 LEU B CA 1
ATOM 3637 C C . LEU B 1 217 ? -19 8.602 -1.631 1 97.56 217 LEU B C 1
ATOM 3639 O O . LEU B 1 217 ? -18.797 9.781 -1.928 1 97.56 217 LEU B O 1
ATOM 3643 N N . SER B 1 218 ? -19.953 8.289 -0.853 1 96.81 218 SER B N 1
ATOM 3644 C CA . SER B 1 218 ? -20.922 9.25 -0.326 1 96.81 218 SER B CA 1
ATOM 3645 C C . SER B 1 218 ? -20.234 10.281 0.569 1 96.81 218 SER B C 1
ATOM 3647 O O . SER B 1 218 ? -20.797 11.359 0.812 1 96.81 218 SER B O 1
ATOM 3649 N N . TYR B 1 219 ? -19.078 10.039 1.024 1 96.62 219 TYR B N 1
ATOM 3650 C CA . TYR B 1 219 ? -18.391 10.969 1.919 1 96.62 219 TYR B CA 1
ATOM 3651 C C . TYR B 1 219 ? -17.625 12.016 1.13 1 96.62 219 TYR B C 1
ATOM 3653 O O . TYR B 1 219 ? -16.969 12.891 1.713 1 96.62 219 TYR B O 1
ATOM 3661 N N . ALA B 1 220 ? -17.688 11.883 -0.184 1 95.38 220 ALA B N 1
ATOM 3662 C CA . ALA B 1 220 ? -17.125 12.93 -1.019 1 95.38 220 ALA B CA 1
ATOM 3663 C C . ALA B 1 220 ? -17.688 14.297 -0.641 1 95.38 220 ALA B C 1
ATOM 3665 O O . ALA B 1 220 ? -16.984 15.305 -0.7 1 95.38 220 ALA B O 1
ATOM 3666 N N . VAL B 1 221 ? -18.859 14.344 -0.179 1 93.44 221 VAL B N 1
ATOM 3667 C CA . VAL B 1 221 ? -19.516 15.602 0.183 1 93.44 221 VAL B CA 1
ATOM 3668 C C . VAL B 1 221 ? -18.797 16.219 1.387 1 93.44 221 VAL B C 1
ATOM 3670 O O . VAL B 1 221 ? -18.438 17.391 1.362 1 93.44 221 VAL B O 1
ATOM 3673 N N . GLU B 1 222 ? -18.547 15.477 2.432 1 92.12 222 GLU B N 1
ATOM 3674 C CA . GLU B 1 222 ? -17.859 15.984 3.609 1 92.12 222 GLU B CA 1
ATOM 3675 C C . GLU B 1 222 ? -16.422 16.391 3.275 1 92.12 222 GLU B C 1
ATOM 3677 O O . GLU B 1 222 ? -15.922 17.406 3.762 1 92.12 222 GLU B O 1
ATOM 3682 N N . PHE B 1 223 ? -15.82 15.547 2.477 1 92.12 223 PHE B N 1
ATOM 3683 C CA . PHE B 1 223 ? -14.414 15.773 2.156 1 92.12 223 PHE B CA 1
ATOM 3684 C C . PHE B 1 223 ? -14.242 17.062 1.356 1 92.12 223 PHE B C 1
ATOM 3686 O O . PHE B 1 223 ? -13.18 17.672 1.396 1 92.12 223 PHE B O 1
ATOM 3693 N N . PHE B 1 224 ? -15.305 17.438 0.709 1 90.06 224 PHE B N 1
ATOM 3694 C CA . PHE B 1 224 ? -15.281 18.703 -0.015 1 90.06 224 PHE B CA 1
ATOM 3695 C C . PHE B 1 224 ? -15.102 19.875 0.944 1 90.06 224 PHE B C 1
ATOM 3697 O O . PHE B 1 224 ? -14.516 20.891 0.58 1 90.06 224 PHE B O 1
ATOM 3704 N N . PHE B 1 225 ? -15.484 19.703 2.199 1 85.19 225 PHE B N 1
ATOM 3705 C CA . PHE B 1 225 ? -15.492 20.812 3.154 1 85.19 225 PHE B CA 1
ATOM 3706 C C . PHE B 1 225 ? -14.328 20.672 4.133 1 85.19 225 PHE B C 1
ATOM 3708 O O . PHE B 1 225 ? -14.242 21.422 5.109 1 85.19 225 PHE B O 1
ATOM 3715 N N . PHE B 1 226 ? -13.469 19.781 3.924 1 85.12 226 PHE B N 1
ATOM 3716 C CA . PHE B 1 226 ? -12.312 19.594 4.797 1 85.12 226 PHE B CA 1
ATOM 3717 C C . PHE B 1 226 ? -11.406 20.828 4.738 1 85.12 226 PHE B C 1
ATOM 3719 O O . PHE B 1 226 ? -11.188 21.391 3.664 1 85.12 226 PHE B O 1
ATOM 3726 N N . SER B 1 227 ? -11.008 21.203 5.918 1 79.06 227 SER B N 1
ATOM 3727 C CA . SER B 1 227 ? -10.039 22.281 5.992 1 79.06 227 SER B CA 1
ATOM 3728 C C . SER B 1 227 ? -8.609 21.766 5.836 1 79.06 227 SER B C 1
ATOM 3730 O O . SER B 1 227 ? -8.336 20.609 6.156 1 79.06 227 SER B O 1
ATOM 3732 N N . SER B 1 228 ? -7.73 22.562 5.426 1 73.19 228 SER B N 1
ATOM 3733 C CA . SER B 1 228 ? -6.324 22.203 5.293 1 73.19 228 SER B CA 1
ATOM 3734 C C . SER B 1 228 ? -5.656 22.062 6.656 1 73.19 228 SER B C 1
ATOM 3736 O O . SER B 1 228 ? -4.562 21.5 6.766 1 73.19 228 SER B O 1
ATOM 3738 N N . TYR B 1 229 ? -6.375 22.422 7.672 1 73.25 229 TYR B N 1
ATOM 3739 C CA . TYR B 1 229 ? -5.781 22.438 9 1 73.25 229 TYR B CA 1
ATOM 3740 C C . TYR B 1 229 ? -6.219 21.219 9.812 1 73.25 229 TYR B C 1
ATOM 3742 O O . TYR B 1 229 ? -5.738 21.016 10.93 1 73.25 229 TYR B O 1
ATOM 3750 N N . MET B 1 230 ? -7 20.484 9.227 1 76.56 230 MET B N 1
ATOM 3751 C CA . MET B 1 230 ? -7.625 19.406 9.992 1 76.56 230 MET B CA 1
ATOM 3752 C C . MET B 1 230 ? -6.574 18.453 10.531 1 76.56 230 MET B C 1
ATOM 3754 O O . MET B 1 230 ? -6.629 18.062 11.703 1 76.56 230 MET B O 1
ATOM 3758 N N . LEU B 1 231 ? -5.629 18.109 9.758 1 73.31 231 LEU B N 1
ATOM 3759 C CA . LEU B 1 231 ? -4.605 17.156 10.188 1 73.31 231 LEU B CA 1
ATOM 3760 C C . LEU B 1 231 ? -3.717 17.766 11.266 1 73.31 231 LEU B C 1
ATOM 3762 O O . LEU B 1 231 ? -3.348 17.094 12.227 1 73.31 231 LEU B O 1
ATOM 3766 N N . SER B 1 232 ? -3.457 18.969 11.164 1 72.62 232 SER B N 1
ATOM 3767 C CA . SER B 1 232 ? -2.643 19.656 12.164 1 72.62 232 SER B CA 1
ATOM 3768 C C . SER B 1 232 ? -3.369 19.75 13.508 1 72.62 232 SER B C 1
ATOM 3770 O O . SER B 1 232 ? -2.762 19.547 14.562 1 72.62 232 SER B O 1
ATOM 3772 N N . ASN B 1 233 ? -4.566 20.031 13.445 1 73.88 233 ASN B N 1
ATOM 3773 C CA . ASN B 1 233 ? -5.359 20.109 14.672 1 73.88 233 ASN B CA 1
ATOM 3774 C C . ASN B 1 233 ? -5.395 18.766 15.398 1 73.88 233 ASN B C 1
ATOM 3776 O O . ASN B 1 233 ? -5.332 18.719 16.625 1 73.88 233 ASN B O 1
ATOM 3780 N N . LEU B 1 234 ? -5.43 17.766 14.633 1 74.44 234 LEU B N 1
ATOM 3781 C CA . LEU B 1 234 ? -5.426 16.422 15.203 1 74.44 234 LEU B CA 1
ATOM 3782 C C . LEU B 1 234 ? -4.098 16.125 15.891 1 74.44 234 LEU B C 1
ATOM 3784 O O . LEU B 1 234 ? -4.078 15.625 17.016 1 74.44 234 LEU B O 1
ATOM 3788 N N . LEU B 1 235 ? -3.064 16.406 15.25 1 72.38 235 LEU B N 1
ATOM 3789 C CA . LEU B 1 235 ? -1.734 16.125 15.773 1 72.38 235 LEU B CA 1
ATOM 3790 C C . LEU B 1 235 ? -1.436 16.984 17 1 72.38 235 LEU B C 1
ATOM 3792 O O . LEU B 1 235 ? -0.784 16.516 17.938 1 72.38 235 LEU B O 1
ATOM 3796 N N . ASN B 1 236 ? -1.926 18.219 17.078 1 70.44 236 ASN B N 1
ATOM 3797 C CA . ASN B 1 236 ? -1.735 19.109 18.219 1 70.44 236 ASN B CA 1
ATOM 3798 C C . ASN B 1 236 ? -2.531 18.656 19.438 1 70.44 236 ASN B C 1
ATOM 3800 O O . ASN B 1 236 ? -2.062 18.766 20.562 1 70.44 236 ASN B O 1
ATOM 3804 N N . LYS B 1 237 ? -3.646 18.266 19.281 1 70.94 237 LYS B N 1
ATOM 3805 C CA . LYS B 1 237 ? -4.465 17.766 20.375 1 70.94 237 LYS B CA 1
ATOM 3806 C C . LYS B 1 237 ? -3.822 16.547 21.031 1 70.94 237 LYS B C 1
ATOM 3808 O O . LYS B 1 237 ? -3.912 16.359 22.25 1 70.94 237 LYS B O 1
ATOM 3813 N N . GLN B 1 238 ? -3.16 15.758 20.234 1 66.88 238 GLN B N 1
ATOM 3814 C CA . GLN B 1 238 ? -2.459 14.594 20.781 1 66.88 238 GLN B CA 1
ATOM 3815 C C . GLN B 1 238 ? -1.263 15.016 21.625 1 66.88 238 GLN B C 1
ATOM 3817 O O . GLN B 1 238 ? -0.981 14.398 22.656 1 66.88 238 GLN B O 1
ATOM 3822 N N . ASP B 1 239 ? -0.551 16.016 21.156 1 62.84 239 ASP B N 1
ATOM 3823 C CA . ASP B 1 239 ? 0.607 16.531 21.875 1 62.84 239 ASP B CA 1
ATOM 3824 C C . ASP B 1 239 ? 0.191 17.141 23.219 1 62.84 239 ASP B C 1
ATOM 3826 O O . ASP B 1 239 ? 0.948 17.094 24.188 1 62.84 239 ASP B O 1
ATOM 3830 N N . GLU B 1 240 ? -0.962 17.672 23.188 1 58.19 240 GLU B N 1
ATOM 3831 C CA . GLU B 1 240 ? -1.474 18.266 24.422 1 58.19 240 GLU B CA 1
ATOM 3832 C C . GLU B 1 240 ? -1.843 17.188 25.438 1 58.19 240 GLU B C 1
ATOM 3834 O O . GLU B 1 240 ? -1.751 17.406 26.641 1 58.19 240 GLU B O 1
ATOM 3839 N N . VAL B 1 241 ? -2.197 16.156 24.984 1 55.28 241 VAL B N 1
ATOM 3840 C CA . VAL B 1 241 ? -2.625 15.078 25.875 1 55.28 241 VAL B CA 1
ATOM 3841 C C . VAL B 1 241 ? -1.405 14.344 26.422 1 55.28 241 VAL B C 1
ATOM 3843 O O . VAL B 1 241 ? -1.42 13.859 27.547 1 55.28 241 VAL B O 1
ATOM 3846 N N . LYS B 1 242 ? -0.23 14.258 25.812 1 56.16 242 LYS B N 1
ATOM 3847 C CA . LYS B 1 242 ? 0.971 13.531 26.219 1 56.16 242 LYS B CA 1
ATOM 3848 C C . LYS B 1 242 ? 1.606 14.172 27.453 1 56.16 242 LYS B C 1
ATOM 3850 O O . LYS B 1 242 ? 2.066 13.469 28.344 1 56.16 242 LYS B O 1
ATOM 3855 N N . PRO B 1 243 ? 1.834 15.422 27.469 1 47.31 243 PRO B N 1
ATOM 3856 C CA . PRO B 1 243 ? 2.445 15.883 28.719 1 47.31 243 PRO B CA 1
ATOM 3857 C C . PRO B 1 243 ? 1.659 15.453 29.953 1 47.31 243 PRO B C 1
ATOM 3859 O O . PRO B 1 243 ? 2.24 15.281 31.031 1 47.31 243 PRO B O 1
ATOM 3862 N N . LEU B 1 244 ? 0.418 15.453 29.781 1 42.53 244 LEU B N 1
ATOM 3863 C CA . LEU B 1 244 ? -0.343 15.141 31 1 42.53 244 LEU B CA 1
ATOM 3864 C C . LEU B 1 244 ? -0.073 13.719 31.453 1 42.53 244 LEU B C 1
ATOM 3866 O O . LEU B 1 244 ? -0.026 13.445 32.656 1 42.53 244 LEU B O 1
ATOM 3870 N N . ILE B 1 245 ? 0.12 12.883 30.5 1 45.41 245 ILE B N 1
ATOM 3871 C CA . ILE B 1 245 ? 0.376 11.508 30.906 1 45.41 245 ILE B CA 1
ATOM 3872 C C . ILE B 1 245 ? 1.811 11.383 31.422 1 45.41 245 ILE B C 1
ATOM 3874 O O . ILE B 1 245 ? 2.098 10.555 32.281 1 45.41 245 ILE B O 1
ATOM 3878 N N . MET B 1 246 ? 2.809 12.047 30.875 1 43.31 246 MET B N 1
ATOM 3879 C CA . MET B 1 246 ? 4.18 11.945 31.359 1 43.31 246 MET B CA 1
ATOM 3880 C C . MET B 1 246 ? 4.34 12.672 32.688 1 43.31 246 MET B C 1
ATOM 3882 O O . MET B 1 246 ? 5.227 12.344 33.469 1 43.31 246 MET B O 1
ATOM 3886 N N . THR B 1 247 ? 3.701 13.703 32.906 1 41.94 247 THR B N 1
ATOM 3887 C CA . THR B 1 247 ? 3.84 14.359 34.219 1 41.94 247 THR B CA 1
ATOM 3888 C C . THR B 1 247 ? 3.152 13.547 35.312 1 41.94 247 THR B C 1
ATOM 3890 O O . THR B 1 247 ? 3.33 13.82 36.5 1 41.94 247 THR B O 1
ATOM 3893 N N . MET B 1 248 ? 2.285 12.75 34.938 1 39.56 248 MET B N 1
ATOM 3894 C CA . MET B 1 248 ? 1.663 12.008 36.031 1 39.56 248 MET B CA 1
ATOM 3895 C C . MET B 1 248 ? 2.469 10.758 36.375 1 39.56 248 MET B C 1
ATOM 3897 O O . MET B 1 248 ? 2.133 10.039 37.312 1 39.56 248 MET B O 1
ATOM 3901 N N . SER B 1 249 ? 3.424 10.391 35.531 1 33.44 249 SER B N 1
ATOM 3902 C CA . SER B 1 249 ? 4.234 9.32 36.094 1 33.44 249 SER B CA 1
ATOM 3903 C C . SER B 1 249 ? 5.434 9.867 36.875 1 33.44 249 SER B C 1
ATOM 3905 O O . SER B 1 249 ? 6.035 10.859 36.438 1 33.44 249 SER B O 1
#

pLDDT: mean 88.43, std 14.79, range [33.44, 98.88]

Secondary structure (DSSP, 8-state):
--GGGHHHHHHHHHHHHHHHHHHHHHHHTTSS--TT--STT--BTTB-STT-S-SS--HHHHTSSTTHHHHHHHHHHHHHHHHHHHHHHHHHHHHHH-GGGHHHHHHHHHHHHHHHHHHHHHHHS-TTTSHHHHHHHHHHHHHHHHHHHHHHHHHHHH--SSS-HHHHHHHHHHHHHHHHHHHHHHHHHHT--SHHHHHHHHHHHHHHHHHHHHHHHTTHHHHHT--TTHHHHHHHHHHHHHHHHHH--/--GGGHHHHHHHHHHHHHHHHHHHHHHHTTSS--TT--STT--BTTB--TT-S-SS--HHHHTSSTTHHHHHHHHHHHHHHHHHHHHHHHHHHHHHH-GGGHHHHHHHHHHHHHHHHHHHHHHHS-TTTSHHHHHHHHHHHHHHHHHHHHHHHHHHHH--SSS-HHHHHHHHHHHHHHHHHHHHHHHHHHT--SHHHHHHHHHHHHHHHHHHHHHHHTTHHHHHT--TTHHHHHHHHHHHHHHHHHHT-

Foldseek 3Di:
DAPLLVLLVVLLCLLVVLLVVLLVVLVVVQQADDQCQQDFAAAGPVDPDPRHGQNHDASLSSLQDPPSVVSQLVSLLVNLVSQLVLLLQVLLLCCVQPVVCNVLSVLLNVLSNQLSVLSNQLSVARCVPRVVSNVSSVLSNLVSLLVNLVSVLVCLVVDPQQVCSVPLNVVSVVLSVLSVVLSVQLVVLCPDPDSVSNSVSSVSNVVNSNSSSVSSSSCSRNSSVDDPCSNVSVVVVVVVVVVVVVVVD/DAPLLVLLVVLLCLLVVLLVVLLVVLVVVQQADDQCQQDFAAAGPVDPDPRHGQNADASLSSLQDPPSVVSQLVSLLVNLVSQLVLLLQVLLLCCVQPVVCNVLSVLLNVLSNQLSVLSNQLSVARCVPRVVSNVSSVLSNLVSLLVNLVSVLVCLVVDPQQVCSVPLNVVSVVLSVLSVVLSVQLVVLCPDPDSVSVSVSSVSNVVNSNSSSVSSSSCSRNSSVRDPCSNVSVVVVVVVVVVVVVVVD

InterPro domains:
  IPR019402 CWH43-like, N-terminal domain [PF10277] (4-223)
  IPR050911 DRAM/TMEM150 Autophagy Modulator [PTHR21324] (7-224)

Nearest PDB structures (foldseek):
  6eig-assembly2_B-3  TM=4.327E-01  e=1.718E+00  Chlamydomonas reinhardtii
  8zam-assembly1_A  TM=3.574E-01  e=1.105E+00  Chlamydomonas reinhardtii
  2v0o-assembly2_C  TM=2.796E-01  e=2.445E+00  Homo sapiens
  8zam-assembly1_A  TM=3.715E-01  e=1.667E+00  Chlamydomonas reinhardtii
  6eig-assembly2_B-3  TM=3.140E-01  e=1.902E+00  Chlamydomonas reinhardtii

Organism: NCBI:txid303518